Protein AF-A0AAE8M4C0-F1 (afdb_monomer_lite)

Structure (mmCIF, N/CA/C/O backbone):
data_AF-A0AAE8M4C0-F1
#
_entry.id   AF-A0AAE8M4C0-F1
#
loop_
_atom_site.group_PDB
_atom_site.id
_atom_site.type_symbol
_atom_site.label_atom_id
_atom_site.label_alt_id
_atom_site.label_comp_id
_atom_site.label_asym_id
_atom_site.label_entity_id
_atom_site.label_seq_id
_atom_site.pdbx_PDB_ins_code
_atom_site.Cartn_x
_atom_site.Cartn_y
_atom_site.Cartn_z
_atom_site.occupancy
_atom_site.B_iso_or_equiv
_atom_site.auth_seq_id
_atom_site.auth_comp_id
_atom_site.auth_asym_id
_atom_site.auth_atom_id
_atom_site.pdbx_PDB_model_num
ATOM 1 N N . MET A 1 1 ? 33.350 6.157 -11.789 1.00 61.69 1 MET A N 1
ATOM 2 C CA . MET A 1 1 ? 32.746 5.604 -13.019 1.00 61.69 1 MET A CA 1
ATOM 3 C C . MET A 1 1 ? 32.237 4.221 -12.690 1.00 61.69 1 MET A C 1
ATOM 5 O O . MET A 1 1 ? 33.028 3.397 -12.242 1.00 61.69 1 MET A O 1
ATOM 9 N N . SER A 1 2 ? 30.936 3.996 -12.827 1.00 78.44 2 SER A N 1
ATOM 10 C CA . SER A 1 2 ? 30.332 2.702 -12.522 1.00 78.44 2 SER A CA 1
ATOM 11 C C . SER A 1 2 ? 30.435 1.789 -13.740 1.00 78.44 2 SER A C 1
ATOM 13 O O . SER A 1 2 ? 30.169 2.211 -14.867 1.00 78.44 2 SER A O 1
ATOM 15 N N . ASN A 1 3 ? 30.847 0.546 -13.505 1.00 88.44 3 ASN A N 1
ATOM 16 C CA . ASN A 1 3 ? 30.814 -0.522 -14.496 1.00 88.44 3 ASN A CA 1
ATOM 17 C C . ASN A 1 3 ? 29.675 -1.463 -14.127 1.00 88.44 3 ASN A C 1
ATOM 19 O O . ASN A 1 3 ? 29.612 -1.938 -12.992 1.00 88.44 3 ASN A O 1
ATOM 23 N N . TYR A 1 4 ? 28.808 -1.741 -15.090 1.00 93.25 4 TYR A N 1
ATOM 24 C CA . TYR A 1 4 ? 27.652 -2.599 -14.913 1.00 93.25 4 TYR A CA 1
ATOM 25 C C . TYR A 1 4 ? 27.867 -3.938 -15.593 1.00 93.25 4 TYR A C 1
ATOM 27 O O . TYR A 1 4 ? 28.587 -4.051 -16.593 1.00 93.25 4 TYR A O 1
ATOM 35 N N . ARG A 1 5 ? 27.216 -4.960 -15.046 1.00 93.50 5 ARG A N 1
ATOM 36 C CA . ARG A 1 5 ? 27.282 -6.322 -15.550 1.00 93.50 5 ARG A CA 1
ATOM 37 C C . ARG A 1 5 ? 25.911 -6.981 -15.522 1.00 93.50 5 ARG A C 1
ATOM 39 O O . ARG A 1 5 ? 25.269 -7.072 -14.480 1.00 93.50 5 ARG A O 1
ATOM 46 N N . LEU A 1 6 ? 25.515 -7.521 -16.662 1.00 94.19 6 LEU A N 1
ATOM 47 C CA . LEU A 1 6 ? 24.333 -8.352 -16.814 1.00 94.19 6 LEU A CA 1
ATOM 48 C C . LEU A 1 6 ? 24.781 -9.774 -17.140 1.00 94.19 6 LEU A C 1
ATOM 50 O O . LEU A 1 6 ? 25.399 -9.999 -18.181 1.00 94.19 6 LEU A O 1
ATOM 54 N N . HIS A 1 7 ? 24.501 -10.716 -16.244 1.00 93.62 7 HIS A N 1
ATOM 55 C CA . HIS A 1 7 ? 24.762 -12.134 -16.469 1.00 93.62 7 HIS A CA 1
ATOM 56 C C . HIS A 1 7 ? 23.461 -12.837 -16.850 1.00 93.62 7 HIS A C 1
ATOM 58 O O . HIS A 1 7 ? 22.465 -12.718 -16.143 1.00 93.62 7 HIS A O 1
ATOM 64 N N . ILE A 1 8 ? 23.450 -13.551 -17.967 1.00 94.94 8 ILE A N 1
ATOM 65 C CA . ILE A 1 8 ? 22.257 -14.205 -18.506 1.00 94.94 8 ILE A CA 1
ATOM 66 C C . ILE A 1 8 ? 22.564 -15.684 -18.654 1.00 94.94 8 ILE A C 1
ATOM 68 O O . ILE A 1 8 ? 23.523 -16.056 -19.331 1.00 94.94 8 ILE A O 1
ATOM 72 N N . THR A 1 9 ? 21.731 -16.523 -18.047 1.00 93.12 9 THR A N 1
ATOM 73 C CA . THR A 1 9 ? 21.781 -17.968 -18.240 1.00 93.12 9 THR A CA 1
ATOM 74 C C . THR A 1 9 ? 20.605 -18.427 -19.080 1.00 93.12 9 THR A C 1
ATOM 76 O O . THR A 1 9 ? 19.457 -18.230 -18.691 1.00 93.12 9 THR A O 1
ATOM 79 N N . VAL A 1 10 ? 20.892 -19.090 -20.194 1.00 91.00 10 VAL A N 1
ATOM 80 C CA . VAL A 1 10 ? 19.883 -19.687 -21.077 1.00 91.00 10 VAL A CA 1
ATOM 81 C C . VAL A 1 10 ? 19.959 -21.206 -20.932 1.00 91.00 10 VAL A C 1
ATOM 83 O O . VAL A 1 10 ? 21.056 -21.772 -20.942 1.00 91.00 10 VAL A O 1
ATOM 86 N N . THR A 1 11 ? 18.826 -21.887 -20.753 1.00 89.31 11 THR A N 1
ATOM 87 C CA . THR A 1 11 ? 18.833 -23.355 -20.641 1.00 89.31 11 THR A CA 1
ATOM 88 C C . THR A 1 11 ? 19.253 -24.006 -21.962 1.00 89.31 11 THR A C 1
ATOM 90 O O . THR A 1 11 ? 19.008 -23.478 -23.046 1.00 89.31 11 THR A O 1
ATOM 93 N N . GLY A 1 12 ? 19.911 -25.169 -21.884 1.00 88.00 12 GLY A N 1
ATOM 94 C CA . GLY A 1 12 ? 20.532 -25.810 -23.052 1.00 88.00 12 GLY A CA 1
ATOM 95 C C . GLY A 1 12 ? 19.558 -26.126 -24.193 1.00 88.00 12 GLY A C 1
ATOM 96 O O . GLY A 1 12 ? 19.933 -26.032 -25.359 1.00 88.00 12 GLY A O 1
ATOM 97 N N . GLU A 1 13 ? 18.300 -26.436 -23.869 1.00 92.44 13 GLU A N 1
ATOM 98 C CA . GLU A 1 13 ? 17.233 -26.639 -24.857 1.00 92.44 13 GLU A CA 1
ATOM 99 C C . GLU A 1 13 ? 17.008 -25.384 -25.713 1.00 92.44 13 GLU A C 1
ATOM 101 O O . GLU A 1 13 ? 17.015 -25.452 -26.944 1.00 92.44 13 GLU A O 1
ATOM 106 N N . TRP A 1 14 ? 16.880 -24.222 -25.070 1.00 91.75 14 TRP A N 1
ATOM 107 C CA . TRP A 1 14 ? 16.648 -22.951 -25.750 1.00 91.75 14 TRP A CA 1
ATOM 108 C C . TRP A 1 14 ? 17.886 -22.436 -26.473 1.00 91.75 14 TRP A C 1
ATOM 110 O O . TRP A 1 14 ? 17.756 -21.887 -27.564 1.00 91.75 14 TRP A O 1
ATOM 120 N N . VAL A 1 15 ? 19.084 -22.679 -25.931 1.00 93.56 15 VAL A N 1
ATOM 121 C CA . VAL A 1 15 ? 20.344 -22.407 -26.642 1.00 93.56 15 VAL A CA 1
ATOM 122 C C . VAL A 1 15 ? 20.365 -23.134 -27.985 1.00 93.56 15 VAL A C 1
ATOM 124 O O . VAL A 1 15 ? 20.648 -22.519 -29.012 1.00 93.56 15 VAL A O 1
ATOM 127 N N . LYS A 1 16 ? 20.036 -24.431 -27.999 1.00 92.25 16 LYS A N 1
ATOM 128 C CA . LYS A 1 16 ? 19.993 -25.218 -29.235 1.00 92.25 16 LYS A CA 1
ATOM 129 C C . LYS A 1 16 ? 18.939 -24.671 -30.200 1.00 92.25 16 LYS A C 1
ATOM 131 O O . LYS A 1 16 ? 19.268 -24.339 -31.336 1.00 92.25 16 LYS A O 1
ATOM 136 N N . ARG A 1 17 ? 17.702 -24.512 -29.722 1.00 93.69 17 ARG A N 1
ATOM 137 C CA . ARG A 1 17 ? 16.565 -24.055 -30.532 1.00 93.69 17 ARG A CA 1
ATOM 138 C C . ARG A 1 17 ? 16.806 -22.691 -31.175 1.00 93.69 17 ARG A C 1
ATOM 140 O O . ARG A 1 17 ? 16.514 -22.509 -32.353 1.00 93.69 17 ARG A O 1
ATOM 147 N N . PHE A 1 18 ? 17.319 -21.729 -30.414 1.00 94.38 18 PHE A N 1
ATOM 148 C CA . PHE A 1 18 ? 17.540 -20.385 -30.928 1.00 94.38 18 PHE A CA 1
ATOM 149 C C . PHE A 1 18 ? 18.693 -20.316 -31.927 1.00 94.38 18 PHE A C 1
ATOM 151 O O . PHE A 1 18 ? 18.547 -19.660 -32.957 1.00 94.38 18 PHE A O 1
ATOM 158 N N . ASN A 1 19 ? 19.796 -21.027 -31.675 1.00 93.00 19 ASN A N 1
ATOM 159 C CA . ASN A 1 19 ? 20.910 -21.076 -32.623 1.00 93.00 19 ASN A CA 1
ATOM 160 C C . ASN A 1 19 ? 20.513 -21.765 -33.942 1.00 93.00 19 ASN A C 1
ATOM 162 O O . ASN A 1 19 ? 20.879 -21.272 -35.004 1.00 93.00 19 ASN A O 1
ATOM 166 N N . GLU A 1 20 ? 19.717 -22.844 -33.902 1.00 92.75 20 GLU A N 1
ATOM 167 C CA . GLU A 1 20 ? 19.180 -23.500 -35.113 1.00 92.75 20 GLU A CA 1
ATOM 168 C C . GLU A 1 20 ? 18.298 -22.564 -35.955 1.00 92.75 20 GLU A C 1
ATOM 170 O O . GLU A 1 20 ? 18.208 -22.716 -37.171 1.00 92.75 20 GLU A O 1
ATOM 175 N N . GLN A 1 21 ? 17.659 -21.583 -35.316 1.00 91.31 21 GLN A N 1
ATOM 176 C CA . GLN A 1 21 ? 16.763 -20.619 -35.955 1.00 91.31 21 GLN A CA 1
ATOM 177 C C . GLN A 1 21 ? 17.430 -19.264 -36.252 1.00 91.31 21 GLN A C 1
ATOM 179 O O . GLN A 1 21 ? 16.746 -18.345 -36.703 1.00 91.31 21 GLN A O 1
ATOM 184 N N . GLY A 1 22 ? 18.737 -19.124 -35.999 1.00 91.50 22 GLY A N 1
ATOM 185 C CA . GLY A 1 22 ? 19.500 -17.904 -36.285 1.00 91.50 22 GLY A CA 1
ATOM 186 C C . GLY A 1 22 ? 19.226 -16.726 -35.342 1.00 91.50 22 GLY A C 1
ATOM 187 O O . GLY A 1 22 ? 19.522 -15.585 -35.690 1.00 91.50 22 GLY A O 1
ATOM 188 N N . TYR A 1 23 ? 18.651 -16.967 -34.161 1.00 95.38 23 TYR A N 1
ATOM 189 C CA . TYR A 1 23 ? 18.430 -15.909 -33.175 1.00 95.38 23 TYR A CA 1
ATOM 190 C C . TYR A 1 23 ? 19.739 -15.474 -32.508 1.00 95.38 23 TYR A C 1
ATOM 192 O O . TYR A 1 23 ? 20.648 -16.270 -32.266 1.00 95.38 23 TYR A O 1
ATOM 200 N N . GLN A 1 24 ? 19.787 -14.203 -32.131 1.00 95.56 24 GLN A N 1
ATOM 201 C CA . GLN A 1 24 ? 20.832 -13.597 -31.318 1.00 95.56 24 GLN A CA 1
ATOM 202 C C . GLN A 1 24 ? 20.214 -12.946 -30.083 1.00 95.56 24 GLN A C 1
ATOM 204 O O . GLN A 1 24 ? 19.066 -12.499 -30.107 1.00 95.56 24 GLN A O 1
ATOM 209 N N . LEU A 1 25 ? 20.984 -12.877 -28.997 1.00 96.75 25 LEU A N 1
ATOM 210 C CA . LEU A 1 25 ? 20.609 -12.078 -27.837 1.00 96.75 25 LEU A CA 1
ATOM 211 C C . LEU A 1 25 ? 20.916 -10.608 -28.130 1.00 96.75 25 LEU A C 1
ATOM 213 O O . LEU A 1 25 ? 22.078 -10.249 -28.332 1.00 96.75 25 LEU A O 1
ATOM 217 N N . CYS A 1 26 ? 19.898 -9.763 -28.067 1.00 97.56 26 CYS A N 1
ATOM 218 C CA . CYS A 1 26 ? 20.002 -8.320 -28.219 1.00 97.56 26 CYS A CA 1
ATOM 219 C C . CYS A 1 26 ? 20.050 -7.625 -26.859 1.00 97.56 26 CYS A C 1
ATOM 221 O O . CYS A 1 26 ? 19.417 -8.056 -25.894 1.00 97.56 26 CYS A O 1
ATOM 223 N N . PHE A 1 27 ? 20.787 -6.521 -26.801 1.00 97.19 27 PHE A N 1
ATOM 224 C CA . PHE A 1 27 ? 20.895 -5.651 -25.637 1.00 97.19 27 PHE A CA 1
ATOM 225 C C . PHE A 1 27 ? 20.691 -4.195 -26.057 1.00 97.19 27 PHE A C 1
ATOM 227 O O . PHE A 1 27 ? 21.360 -3.720 -26.977 1.00 97.19 27 PHE A O 1
ATOM 234 N N . ALA A 1 28 ? 19.811 -3.480 -25.356 1.00 97.00 28 ALA A N 1
ATOM 235 C CA . ALA A 1 28 ? 19.610 -2.040 -25.501 1.00 97.00 28 ALA A CA 1
ATOM 236 C C . ALA A 1 28 ? 19.702 -1.336 -24.146 1.00 97.00 28 ALA A C 1
ATOM 238 O O . ALA A 1 28 ? 19.280 -1.864 -23.114 1.00 97.00 28 ALA A O 1
ATOM 239 N N . SER A 1 29 ? 20.217 -0.111 -24.164 1.00 95.38 29 SER A N 1
ATOM 240 C CA . SER A 1 29 ? 20.329 0.755 -22.992 1.00 95.38 29 SER A CA 1
ATOM 241 C C . SER A 1 29 ? 19.346 1.914 -23.110 1.00 95.38 29 SER A C 1
ATOM 243 O O . SER A 1 29 ? 19.219 2.499 -24.178 1.00 95.38 29 SER A O 1
ATOM 245 N N . GLY A 1 30 ? 18.673 2.259 -22.015 1.00 95.19 30 GLY A N 1
ATOM 246 C CA . GLY A 1 30 ? 17.628 3.275 -22.023 1.00 95.19 30 GLY A CA 1
ATOM 247 C C . GLY A 1 30 ? 18.164 4.706 -22.062 1.00 95.19 30 GLY A C 1
ATOM 248 O O . GLY A 1 30 ? 19.084 5.054 -21.314 1.00 95.19 30 GLY A O 1
ATOM 249 N N . VAL A 1 31 ? 17.523 5.555 -22.865 1.00 95.81 31 VAL A N 1
ATOM 250 C CA . VAL A 1 31 ? 17.686 7.018 -22.832 1.00 95.81 31 VAL A CA 1
ATOM 251 C C . VAL A 1 31 ? 16.313 7.661 -22.680 1.00 95.81 31 VAL A C 1
ATOM 253 O O . VAL A 1 31 ? 15.384 7.371 -23.436 1.00 95.81 31 VAL A O 1
ATOM 256 N N . LYS A 1 32 ? 16.160 8.503 -21.660 1.00 95.12 32 LYS A N 1
ATOM 257 C CA . LYS A 1 32 ? 14.935 9.250 -21.394 1.00 95.12 32 LYS A CA 1
ATOM 258 C C . LYS A 1 32 ? 14.934 10.557 -22.185 1.00 95.12 32 LYS A C 1
ATOM 260 O O . LYS A 1 32 ? 15.908 11.303 -22.123 1.00 95.12 32 LYS A O 1
ATOM 265 N N . THR A 1 33 ? 13.825 10.819 -22.872 1.00 91.19 33 THR A N 1
ATOM 266 C CA . THR A 1 33 ? 13.542 12.063 -23.603 1.00 91.19 33 THR A CA 1
ATOM 267 C C . THR A 1 33 ? 12.137 12.537 -23.234 1.00 91.19 33 THR A C 1
ATOM 269 O O . THR A 1 33 ? 11.157 11.811 -23.445 1.00 91.19 33 THR A O 1
ATOM 272 N N . GLY A 1 34 ? 12.019 13.724 -22.636 1.00 86.75 34 GLY A N 1
ATOM 273 C CA . GLY A 1 34 ? 10.768 14.142 -21.995 1.00 86.75 34 GLY A CA 1
ATOM 274 C C . GLY A 1 34 ? 10.358 13.149 -20.899 1.00 86.75 34 GLY A C 1
ATOM 275 O O . GLY A 1 34 ? 11.147 12.842 -20.006 1.00 86.75 34 GLY A O 1
ATOM 276 N N . GLU A 1 35 ? 9.145 12.599 -20.970 1.00 86.44 35 GLU A N 1
ATOM 277 C CA . GLU A 1 35 ? 8.645 11.624 -19.985 1.00 86.44 35 GLU A CA 1
ATOM 278 C C . GLU A 1 35 ? 8.908 10.154 -20.355 1.00 86.44 35 GLU A C 1
ATOM 280 O O . GLU A 1 35 ? 8.748 9.271 -19.511 1.00 86.44 35 GLU A O 1
ATOM 285 N N . LYS A 1 36 ? 9.347 9.866 -21.587 1.00 91.00 36 LYS A N 1
ATOM 286 C CA . LYS A 1 36 ? 9.485 8.492 -22.098 1.00 91.00 36 LYS A CA 1
ATOM 287 C C . LYS A 1 36 ? 10.923 7.991 -22.010 1.00 91.00 36 LYS A C 1
ATOM 289 O O . LYS A 1 36 ? 11.856 8.718 -22.333 1.00 91.00 36 LYS A O 1
ATOM 294 N N . THR A 1 37 ? 11.099 6.727 -21.621 1.00 94.81 37 THR A N 1
ATOM 295 C CA . THR A 1 37 ? 12.372 6.001 -21.756 1.00 94.81 37 THR A CA 1
ATOM 296 C C . THR A 1 37 ? 12.367 5.204 -23.053 1.00 94.81 37 THR A C 1
ATOM 298 O O . THR A 1 37 ? 11.527 4.325 -23.239 1.00 94.81 37 THR A O 1
ATOM 301 N N . ASN A 1 38 ? 13.319 5.497 -23.933 1.00 95.00 38 ASN A N 1
ATOM 302 C CA . ASN A 1 38 ? 13.443 4.862 -25.236 1.00 95.00 38 ASN A CA 1
ATOM 303 C C . ASN A 1 38 ? 14.532 3.790 -25.222 1.00 95.00 38 ASN A C 1
ATOM 305 O O . ASN A 1 38 ? 15.587 3.967 -24.614 1.00 95.00 38 ASN A O 1
ATOM 309 N N . PHE A 1 39 ? 14.265 2.706 -25.946 1.00 96.44 39 PHE A N 1
ATOM 310 C CA . PHE A 1 39 ? 15.186 1.601 -26.216 1.00 96.44 39 PHE A CA 1
ATOM 311 C C . PHE A 1 39 ? 15.168 1.334 -27.721 1.00 96.44 39 PHE A C 1
ATOM 313 O O . PHE A 1 39 ? 14.714 0.284 -28.161 1.00 96.44 39 PHE A O 1
ATOM 320 N N . ASN A 1 40 ? 15.526 2.343 -28.510 1.00 95.12 40 ASN A N 1
ATOM 321 C CA . ASN A 1 40 ? 15.248 2.365 -29.945 1.00 95.12 40 ASN A CA 1
ATOM 322 C C . ASN A 1 40 ? 16.466 2.045 -30.825 1.00 95.12 40 ASN A C 1
ATOM 324 O O . ASN A 1 40 ? 16.362 2.139 -32.044 1.00 95.12 40 ASN A O 1
ATOM 328 N N . VAL A 1 41 ? 17.591 1.635 -30.229 1.00 96.50 41 VAL A N 1
ATOM 329 C CA . VAL A 1 41 ? 18.780 1.143 -30.939 1.00 96.50 41 VAL A CA 1
ATOM 330 C C . VAL A 1 41 ? 19.350 -0.084 -30.222 1.00 96.50 41 VAL A C 1
ATOM 332 O O . VAL A 1 41 ? 19.462 -0.109 -28.993 1.00 96.50 41 VAL A O 1
ATOM 335 N N . ILE A 1 42 ? 19.727 -1.107 -30.991 1.00 97.06 42 ILE A N 1
ATOM 336 C CA . ILE A 1 42 ? 20.428 -2.293 -30.486 1.00 97.06 42 ILE A CA 1
ATOM 337 C C . ILE A 1 42 ? 21.884 -1.928 -30.217 1.00 97.06 42 ILE A C 1
ATOM 339 O O . ILE A 1 42 ? 22.648 -1.668 -31.140 1.00 97.06 42 ILE A O 1
ATOM 343 N N . ALA A 1 43 ? 22.294 -1.961 -28.957 1.00 95.69 43 ALA A N 1
ATOM 344 C CA . ALA A 1 43 ? 23.645 -1.588 -28.560 1.00 95.69 43 ALA A CA 1
ATOM 345 C C . ALA A 1 43 ? 24.642 -2.744 -28.698 1.00 95.69 43 ALA A C 1
ATOM 347 O O . ALA A 1 43 ? 25.808 -2.528 -29.009 1.00 95.69 43 ALA A O 1
ATOM 348 N N . ALA A 1 44 ? 24.206 -3.983 -28.474 1.00 95.00 44 ALA A N 1
ATOM 349 C CA . ALA A 1 44 ? 25.046 -5.157 -28.680 1.00 95.00 44 ALA A CA 1
ATOM 350 C C . ALA A 1 44 ? 24.213 -6.384 -29.042 1.00 95.00 44 ALA A C 1
ATOM 352 O O . ALA A 1 44 ? 23.073 -6.528 -28.595 1.00 95.00 44 ALA A O 1
ATOM 353 N N . THR A 1 45 ? 24.829 -7.296 -29.791 1.00 94.12 45 THR A N 1
ATOM 354 C CA . THR A 1 45 ? 24.305 -8.635 -30.047 1.00 94.12 45 THR A CA 1
ATOM 355 C C . THR A 1 45 ? 25.305 -9.685 -29.575 1.00 94.12 45 THR A C 1
ATOM 357 O O . THR A 1 45 ? 26.516 -9.456 -29.575 1.00 94.12 45 THR A O 1
ATOM 360 N N . HIS A 1 46 ? 24.801 -10.825 -29.114 1.00 93.44 46 HIS A N 1
ATOM 361 C CA . HIS A 1 46 ? 25.618 -11.952 -28.671 1.00 93.44 46 HIS A CA 1
ATOM 362 C C . HIS A 1 46 ? 25.077 -13.247 -29.272 1.00 93.44 46 HIS A C 1
ATOM 364 O O . HIS A 1 46 ? 23.861 -13.453 -29.335 1.00 93.44 46 HIS A O 1
ATOM 370 N N . ALA A 1 47 ? 25.989 -14.142 -29.657 1.00 92.94 47 ALA A N 1
ATOM 371 C CA . ALA A 1 47 ? 25.634 -15.531 -29.911 1.00 92.94 47 ALA A CA 1
ATOM 372 C C . ALA A 1 47 ? 25.015 -16.135 -28.644 1.00 92.94 47 ALA A C 1
ATOM 374 O O . ALA A 1 47 ? 25.443 -15.837 -27.522 1.00 92.94 47 ALA A O 1
ATOM 375 N N . ILE A 1 48 ? 23.997 -16.973 -28.817 1.00 94.12 48 ILE A N 1
ATOM 376 C CA . ILE A 1 48 ? 23.258 -17.513 -27.684 1.00 94.12 48 ILE A CA 1
ATOM 377 C C . ILE A 1 48 ? 24.047 -18.690 -27.117 1.00 94.12 48 ILE A C 1
ATOM 379 O O . ILE A 1 48 ? 24.263 -19.699 -27.785 1.00 94.12 48 ILE A O 1
ATOM 383 N N . ALA A 1 49 ? 24.481 -18.548 -25.870 1.00 94.12 49 ALA A N 1
ATOM 384 C CA . ALA A 1 49 ? 25.208 -19.555 -25.112 1.00 94.12 49 ALA A CA 1
ATOM 385 C C . ALA A 1 49 ? 24.559 -19.745 -23.737 1.00 94.12 49 ALA A C 1
ATOM 387 O O . ALA A 1 49 ? 23.782 -18.904 -23.282 1.00 94.12 49 ALA A O 1
ATOM 388 N N . ASN A 1 50 ? 24.913 -20.828 -23.042 1.00 91.38 50 ASN A N 1
ATOM 389 C CA . ASN A 1 50 ? 24.380 -21.105 -21.707 1.00 91.38 50 ASN A CA 1
ATOM 390 C C . ASN A 1 50 ? 24.669 -19.987 -20.705 1.00 91.38 50 ASN A C 1
ATOM 392 O O . ASN A 1 50 ? 23.873 -19.793 -19.799 1.00 91.38 50 ASN A O 1
ATOM 396 N N . ASN A 1 51 ? 25.791 -19.278 -20.850 1.00 93.12 51 ASN A N 1
ATOM 397 C CA . ASN A 1 51 ? 26.166 -18.157 -19.998 1.00 93.12 51 ASN A CA 1
ATOM 398 C C . ASN A 1 51 ? 26.653 -17.004 -20.870 1.00 93.12 51 ASN A C 1
ATOM 400 O O . ASN A 1 51 ? 27.662 -17.126 -21.564 1.00 93.12 51 ASN A O 1
ATOM 404 N N . ILE A 1 52 ? 25.947 -15.884 -20.809 1.00 95.31 52 ILE A N 1
ATOM 405 C CA . ILE A 1 52 ? 26.253 -14.673 -21.565 1.00 95.31 52 ILE A CA 1
ATOM 406 C C . ILE A 1 52 ? 26.482 -13.557 -20.555 1.00 95.31 52 ILE A C 1
ATOM 408 O O . ILE A 1 52 ? 25.756 -13.437 -19.571 1.00 95.31 52 ILE A O 1
ATOM 412 N N . THR A 1 53 ? 27.516 -12.749 -20.767 1.00 94.75 53 THR A N 1
ATOM 413 C CA . THR A 1 53 ? 27.805 -11.605 -19.902 1.00 94.75 53 THR A CA 1
ATOM 414 C C . THR A 1 53 ? 27.905 -10.350 -20.747 1.00 94.75 53 THR A C 1
ATOM 416 O O . THR A 1 53 ? 28.796 -10.246 -21.585 1.00 94.75 53 THR A O 1
ATOM 419 N N . VAL A 1 54 ? 27.019 -9.391 -20.491 1.00 95.12 54 VAL A N 1
ATOM 420 C CA . VAL A 1 54 ? 27.058 -8.061 -21.104 1.00 95.12 54 VAL A CA 1
ATOM 421 C C . VAL A 1 54 ? 27.613 -7.080 -20.080 1.00 95.12 54 VAL A C 1
ATOM 423 O O . VAL A 1 54 ? 27.174 -7.058 -18.930 1.00 95.12 54 VAL A O 1
ATOM 426 N N . GLN A 1 55 ? 28.601 -6.284 -20.478 1.00 94.94 55 GLN A N 1
ATOM 427 C CA . GLN A 1 55 ? 29.236 -5.283 -19.619 1.00 94.94 55 GLN A CA 1
ATOM 428 C C . GLN A 1 55 ? 29.179 -3.916 -20.280 1.00 94.94 55 GLN A C 1
ATOM 430 O O . GLN A 1 55 ? 29.412 -3.811 -21.484 1.00 94.94 55 GLN A O 1
ATOM 435 N N . TRP A 1 56 ? 28.913 -2.876 -19.498 1.00 94.38 56 TRP A N 1
ATOM 436 C CA . TRP A 1 56 ? 28.940 -1.499 -19.981 1.00 94.38 56 TRP A CA 1
ATOM 437 C C . TRP A 1 56 ? 29.363 -0.521 -18.886 1.00 94.38 56 TRP A C 1
ATOM 439 O O . TRP A 1 56 ? 29.337 -0.860 -17.703 1.00 94.38 56 TRP A O 1
ATOM 449 N N . SER A 1 57 ? 29.752 0.692 -19.273 1.00 91.44 57 SER A N 1
ATOM 450 C CA . SER A 1 57 ? 30.051 1.789 -18.343 1.00 91.44 57 SER A CA 1
ATOM 451 C C . SER A 1 57 ? 29.099 2.968 -18.538 1.00 91.44 57 SER A C 1
ATOM 453 O O . SER A 1 57 ? 28.436 3.063 -19.568 1.00 91.44 57 SER A O 1
ATOM 455 N N . ASP A 1 58 ? 29.035 3.879 -17.565 1.00 87.62 58 ASP A N 1
ATOM 456 C CA . ASP A 1 58 ? 28.199 5.094 -17.656 1.00 87.62 58 ASP A CA 1
ATOM 457 C C . ASP A 1 58 ? 28.747 6.170 -18.608 1.00 87.62 58 ASP A C 1
ATOM 459 O O . ASP A 1 58 ? 28.085 7.178 -18.853 1.00 87.62 58 ASP A O 1
ATOM 463 N N . ASN A 1 59 ? 29.947 5.979 -19.160 1.00 89.81 59 ASN A N 1
ATOM 464 C CA . ASN A 1 59 ? 30.550 6.940 -20.077 1.00 89.81 59 ASN A CA 1
ATOM 465 C C . ASN A 1 59 ? 29.715 7.037 -21.355 1.00 89.81 59 ASN A C 1
ATOM 467 O O . ASN A 1 59 ? 29.518 6.033 -22.049 1.00 89.81 59 ASN A O 1
ATOM 471 N N . CYS A 1 60 ? 29.271 8.255 -21.655 1.00 94.19 60 CYS A N 1
ATOM 472 C CA . CYS A 1 60 ? 28.492 8.560 -22.840 1.00 94.19 60 CYS A CA 1
ATOM 473 C C . CYS A 1 60 ? 29.311 9.394 -23.826 1.00 94.19 60 CYS A C 1
ATOM 475 O O . CYS A 1 60 ? 30.154 10.206 -23.443 1.00 94.19 60 CYS A O 1
ATOM 477 N N . SER A 1 61 ? 29.022 9.192 -25.102 1.00 95.75 61 SER A N 1
ATOM 478 C CA . SER A 1 61 ? 29.513 10.029 -26.194 1.00 95.75 61 SER A CA 1
ATOM 479 C C . SER A 1 61 ? 28.327 10.344 -27.108 1.00 95.75 61 SER A C 1
ATOM 481 O O . SER A 1 61 ? 27.296 9.669 -27.044 1.00 95.75 61 SER A O 1
ATOM 483 N N . ILE A 1 62 ? 28.439 11.371 -27.935 1.00 96.62 62 ILE A N 1
ATOM 484 C CA . ILE A 1 62 ? 27.360 11.852 -28.795 1.00 96.62 62 ILE A CA 1
ATOM 485 C C . ILE A 1 62 ? 27.893 12.180 -30.189 1.00 96.62 62 ILE A C 1
ATOM 487 O O . ILE A 1 62 ? 29.037 12.609 -30.344 1.00 96.62 62 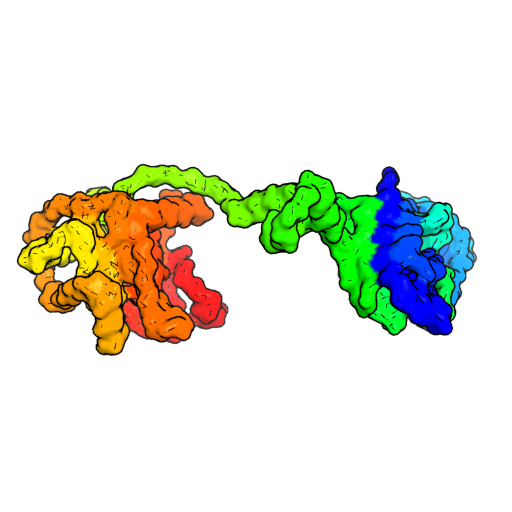ILE A O 1
ATOM 491 N N . ALA A 1 63 ? 27.059 11.957 -31.199 1.00 96.00 63 ALA A N 1
ATOM 492 C CA . ALA A 1 63 ? 27.277 12.389 -32.575 1.00 96.00 63 ALA A CA 1
ATOM 493 C C . ALA A 1 63 ? 25.947 12.856 -33.181 1.00 96.00 63 ALA A C 1
ATOM 495 O O . ALA A 1 63 ? 24.885 12.658 -32.584 1.00 96.00 63 ALA A O 1
ATOM 496 N N . ALA A 1 64 ? 25.995 13.446 -34.370 1.00 94.31 64 ALA A N 1
ATOM 497 C CA . ALA A 1 64 ? 24.815 13.753 -35.164 1.00 94.31 64 ALA A CA 1
ATOM 498 C C . ALA A 1 64 ? 24.739 12.867 -36.412 1.00 94.31 64 ALA A C 1
ATOM 500 O O . ALA A 1 64 ? 25.763 12.421 -36.933 1.00 94.31 64 ALA A O 1
ATOM 501 N N . SER A 1 65 ? 23.526 12.638 -36.908 1.00 92.69 65 SER A N 1
ATOM 502 C CA . SER A 1 65 ? 23.274 11.906 -38.149 1.00 92.69 65 SER A CA 1
ATOM 503 C C . SER A 1 65 ? 22.180 12.548 -38.990 1.00 92.69 65 SER A C 1
ATOM 505 O O . SER A 1 65 ? 21.247 13.147 -38.451 1.00 92.69 65 SER A O 1
ATOM 507 N N . GLN A 1 66 ? 22.330 12.428 -40.310 1.00 89.81 66 GLN A N 1
ATOM 508 C CA . GLN A 1 66 ? 21.327 12.777 -41.319 1.00 89.81 66 GLN A CA 1
ATOM 509 C C . GLN A 1 66 ? 20.302 11.658 -41.559 1.00 89.81 66 GLN A C 1
ATOM 511 O O . GLN A 1 66 ? 19.343 11.872 -42.301 1.00 89.81 66 GLN A O 1
ATOM 516 N N . ASP A 1 67 ? 20.500 10.479 -40.964 1.00 88.81 67 ASP A N 1
ATOM 517 C CA . ASP A 1 67 ? 19.613 9.336 -41.152 1.00 88.81 67 ASP A CA 1
ATOM 518 C C . ASP A 1 67 ? 18.190 9.657 -40.666 1.00 88.81 67 ASP A C 1
ATOM 520 O O . ASP A 1 67 ? 17.966 10.411 -39.716 1.00 88.81 67 ASP A O 1
ATOM 524 N N . SER A 1 68 ? 17.194 9.053 -41.308 1.00 87.50 68 SER A N 1
ATOM 525 C CA . SER A 1 68 ? 15.828 9.017 -40.790 1.00 87.50 68 SER A CA 1
ATOM 526 C C . SER A 1 68 ? 15.618 7.755 -39.969 1.00 87.50 68 SER A C 1
ATOM 528 O O . SER A 1 68 ? 16.115 6.688 -40.324 1.00 87.50 68 SER A O 1
ATOM 530 N N . PHE A 1 69 ? 14.840 7.853 -38.890 1.00 90.12 69 PHE A N 1
ATOM 531 C CA . PHE A 1 69 ? 14.530 6.681 -38.084 1.00 90.12 69 PHE A CA 1
ATOM 532 C C . PHE A 1 69 ? 13.709 5.668 -38.889 1.00 90.12 69 PHE A C 1
ATOM 534 O O . PHE A 1 69 ? 12.566 5.936 -39.258 1.00 90.12 69 PHE A O 1
ATOM 541 N N . GLU A 1 70 ? 14.279 4.487 -39.109 1.00 90.50 70 GLU A N 1
ATOM 542 C CA . GLU A 1 70 ? 13.635 3.385 -39.817 1.00 90.50 70 GLU A CA 1
ATOM 543 C C . GLU A 1 70 ? 13.948 2.060 -39.115 1.00 90.50 70 GLU A C 1
ATOM 545 O O . GLU A 1 70 ? 15.101 1.736 -38.833 1.00 90.50 70 GLU A O 1
ATOM 550 N N . HIS A 1 71 ? 12.908 1.286 -38.799 1.00 91.75 71 HIS A N 1
ATOM 551 C CA . HIS A 1 71 ? 13.069 -0.000 -38.126 1.00 91.75 71 HIS A CA 1
ATOM 552 C C . HIS A 1 71 ? 13.883 -0.976 -38.989 1.00 91.75 71 HIS A C 1
ATOM 554 O O . HIS A 1 71 ? 13.570 -1.176 -40.157 1.00 91.75 71 HIS A O 1
ATOM 560 N N . GLY A 1 72 ? 14.898 -1.608 -38.399 1.00 91.50 72 GLY A N 1
ATOM 561 C CA . GLY A 1 72 ? 15.771 -2.567 -39.079 1.00 91.50 72 GLY A CA 1
ATOM 562 C C . GLY A 1 72 ? 16.977 -1.937 -39.783 1.00 91.50 72 GLY A C 1
ATOM 563 O O . GLY A 1 72 ? 17.884 -2.665 -40.180 1.00 91.50 72 GLY A O 1
ATOM 564 N N . MET A 1 73 ? 17.044 -0.606 -39.895 1.00 91.69 73 MET A N 1
ATOM 565 C CA . MET A 1 73 ? 18.190 0.084 -40.494 1.00 91.69 73 MET A CA 1
ATOM 566 C C . MET A 1 73 ? 19.328 0.303 -39.500 1.00 91.69 73 MET A C 1
ATOM 568 O O . MET A 1 73 ? 19.106 0.595 -38.323 1.00 91.69 73 MET A O 1
ATOM 572 N N . ILE A 1 74 ? 20.563 0.142 -39.985 1.00 92.69 74 ILE A N 1
ATOM 573 C CA . ILE A 1 74 ? 21.783 0.388 -39.212 1.00 92.69 74 ILE A CA 1
ATOM 574 C C . ILE A 1 74 ? 22.077 1.883 -39.239 1.00 92.69 74 ILE A C 1
ATOM 576 O O . ILE A 1 74 ? 22.242 2.473 -40.304 1.00 92.69 74 ILE A O 1
ATOM 580 N N . LEU A 1 75 ? 22.163 2.465 -38.051 1.00 91.31 75 LEU A N 1
ATOM 581 C CA . LEU A 1 75 ? 22.437 3.875 -37.834 1.00 91.31 75 LEU A CA 1
ATOM 582 C C . LEU A 1 75 ? 23.891 4.244 -38.163 1.00 91.31 75 LEU A C 1
ATOM 584 O O . LEU A 1 75 ? 24.822 3.616 -37.647 1.00 91.31 75 LEU A O 1
ATOM 588 N N . ASN A 1 76 ? 24.085 5.319 -38.930 1.00 90.88 76 ASN A N 1
ATOM 589 C CA . ASN A 1 76 ? 25.398 5.861 -39.281 1.00 90.88 76 ASN A CA 1
ATOM 590 C C . ASN A 1 76 ? 25.571 7.276 -38.727 1.00 90.88 76 ASN A C 1
ATOM 592 O O . ASN A 1 76 ? 24.682 8.112 -38.842 1.00 90.88 76 ASN A O 1
ATOM 596 N N . ALA A 1 77 ? 26.732 7.576 -38.143 1.00 93.00 77 ALA A N 1
ATOM 597 C CA . ALA A 1 77 ? 27.054 8.940 -37.731 1.00 93.00 77 ALA A CA 1
ATOM 598 C C . ALA A 1 77 ? 27.515 9.776 -38.931 1.00 93.00 77 ALA A C 1
ATOM 600 O O . ALA A 1 77 ? 28.328 9.323 -39.734 1.00 93.00 77 ALA A O 1
ATOM 601 N N . SER A 1 78 ? 27.030 11.013 -39.014 1.00 93.19 78 SER A N 1
ATOM 602 C CA . SER A 1 78 ? 27.466 12.015 -39.996 1.00 93.19 78 SER A CA 1
ATOM 603 C C . SER A 1 78 ? 28.513 12.982 -39.424 1.00 93.19 78 SER A C 1
ATOM 605 O O . SER A 1 78 ? 29.046 13.807 -40.158 1.00 93.19 78 SER A O 1
ATOM 607 N N . THR A 1 79 ? 28.820 12.883 -38.127 1.00 94.75 79 THR A N 1
ATOM 608 C CA . THR A 1 79 ? 29.895 13.620 -37.445 1.00 94.75 79 THR A CA 1
ATOM 609 C C . THR A 1 79 ? 30.779 12.673 -36.645 1.00 94.75 79 THR A C 1
ATOM 611 O O . THR A 1 79 ? 30.369 11.554 -36.325 1.00 94.75 79 THR A O 1
ATOM 614 N N . ASP A 1 80 ? 31.941 13.156 -36.213 1.00 94.81 80 ASP A N 1
ATOM 615 C CA . ASP A 1 80 ? 32.772 12.427 -35.258 1.00 94.81 80 ASP A CA 1
ATOM 616 C C . ASP A 1 80 ? 32.046 12.225 -33.917 1.00 94.81 80 ASP A C 1
ATOM 618 O O . ASP A 1 80 ? 31.215 13.037 -33.491 1.00 94.81 80 ASP A O 1
ATOM 622 N N . VAL A 1 81 ? 32.372 11.112 -33.258 1.00 94.56 81 VAL A N 1
ATOM 623 C CA . VAL A 1 81 ? 31.864 10.770 -31.927 1.00 94.56 81 VAL A CA 1
ATOM 624 C C . VAL A 1 81 ? 32.660 11.542 -30.880 1.00 94.56 81 VAL A C 1
ATOM 626 O O . VAL A 1 81 ? 33.872 11.358 -30.759 1.00 94.56 81 VAL A O 1
ATOM 629 N N . THR A 1 82 ? 31.967 12.356 -30.087 1.00 95.06 82 THR A N 1
ATOM 630 C CA . THR A 1 82 ? 32.580 13.218 -29.068 1.00 95.06 82 THR A CA 1
ATOM 631 C C . THR A 1 82 ? 32.086 12.838 -27.677 1.00 95.06 82 THR A C 1
ATOM 633 O O . THR A 1 82 ? 30.894 12.613 -27.478 1.00 95.06 82 THR A O 1
ATOM 636 N N . ASP A 1 83 ? 32.982 12.770 -26.694 1.00 95.31 83 ASP A N 1
ATOM 637 C CA . ASP A 1 83 ? 32.606 12.489 -25.304 1.00 95.31 83 ASP A CA 1
ATOM 638 C C . ASP A 1 83 ? 31.704 13.588 -24.723 1.00 95.31 83 ASP A C 1
ATOM 640 O O . ASP A 1 83 ? 31.936 14.777 -24.945 1.00 95.31 83 ASP A O 1
ATOM 644 N N . ILE A 1 84 ? 30.688 13.184 -23.954 1.00 95.81 84 ILE A N 1
ATOM 645 C CA . ILE A 1 84 ? 29.750 14.105 -23.304 1.00 95.81 84 ILE A CA 1
ATOM 646 C C . ILE A 1 84 ? 29.385 13.631 -21.895 1.00 95.81 84 ILE A C 1
ATOM 648 O O . ILE A 1 84 ? 29.250 12.437 -21.617 1.00 95.81 84 ILE A O 1
ATOM 652 N N . GLN A 1 85 ? 29.235 14.584 -20.982 1.00 94.75 85 GLN A N 1
ATOM 653 C CA . GLN A 1 85 ? 28.927 14.370 -19.572 1.00 94.75 85 GLN A CA 1
ATOM 654 C C . GLN A 1 85 ? 27.627 15.076 -19.183 1.00 94.75 85 GLN A C 1
ATOM 656 O O . GLN A 1 85 ? 27.137 15.956 -19.887 1.00 94.75 85 GLN A O 1
ATOM 661 N N . ALA A 1 86 ? 27.064 14.691 -18.038 1.00 94.19 86 ALA A N 1
ATOM 662 C CA . ALA A 1 86 ? 25.890 15.365 -17.502 1.00 94.19 86 ALA A CA 1
ATOM 663 C C . ALA A 1 86 ? 26.175 16.857 -17.246 1.00 94.19 86 ALA A C 1
ATOM 665 O O . ALA A 1 86 ? 27.255 17.206 -16.769 1.00 94.19 86 ALA A O 1
ATOM 666 N N . GLY A 1 87 ? 25.206 17.724 -17.546 1.00 95.88 87 GLY A N 1
ATOM 667 C CA . GLY A 1 87 ? 25.377 19.180 -17.447 1.00 95.88 87 GLY A CA 1
ATOM 668 C C . GLY A 1 87 ? 26.045 19.830 -18.665 1.00 95.88 87 GLY A C 1
ATOM 669 O O . GLY A 1 87 ? 26.401 21.004 -18.604 1.00 95.88 87 GLY A O 1
ATOM 670 N N . GLN A 1 88 ? 26.241 19.088 -19.758 1.00 97.81 88 GLN A N 1
ATOM 671 C CA . GLN A 1 88 ? 26.827 19.600 -20.998 1.00 97.81 88 GLN A CA 1
ATOM 672 C C . GLN A 1 88 ? 25.818 19.634 -22.146 1.00 97.81 88 GLN A C 1
ATOM 674 O O . GLN A 1 88 ? 24.819 18.914 -22.143 1.00 97.81 88 GLN A O 1
ATOM 679 N N . SER A 1 89 ? 26.124 20.422 -23.173 1.00 97.00 89 SER A N 1
ATOM 680 C CA . SER A 1 89 ? 25.417 20.403 -24.447 1.00 97.00 89 SER A CA 1
ATOM 681 C C . SER A 1 89 ? 26.345 20.119 -25.618 1.00 97.00 89 SER A C 1
ATOM 683 O O . SER A 1 89 ? 27.502 20.532 -25.621 1.00 97.00 89 SER A O 1
ATOM 685 N N . TYR A 1 90 ? 25.828 19.424 -26.627 1.00 97.25 90 TYR A N 1
ATOM 686 C CA . TYR A 1 90 ? 26.467 19.241 -27.927 1.00 97.25 90 TYR A CA 1
ATOM 687 C C . TYR A 1 90 ? 25.760 20.120 -28.949 1.00 97.25 90 TYR A C 1
ATOM 689 O O . TYR A 1 90 ? 24.572 19.929 -29.209 1.00 97.25 90 TYR A O 1
ATOM 697 N N . THR A 1 91 ? 26.477 21.074 -29.537 1.00 96.44 91 THR A N 1
ATOM 698 C CA . THR A 1 91 ? 25.927 21.965 -30.565 1.00 96.44 91 THR A CA 1
ATOM 699 C C . THR A 1 91 ? 26.422 21.571 -31.946 1.00 96.44 91 THR A C 1
ATOM 701 O O . THR A 1 91 ? 27.603 21.753 -32.245 1.00 96.44 91 THR A O 1
ATOM 704 N N . LEU A 1 92 ? 25.511 21.092 -32.794 1.00 95.50 92 LEU A N 1
ATOM 705 C CA . LEU A 1 92 ? 25.749 20.864 -34.215 1.00 95.50 92 LEU A CA 1
ATOM 706 C C . LEU A 1 92 ? 25.542 22.178 -34.994 1.00 95.50 92 LEU A C 1
ATOM 708 O O . LEU A 1 92 ? 24.429 22.713 -34.984 1.00 95.50 92 LEU A O 1
ATOM 712 N N . PRO A 1 93 ? 26.575 22.723 -35.658 1.00 93.88 93 PRO A N 1
ATOM 713 C CA . PRO A 1 93 ? 26.458 23.941 -36.459 1.00 93.88 93 PRO A CA 1
ATOM 714 C C . PRO A 1 93 ? 25.749 23.708 -37.805 1.00 93.88 93 PRO A C 1
ATOM 716 O O . PRO A 1 93 ? 25.720 22.597 -38.325 1.00 93.88 93 PRO A O 1
ATOM 719 N N . GLU A 1 94 ? 25.219 24.784 -38.400 1.00 91.94 94 GLU A N 1
ATOM 720 C CA . GLU A 1 94 ? 24.479 24.775 -39.681 1.00 91.94 94 GLU A CA 1
ATOM 721 C C . GLU A 1 94 ? 25.248 24.138 -40.847 1.00 91.94 94 GLU A C 1
ATOM 723 O O . GLU A 1 94 ? 24.654 23.539 -41.740 1.00 91.94 94 GLU A O 1
ATOM 728 N N . ASN A 1 95 ? 26.575 24.260 -40.838 1.00 91.00 95 ASN A N 1
ATOM 729 C CA . ASN A 1 95 ? 27.469 23.796 -41.896 1.00 91.00 95 ASN A CA 1
ATOM 730 C C . ASN A 1 95 ? 27.888 22.319 -41.762 1.00 91.00 95 ASN A C 1
ATOM 732 O O . ASN A 1 95 ? 28.779 21.895 -42.496 1.00 91.00 95 ASN A O 1
ATOM 736 N N . TRP A 1 96 ? 27.301 21.553 -40.832 1.00 91.50 96 TRP A N 1
ATOM 737 C CA . TRP A 1 96 ? 27.623 20.136 -40.598 1.00 91.50 96 TRP A CA 1
ATOM 738 C C . TRP A 1 96 ? 29.088 19.840 -40.224 1.00 91.50 96 TRP A C 1
ATOM 740 O O . TRP A 1 96 ? 29.522 18.691 -40.287 1.00 91.50 96 TRP A O 1
ATOM 750 N N . THR A 1 97 ? 29.866 20.833 -39.776 1.00 88.50 97 THR A N 1
ATOM 751 C CA . THR A 1 97 ? 31.151 20.524 -39.123 1.00 88.50 97 THR A CA 1
ATOM 752 C C . THR A 1 97 ? 30.906 19.803 -37.797 1.00 88.50 97 THR A C 1
ATOM 754 O O . THR A 1 97 ? 29.841 19.965 -37.200 1.00 88.50 97 THR A O 1
ATOM 757 N N . ASN A 1 98 ? 31.898 19.052 -37.306 1.00 88.31 98 ASN A N 1
ATOM 758 C CA . ASN A 1 98 ? 31.816 18.368 -36.011 1.00 88.31 98 ASN A CA 1
ATOM 759 C C . ASN A 1 98 ? 31.273 19.291 -34.913 1.00 88.31 98 ASN A C 1
ATOM 761 O O . ASN A 1 98 ? 31.719 20.433 -34.770 1.00 88.31 98 ASN A O 1
ATOM 765 N N . GLY A 1 99 ? 30.298 18.796 -34.149 1.00 89.06 99 GLY A N 1
ATOM 766 C CA . GLY A 1 99 ? 29.677 19.580 -33.093 1.00 89.06 99 GLY A CA 1
ATOM 767 C C . GLY A 1 99 ? 30.613 19.853 -31.919 1.00 89.06 99 GLY A C 1
ATOM 768 O O . GLY A 1 99 ? 31.571 19.121 -31.657 1.00 89.06 99 GLY A O 1
ATOM 769 N N . VAL A 1 100 ? 30.314 20.936 -31.206 1.00 94.81 100 VAL A N 1
ATOM 770 C CA . VAL A 1 100 ? 31.115 21.426 -30.078 1.00 94.81 100 VAL A CA 1
ATOM 771 C C . VAL A 1 100 ? 30.396 21.120 -28.771 1.00 94.81 100 VAL A C 1
ATOM 773 O O . VAL A 1 100 ? 29.213 21.438 -28.625 1.00 94.81 100 VAL A O 1
ATOM 776 N N . VAL A 1 101 ? 31.122 20.532 -27.819 1.00 97.06 101 VAL A N 1
ATOM 777 C CA . VAL A 1 101 ? 30.623 20.269 -26.466 1.00 97.06 101 VAL A CA 1
ATOM 778 C C . VAL A 1 101 ? 30.915 21.462 -25.562 1.00 97.06 101 VAL A C 1
ATOM 780 O O . VAL A 1 101 ? 32.058 21.905 -25.465 1.00 97.06 101 VAL A O 1
ATOM 783 N N . ASN A 1 102 ? 29.887 21.971 -24.887 1.00 96.06 102 ASN A N 1
ATOM 784 C CA . ASN A 1 102 ? 29.980 23.093 -23.955 1.00 96.06 102 ASN A CA 1
ATOM 785 C C . ASN A 1 102 ? 29.335 22.735 -22.612 1.00 96.06 102 ASN A C 1
ATOM 787 O O . ASN A 1 102 ? 28.492 21.846 -22.536 1.00 96.06 102 ASN A O 1
ATOM 791 N N . GLN A 1 103 ? 29.713 23.440 -21.547 1.00 96.56 103 GLN A N 1
ATOM 792 C CA . GLN A 1 103 ? 28.961 23.394 -20.289 1.00 96.56 103 GLN A CA 1
ATOM 793 C C . GLN A 1 103 ? 27.618 24.105 -20.477 1.00 96.56 103 GLN A C 1
ATOM 795 O O . GLN A 1 103 ? 27.576 25.191 -21.056 1.00 96.56 103 GLN A O 1
ATOM 800 N N . ASP A 1 104 ? 26.536 23.507 -19.986 1.00 93.75 104 ASP A N 1
ATOM 801 C CA . ASP A 1 104 ? 25.180 24.024 -20.161 1.00 93.75 104 ASP A CA 1
ATOM 802 C C . ASP A 1 104 ? 24.338 23.753 -18.909 1.00 93.75 104 ASP A C 1
ATOM 804 O O . ASP A 1 104 ? 23.854 22.641 -18.674 1.00 93.75 104 ASP A O 1
ATOM 808 N N . SER A 1 105 ? 24.140 24.803 -18.109 1.00 89.06 105 SER A N 1
ATOM 809 C CA . SER A 1 105 ? 23.346 24.762 -16.878 1.00 89.06 105 SER A CA 1
ATOM 810 C C . SER A 1 105 ? 21.852 24.510 -17.112 1.00 89.06 105 SER A C 1
ATOM 812 O O . SER A 1 105 ? 21.151 24.190 -16.154 1.00 89.06 105 SER A O 1
ATOM 814 N N . ALA A 1 106 ? 21.365 24.618 -18.353 1.00 90.81 106 ALA A N 1
ATOM 815 C CA . ALA A 1 106 ? 19.995 24.287 -18.741 1.00 90.81 106 ALA A CA 1
ATOM 816 C C . ALA A 1 106 ? 19.835 22.823 -19.205 1.00 90.81 106 ALA A C 1
ATOM 818 O O . ALA A 1 106 ? 18.777 22.448 -19.724 1.00 90.81 106 ALA A O 1
ATOM 819 N N . SER A 1 107 ? 20.873 21.992 -19.057 1.00 90.75 107 SER A N 1
ATOM 820 C CA . SER A 1 107 ? 20.802 20.550 -19.317 1.00 90.75 107 SER A CA 1
ATOM 821 C C . SER A 1 107 ? 19.907 19.830 -18.301 1.00 90.75 107 SER A C 1
ATOM 823 O O . SER A 1 107 ? 19.855 20.227 -17.132 1.00 90.75 107 SER A O 1
ATOM 825 N N . PRO A 1 108 ? 19.231 18.737 -18.698 1.00 92.31 108 PRO A N 1
ATOM 826 C CA . PRO A 1 108 ? 18.396 17.967 -17.782 1.00 92.31 108 PRO A CA 1
ATOM 827 C C . PRO A 1 108 ? 19.235 17.330 -16.654 1.00 92.31 108 PRO A C 1
ATOM 829 O O . PRO A 1 108 ? 20.382 16.932 -16.887 1.00 92.31 108 PRO A O 1
ATOM 832 N N . PRO A 1 109 ? 18.679 17.156 -15.436 1.00 91.19 109 PRO A N 1
ATOM 833 C CA . PRO A 1 109 ? 19.379 16.491 -14.339 1.00 91.19 109 PRO A CA 1
ATOM 834 C C . PRO A 1 109 ? 19.881 15.095 -14.735 1.00 91.19 109 PRO A C 1
ATOM 836 O O . PRO A 1 109 ? 19.109 14.252 -15.191 1.00 91.19 109 PRO A O 1
ATOM 839 N N . GLY A 1 110 ? 21.184 14.851 -14.566 1.00 90.56 110 GLY A N 1
ATOM 840 C CA . GLY A 1 110 ? 21.821 13.578 -14.928 1.00 90.56 110 GLY A CA 1
ATOM 841 C C . GLY A 1 110 ? 21.949 13.320 -16.436 1.00 90.56 110 GLY A C 1
ATOM 842 O O . GLY A 1 110 ? 22.348 12.224 -16.822 1.00 90.56 110 GLY A O 1
ATOM 843 N N . GLY A 1 111 ? 21.627 14.298 -17.286 1.00 94.50 111 GLY A N 1
ATOM 844 C CA . GLY A 1 111 ? 21.708 14.194 -18.741 1.00 94.50 111 GLY A CA 1
ATOM 845 C C . GLY A 1 111 ? 22.395 15.391 -19.392 1.00 94.50 111 GLY A C 1
ATOM 846 O O . GLY A 1 111 ? 23.024 16.217 -18.728 1.00 94.50 111 GLY A O 1
ATOM 847 N N . PHE A 1 112 ? 22.279 15.462 -20.710 1.00 96.50 112 PHE A N 1
ATOM 848 C CA . PHE A 1 112 ? 22.891 16.478 -21.560 1.00 96.50 112 PHE A CA 1
ATOM 849 C C . PHE A 1 112 ? 21.915 16.928 -22.648 1.00 96.50 112 PHE A C 1
ATOM 851 O O . PHE A 1 112 ? 20.890 16.285 -22.890 1.00 96.50 112 PHE A O 1
ATOM 858 N N . LYS A 1 113 ? 22.223 18.053 -23.292 1.00 95.44 113 LYS A N 1
ATOM 859 C CA . LYS A 1 113 ? 21.371 18.656 -24.323 1.00 95.44 113 LYS A CA 1
ATOM 860 C C . LYS A 1 113 ? 21.992 18.506 -25.710 1.00 95.44 113 LYS A C 1
ATOM 862 O O . LYS A 1 113 ? 23.155 18.842 -25.916 1.00 95.44 113 LYS A O 1
ATOM 867 N N . PHE A 1 114 ? 21.221 18.046 -26.683 1.00 95.25 114 PHE A N 1
ATOM 868 C CA . PHE A 1 114 ? 21.584 18.145 -28.094 1.00 95.25 114 PHE A CA 1
ATOM 869 C C . PHE A 1 114 ? 20.997 19.433 -28.673 1.00 95.25 114 PHE A C 1
ATOM 871 O O . PHE A 1 114 ? 19.823 19.722 -28.458 1.00 95.25 114 PHE A O 1
ATOM 878 N N . ILE A 1 115 ? 21.804 20.218 -29.382 1.00 94.62 115 ILE A N 1
ATOM 879 C CA . ILE A 1 115 ? 21.404 21.475 -30.019 1.00 94.62 115 ILE A CA 1
ATOM 880 C C . ILE A 1 115 ? 21.679 21.342 -31.515 1.00 94.62 115 ILE A C 1
ATOM 882 O O . ILE A 1 115 ? 22.828 21.399 -31.955 1.00 94.62 115 ILE A O 1
ATOM 886 N N . ASN A 1 116 ? 20.620 21.176 -32.299 1.00 93.06 116 ASN A N 1
ATOM 887 C CA . ASN A 1 116 ? 20.682 21.114 -33.751 1.00 93.06 116 ASN A CA 1
ATOM 888 C C . ASN A 1 116 ? 20.490 22.515 -34.341 1.00 93.06 116 ASN A C 1
ATOM 890 O O . ASN A 1 116 ? 19.431 23.112 -34.157 1.00 93.06 116 ASN A O 1
ATOM 894 N N . LYS A 1 117 ? 21.472 23.035 -35.084 1.00 93.25 117 LYS A N 1
ATOM 895 C CA . LYS A 1 117 ? 21.291 24.255 -35.892 1.00 93.25 117 LYS A CA 1
ATOM 896 C C . LYS A 1 117 ? 21.007 23.968 -37.369 1.00 93.25 117 LYS A C 1
ATOM 898 O O . LYS A 1 117 ? 20.801 24.896 -38.132 1.00 93.25 117 LYS A O 1
ATOM 903 N N . THR A 1 118 ? 20.995 22.707 -37.788 1.00 90.00 118 THR A N 1
ATOM 904 C CA . THR A 1 118 ? 20.735 22.295 -39.176 1.00 90.00 118 THR A CA 1
ATOM 905 C C . THR A 1 118 ? 19.243 22.046 -39.424 1.00 90.00 118 THR A C 1
ATOM 907 O O . THR A 1 118 ? 18.456 21.923 -38.488 1.00 90.00 118 THR A O 1
ATOM 910 N N . ASN A 1 119 ? 18.855 21.884 -40.690 1.00 85.38 119 ASN A N 1
ATOM 911 C CA . ASN A 1 119 ? 17.469 21.605 -41.089 1.00 85.38 119 ASN A CA 1
ATOM 912 C C . ASN A 1 119 ? 17.053 20.122 -40.994 1.00 85.38 119 ASN A C 1
ATOM 914 O O . ASN A 1 119 ? 15.964 19.777 -41.450 1.00 85.38 119 ASN A O 1
ATOM 918 N N . GLY A 1 120 ? 17.907 19.239 -40.466 1.00 84.06 120 GLY A N 1
ATOM 919 C CA . GLY A 1 120 ? 17.589 17.814 -40.381 1.00 84.06 120 GLY A CA 1
ATOM 920 C C . GLY A 1 120 ? 18.725 16.983 -39.806 1.00 84.06 120 GLY A C 1
ATOM 921 O O . GLY A 1 120 ? 19.442 16.339 -40.565 1.00 84.06 120 GLY A O 1
ATOM 922 N N . ALA A 1 121 ? 18.880 16.993 -38.480 1.00 89.69 121 ALA A N 1
ATOM 923 C CA . ALA A 1 121 ? 19.833 16.133 -37.783 1.00 89.69 121 ALA A CA 1
ATOM 924 C C . ALA A 1 121 ? 19.200 15.463 -36.563 1.00 89.69 121 ALA A C 1
ATOM 926 O O . ALA A 1 121 ? 18.530 16.127 -35.770 1.00 89.69 121 ALA A O 1
ATOM 927 N N . GLY A 1 122 ? 19.468 14.171 -36.390 1.00 92.25 122 GLY A N 1
ATOM 928 C CA . GLY A 1 122 ? 19.187 13.433 -35.162 1.00 92.25 122 GLY A CA 1
ATOM 929 C C . GLY A 1 122 ? 20.442 13.243 -34.312 1.00 92.25 122 GLY A C 1
ATOM 930 O O . GLY A 1 122 ? 21.546 13.101 -34.842 1.00 92.25 122 GLY A O 1
ATOM 931 N N . ALA A 1 123 ? 20.277 13.219 -32.992 1.00 94.62 123 ALA A N 1
ATOM 932 C CA . ALA A 1 123 ? 21.338 12.861 -32.063 1.00 94.62 123 ALA A CA 1
ATOM 933 C C . ALA A 1 123 ? 21.512 11.344 -32.014 1.00 94.62 123 ALA A C 1
ATOM 935 O O . ALA A 1 123 ? 20.537 10.600 -31.888 1.00 94.62 123 ALA A O 1
ATOM 936 N N . ILE A 1 124 ? 22.762 10.891 -32.020 1.00 95.94 124 ILE A N 1
ATOM 937 C CA . ILE A 1 124 ? 23.131 9.528 -31.653 1.00 95.94 124 ILE A CA 1
ATOM 938 C C . ILE A 1 124 ? 23.802 9.574 -30.290 1.00 95.94 124 ILE A C 1
ATOM 940 O O . ILE A 1 124 ? 24.833 10.229 -30.135 1.00 95.94 124 ILE A O 1
ATOM 944 N N . VAL A 1 125 ? 23.264 8.841 -29.316 1.00 96.94 125 VAL A N 1
ATOM 945 C CA . VAL A 1 125 ? 23.945 8.643 -28.030 1.00 96.94 125 VAL A CA 1
ATOM 946 C C . VAL A 1 125 ? 24.665 7.310 -28.052 1.00 96.94 125 VAL A C 1
ATOM 948 O O . VAL A 1 125 ? 24.082 6.287 -28.406 1.00 96.94 125 VAL A O 1
ATOM 951 N N . TYR A 1 126 ? 25.918 7.314 -27.618 1.00 96.56 126 TYR A N 1
ATOM 952 C CA . TYR A 1 126 ? 26.760 6.137 -27.475 1.00 96.56 126 TYR A CA 1
ATOM 953 C C . TYR A 1 126 ? 27.023 5.834 -26.010 1.00 96.56 126 TYR A C 1
ATOM 955 O O . TYR A 1 126 ? 27.121 6.732 -25.175 1.00 96.56 126 TYR A O 1
ATOM 963 N N . ARG A 1 127 ? 27.229 4.551 -25.722 1.00 94.25 127 ARG A N 1
ATOM 964 C CA . ARG A 1 127 ? 27.765 4.059 -24.453 1.00 94.25 127 ARG A CA 1
ATOM 965 C C . ARG A 1 127 ? 28.806 2.986 -24.733 1.00 94.25 127 ARG A C 1
ATOM 967 O O . ARG A 1 127 ? 28.730 2.292 -25.747 1.00 94.25 127 ARG A O 1
ATOM 974 N N . ARG A 1 128 ? 29.795 2.820 -23.854 1.00 91.62 128 ARG A N 1
ATOM 975 C CA . ARG A 1 128 ? 30.773 1.735 -24.023 1.00 91.62 128 ARG A CA 1
ATOM 976 C C . ARG A 1 128 ? 30.165 0.411 -23.578 1.00 91.62 128 ARG A C 1
ATOM 978 O O . ARG A 1 128 ? 29.992 0.200 -22.382 1.00 91.62 128 ARG A O 1
ATOM 985 N N . VAL A 1 129 ? 29.894 -0.484 -24.524 1.00 92.56 129 VAL A N 1
ATOM 986 C CA . VAL A 1 129 ? 29.424 -1.856 -24.280 1.00 92.56 129 VAL A CA 1
ATOM 987 C C . VAL A 1 129 ? 30.528 -2.818 -24.717 1.00 92.56 129 VAL A C 1
ATOM 989 O O . VAL A 1 129 ? 31.096 -2.677 -25.798 1.00 92.56 129 VAL A O 1
ATOM 992 N N . GLY A 1 130 ? 30.936 -3.740 -23.842 1.00 86.50 130 GLY A N 1
ATOM 993 C CA . GLY A 1 130 ? 32.071 -4.639 -24.100 1.00 86.50 130 GLY A CA 1
ATOM 994 C C . GLY A 1 130 ? 33.388 -3.900 -24.386 1.00 86.50 130 GLY A C 1
ATOM 995 O O . GLY A 1 130 ? 34.222 -4.380 -25.148 1.00 86.50 130 GLY A O 1
ATOM 996 N N . GLY A 1 131 ? 33.552 -2.691 -23.836 1.00 83.44 131 GLY A N 1
ATOM 997 C CA . GLY A 1 131 ? 34.718 -1.834 -24.069 1.00 83.44 131 GLY A CA 1
ATOM 998 C C . GLY A 1 131 ? 34.697 -1.034 -25.378 1.00 83.44 131 GLY A C 1
ATOM 999 O O . GLY A 1 131 ? 35.582 -0.193 -25.557 1.00 83.44 131 GLY A O 1
ATOM 1000 N N . LYS A 1 132 ? 33.698 -1.212 -26.254 1.00 85.94 132 LYS A N 1
ATOM 1001 C CA . LYS A 1 132 ? 33.563 -0.495 -27.535 1.00 85.94 132 LYS A CA 1
ATOM 1002 C C . LYS A 1 132 ? 32.433 0.544 -27.485 1.00 85.94 132 LYS A C 1
ATOM 1004 O O . LYS A 1 132 ? 31.378 0.238 -26.926 1.00 85.94 132 LYS A O 1
ATOM 1009 N N . PRO A 1 133 ? 32.605 1.751 -28.056 1.00 90.31 133 PRO A N 1
ATOM 1010 C CA . PRO A 1 133 ? 31.497 2.683 -28.251 1.00 90.31 133 PRO A CA 1
ATOM 1011 C C . PRO A 1 133 ? 30.396 2.014 -29.075 1.00 90.31 133 PRO A C 1
ATOM 1013 O O . PRO A 1 133 ? 30.661 1.499 -30.157 1.00 90.31 133 PRO A O 1
ATOM 1016 N N . SER A 1 134 ? 29.186 1.979 -28.532 1.00 94.94 134 SER A N 1
ATOM 1017 C CA . SER A 1 134 ? 28.023 1.360 -29.161 1.00 94.94 134 SER A CA 1
ATOM 1018 C C . SER A 1 134 ? 26.855 2.340 -29.106 1.00 94.94 134 SER A C 1
ATOM 1020 O O . SER A 1 134 ? 26.622 2.910 -28.035 1.00 94.94 134 SER A O 1
ATOM 1022 N N . PRO A 1 135 ? 26.144 2.580 -30.218 1.00 96.44 135 PRO A N 1
ATOM 1023 C CA . PRO A 1 135 ? 24.986 3.463 -30.213 1.00 96.44 135 PRO A CA 1
ATOM 1024 C C . PRO A 1 135 ? 23.870 2.840 -29.364 1.00 96.44 135 PRO A C 1
ATOM 1026 O O . PRO A 1 135 ? 23.597 1.644 -29.448 1.00 96.44 135 PRO A O 1
ATOM 1029 N N . ILE A 1 136 ? 23.252 3.647 -28.508 1.00 96.25 136 ILE A N 1
ATOM 1030 C CA . ILE A 1 136 ? 22.191 3.235 -27.579 1.00 96.25 136 ILE A CA 1
ATOM 1031 C C . ILE A 1 136 ? 20.872 3.971 -27.820 1.00 96.25 136 ILE A C 1
ATOM 1033 O O . ILE A 1 136 ? 19.838 3.545 -27.312 1.00 96.25 136 ILE A O 1
ATOM 1037 N N . TYR A 1 137 ? 20.900 5.069 -28.575 1.00 96.38 137 TYR A N 1
ATOM 1038 C CA . TYR A 1 137 ? 19.728 5.883 -28.870 1.00 96.38 137 TYR A CA 1
ATOM 1039 C C . TYR A 1 137 ? 19.909 6.652 -30.173 1.00 96.38 137 TYR A C 1
ATOM 1041 O O . TYR A 1 137 ? 21.020 7.099 -30.469 1.00 96.38 137 TYR A O 1
ATOM 1049 N N . PHE A 1 138 ? 18.801 6.848 -30.886 1.00 95.25 138 PHE A N 1
ATOM 1050 C CA . PHE A 1 138 ? 18.701 7.783 -32.000 1.00 95.25 138 PHE A CA 1
ATOM 1051 C C . PHE A 1 138 ? 17.457 8.664 -31.876 1.00 95.25 138 PHE A C 1
ATOM 1053 O O . PHE A 1 138 ? 16.383 8.168 -31.525 1.00 95.25 138 PHE A O 1
ATOM 1060 N N . SER A 1 139 ? 17.572 9.952 -32.192 1.00 91.81 139 SER A N 1
ATOM 1061 C CA . SER A 1 139 ? 16.413 10.848 -32.267 1.00 91.81 139 SER A CA 1
ATOM 1062 C C . SER A 1 139 ? 15.441 10.379 -33.355 1.00 91.81 139 SER A C 1
ATOM 1064 O O . SER A 1 139 ? 15.783 10.291 -34.529 1.00 91.81 139 SER A O 1
ATOM 1066 N N . SER A 1 140 ? 14.204 10.068 -32.973 1.00 74.75 140 SER A N 1
ATOM 1067 C CA . SER A 1 140 ? 13.264 9.306 -33.814 1.00 74.75 140 SER A CA 1
ATOM 1068 C C . SER A 1 140 ? 12.399 10.145 -34.770 1.00 74.75 140 SER A C 1
ATOM 1070 O O . SER A 1 140 ? 11.673 9.580 -35.582 1.00 74.75 140 SER A O 1
ATOM 1072 N N . TYR A 1 141 ? 12.468 11.478 -34.714 1.00 66.50 141 TYR A N 1
ATOM 1073 C CA . TYR A 1 141 ? 11.536 12.373 -35.417 1.00 66.50 141 TYR A CA 1
ATOM 1074 C C . TYR A 1 141 ? 12.173 13.116 -36.604 1.00 66.50 141 TYR A C 1
ATOM 1076 O O . TYR A 1 141 ? 12.212 14.337 -36.616 1.00 66.50 141 TYR A O 1
ATOM 1084 N N . ALA A 1 142 ? 12.671 12.423 -37.627 1.00 55.50 142 ALA A N 1
ATOM 1085 C CA . ALA A 1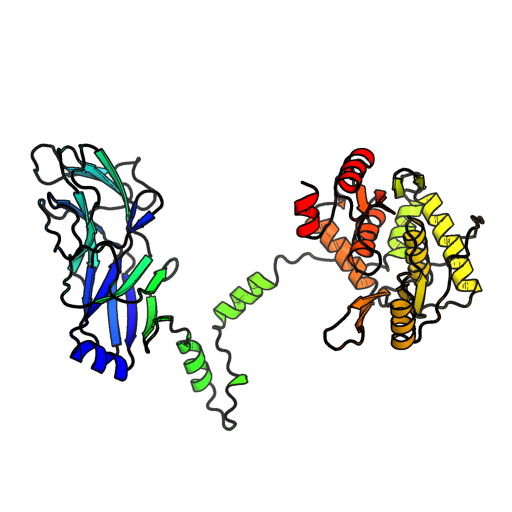 142 ? 13.137 13.100 -38.846 1.00 55.50 142 ALA A CA 1
ATOM 1086 C C . ALA A 1 142 ? 11.962 13.575 -39.743 1.00 55.50 142 ALA A C 1
ATOM 1088 O O . ALA A 1 142 ? 10.951 12.872 -39.819 1.00 55.50 142 ALA A O 1
ATOM 1089 N N . PRO A 1 143 ? 12.087 14.710 -40.471 1.00 52.53 143 PRO A N 1
ATOM 1090 C CA . PRO A 1 143 ? 13.190 15.676 -40.431 1.00 52.53 143 PRO A CA 1
ATOM 1091 C C . PRO A 1 143 ? 13.018 16.683 -39.274 1.00 52.53 143 PRO A C 1
ATOM 1093 O O . PRO A 1 143 ? 12.046 17.437 -39.235 1.00 52.53 143 PRO A O 1
ATOM 1096 N N . LEU A 1 144 ? 13.964 16.700 -38.326 1.00 64.44 144 LEU A N 1
ATOM 1097 C CA . LEU A 1 144 ? 13.959 17.642 -37.199 1.00 64.44 144 LEU A CA 1
ATOM 1098 C C . LEU A 1 144 ? 14.394 19.046 -37.668 1.00 64.44 144 LEU A C 1
ATOM 1100 O O . LEU A 1 144 ? 15.496 19.167 -38.209 1.00 64.44 144 LEU A O 1
ATOM 1104 N N . PRO A 1 145 ? 13.609 20.116 -37.430 1.00 77.50 145 PRO A N 1
ATOM 1105 C CA . PRO A 1 145 ? 14.070 21.488 -37.651 1.00 77.50 145 PRO A CA 1
ATOM 1106 C C . PRO A 1 145 ? 15.210 21.857 -36.676 1.00 77.50 145 PRO A C 1
ATOM 1108 O O . PRO A 1 145 ? 15.491 21.100 -35.737 1.00 77.50 145 PRO A O 1
ATOM 1111 N N . PRO A 1 146 ? 15.857 23.029 -36.841 1.00 87.00 146 PRO A N 1
ATOM 1112 C CA . PRO A 1 146 ? 16.732 23.570 -35.809 1.00 87.00 146 PRO A CA 1
ATOM 1113 C C . PRO A 1 146 ? 16.013 23.608 -34.453 1.00 87.00 146 PRO A C 1
ATOM 1115 O O . PRO A 1 146 ? 14.862 24.041 -34.363 1.00 87.00 146 PRO A O 1
ATOM 1118 N N . GLY A 1 147 ? 16.671 23.142 -33.396 1.00 90.25 147 GLY A N 1
ATOM 1119 C CA . GLY A 1 147 ? 16.030 22.939 -32.101 1.00 90.25 147 GLY A CA 1
ATOM 1120 C C . GLY A 1 147 ? 16.928 22.251 -31.083 1.00 90.25 147 GLY A C 1
ATOM 1121 O O . GLY A 1 147 ? 18.127 22.070 -31.304 1.00 90.25 147 GLY A O 1
ATOM 1122 N N . THR A 1 148 ? 16.342 21.884 -29.946 1.00 92.06 148 THR A N 1
ATOM 1123 C CA . THR A 1 148 ? 17.051 21.221 -28.850 1.00 92.06 148 THR A CA 1
ATOM 1124 C C . THR A 1 148 ? 16.329 19.963 -28.383 1.00 92.06 148 THR A C 1
ATOM 1126 O O . THR A 1 148 ? 15.104 19.878 -28.446 1.00 92.06 148 THR A O 1
ATOM 1129 N N . GLU A 1 149 ? 17.095 18.984 -27.910 1.00 93.06 149 GLU A N 1
ATOM 1130 C CA . GLU A 1 149 ? 16.585 17.735 -27.348 1.00 93.06 149 GLU A CA 1
ATOM 1131 C C . GLU A 1 149 ? 17.310 17.425 -26.035 1.00 93.06 149 GLU A C 1
ATOM 1133 O O . GLU A 1 149 ? 18.542 17.438 -25.968 1.00 93.06 149 GLU A O 1
ATOM 1138 N N . ASP A 1 150 ? 16.537 17.148 -24.988 1.00 95.00 150 ASP A N 1
ATOM 1139 C CA . ASP A 1 150 ? 17.049 16.760 -23.677 1.00 95.00 150 ASP A CA 1
ATOM 1140 C C . ASP A 1 150 ? 17.206 15.239 -23.612 1.00 95.00 150 ASP A C 1
ATOM 1142 O O . ASP A 1 150 ? 16.238 14.490 -23.781 1.00 95.00 150 ASP A O 1
ATOM 1146 N N . LEU A 1 151 ? 18.435 14.790 -23.351 1.00 95.62 151 LEU A N 1
ATOM 1147 C CA . LEU A 1 151 ? 18.836 13.389 -23.399 1.00 95.62 151 LEU A CA 1
ATOM 1148 C C . LEU A 1 151 ? 19.376 12.962 -22.032 1.00 95.62 151 LEU A C 1
ATOM 1150 O O . LEU A 1 151 ? 20.438 13.411 -21.595 1.00 95.62 151 LEU A O 1
ATOM 1154 N N . THR A 1 152 ? 18.670 12.056 -21.357 1.00 96.12 152 THR A N 1
ATOM 1155 C CA . THR A 1 152 ? 19.086 11.535 -20.046 1.00 96.12 152 THR A CA 1
ATOM 1156 C C . THR A 1 152 ? 19.284 10.022 -20.116 1.00 96.12 152 THR A C 1
ATOM 1158 O O . THR A 1 152 ? 18.305 9.273 -20.057 1.00 96.12 152 THR A O 1
ATOM 1161 N N . PRO A 1 153 ? 20.527 9.524 -20.238 1.00 94.62 153 PRO A N 1
ATOM 1162 C CA . PRO A 1 153 ? 20.807 8.098 -20.110 1.00 94.62 153 PRO A CA 1
ATOM 1163 C C . PRO A 1 153 ? 20.345 7.580 -18.741 1.00 94.62 153 PRO A C 1
ATOM 1165 O O . PRO A 1 153 ? 20.635 8.192 -17.716 1.00 94.62 153 PRO A O 1
ATOM 1168 N N . VAL A 1 154 ? 19.634 6.452 -18.707 1.00 94.19 154 VAL A N 1
ATOM 1169 C CA . VAL A 1 154 ? 19.100 5.873 -17.460 1.00 94.19 154 VAL A CA 1
ATOM 1170 C C . VAL A 1 154 ? 19.747 4.526 -17.141 1.00 94.19 154 VAL A C 1
ATOM 1172 O O . VAL A 1 154 ? 20.308 3.857 -18.014 1.00 94.19 154 VAL A O 1
ATOM 1175 N N . SER A 1 155 ? 19.625 4.088 -15.887 1.00 92.31 155 SER A N 1
ATOM 1176 C CA . SER A 1 155 ? 20.081 2.770 -15.415 1.00 92.31 155 SER A CA 1
ATOM 1177 C C . SER A 1 155 ? 19.107 1.639 -15.763 1.00 92.31 155 SER A C 1
ATOM 1179 O O . SER A 1 155 ? 19.019 0.650 -15.042 1.00 92.31 155 SER A O 1
ATOM 1181 N N . LYS A 1 156 ? 18.366 1.772 -16.867 1.00 95.31 156 LYS A N 1
ATOM 1182 C CA . LYS A 1 156 ? 17.453 0.745 -17.372 1.00 95.31 156 LYS A CA 1
ATOM 1183 C C . LYS A 1 156 ? 17.992 0.147 -18.660 1.00 95.31 156 LYS A C 1
ATOM 1185 O O . LYS A 1 156 ? 18.484 0.875 -19.523 1.00 95.31 156 LYS A O 1
ATOM 1190 N N . VAL A 1 157 ? 17.870 -1.166 -18.804 1.00 96.19 157 VAL A N 1
ATOM 1191 C CA . VAL A 1 157 ? 18.278 -1.908 -20.005 1.00 96.19 157 VAL A CA 1
ATOM 1192 C C . VAL A 1 157 ? 17.169 -2.854 -20.445 1.00 96.19 157 VAL A C 1
ATOM 1194 O O . VAL A 1 157 ? 16.330 -3.251 -19.634 1.00 96.19 157 VAL A O 1
ATOM 1197 N N . LYS A 1 158 ? 17.181 -3.234 -21.721 1.00 97.44 158 LYS A N 1
ATOM 1198 C CA . LYS A 1 158 ? 16.327 -4.292 -22.263 1.00 97.44 158 LYS A CA 1
ATOM 1199 C C . LYS A 1 158 ? 17.155 -5.376 -22.923 1.00 97.44 158 LYS A C 1
ATOM 1201 O O . LYS A 1 158 ? 18.138 -5.078 -23.603 1.00 97.44 158 LYS A O 1
ATOM 1206 N N . VAL A 1 159 ? 16.720 -6.619 -22.744 1.00 97.19 159 VAL A N 1
ATOM 1207 C CA . VAL A 1 159 ? 17.242 -7.779 -23.470 1.00 97.19 159 VAL A CA 1
ATOM 1208 C C . VAL A 1 159 ? 16.113 -8.602 -24.067 1.00 97.19 159 VAL A C 1
ATOM 1210 O O . VAL A 1 159 ? 15.049 -8.735 -23.467 1.00 97.19 159 VAL A O 1
ATOM 1213 N N . TRP A 1 160 ? 16.338 -9.119 -25.267 1.00 97.25 160 TRP A N 1
ATOM 1214 C CA . TRP A 1 160 ? 15.389 -9.950 -26.009 1.00 97.25 160 TRP A CA 1
ATOM 1215 C C . TRP A 1 160 ? 16.148 -10.772 -27.053 1.00 97.25 160 TRP A C 1
ATOM 1217 O O . TRP A 1 160 ? 17.361 -10.619 -27.209 1.00 97.25 160 TRP A O 1
ATOM 1227 N N . PHE A 1 161 ? 15.440 -11.635 -27.773 1.00 96.62 161 PHE A N 1
ATOM 1228 C CA . PHE A 1 161 ? 15.990 -12.402 -28.889 1.00 96.62 161 PHE A CA 1
ATOM 1229 C C . PHE A 1 161 ? 15.433 -11.899 -30.224 1.00 96.62 161 PHE A C 1
ATOM 1231 O O . PHE A 1 161 ? 14.225 -11.696 -30.355 1.00 96.62 161 PHE A O 1
ATOM 1238 N N . SER A 1 162 ? 16.294 -11.711 -31.218 1.00 95.31 162 SER A N 1
ATOM 1239 C CA . SER A 1 162 ? 15.912 -11.281 -32.572 1.00 95.31 162 SER A CA 1
ATOM 1240 C C . SER A 1 162 ? 16.824 -11.941 -33.609 1.00 95.31 162 SER A C 1
ATOM 1242 O O . SER A 1 162 ? 17.859 -12.508 -33.249 1.00 95.31 162 SER A O 1
ATOM 1244 N N . ARG A 1 163 ? 16.413 -11.943 -34.877 1.00 93.19 163 ARG A N 1
ATOM 1245 C CA . ARG A 1 163 ? 17.148 -12.550 -35.999 1.00 93.19 163 ARG A CA 1
ATOM 1246 C C . ARG A 1 163 ? 17.641 -11.464 -36.938 1.00 93.19 163 ARG A C 1
ATOM 1248 O O . ARG A 1 163 ? 17.016 -10.418 -37.031 1.00 93.19 163 ARG A O 1
ATOM 1255 N N . ASP A 1 164 ? 18.736 -11.741 -37.639 1.00 84.81 164 ASP A N 1
ATOM 1256 C CA . ASP A 1 164 ? 19.236 -10.898 -38.736 1.00 84.81 164 ASP A CA 1
ATOM 1257 C C . ASP A 1 164 ? 19.504 -9.425 -38.354 1.00 84.81 164 ASP A C 1
ATOM 1259 O O . ASP A 1 164 ? 19.490 -8.536 -39.200 1.00 84.81 164 ASP A O 1
ATOM 1263 N N . VAL A 1 165 ? 19.796 -9.163 -37.075 1.00 89.69 165 VAL A N 1
ATOM 1264 C CA . VAL A 1 165 ? 20.080 -7.825 -36.537 1.00 89.69 165 VAL A CA 1
ATOM 1265 C C . VAL A 1 165 ? 21.543 -7.659 -36.138 1.00 89.69 165 VAL A C 1
ATOM 1267 O O . VAL A 1 165 ? 22.232 -8.618 -35.792 1.00 89.69 165 VAL A O 1
ATOM 1270 N N . GLN A 1 166 ? 22.029 -6.418 -36.148 1.00 92.62 166 GLN A N 1
ATOM 1271 C CA . GLN A 1 166 ? 23.402 -6.068 -35.765 1.00 92.62 166 GLN A CA 1
ATOM 1272 C C . GLN A 1 166 ? 23.430 -4.886 -34.778 1.00 92.62 166 GLN A C 1
ATOM 1274 O O . GLN A 1 166 ? 22.455 -4.131 -34.697 1.00 92.62 166 GLN A O 1
ATOM 1279 N N . PRO A 1 167 ? 24.522 -4.679 -34.016 1.00 94.19 167 PRO A N 1
ATOM 1280 C CA . PRO A 1 167 ? 24.687 -3.462 -33.220 1.00 94.19 167 PRO A CA 1
ATOM 1281 C C . PRO A 1 167 ? 24.535 -2.207 -34.094 1.00 94.19 167 PRO A C 1
ATOM 1283 O O . PRO A 1 167 ? 25.080 -2.151 -35.192 1.00 94.19 167 PRO A O 1
ATOM 1286 N N . GLY A 1 168 ? 23.788 -1.211 -33.621 1.00 94.50 168 GLY A N 1
ATOM 1287 C CA . GLY A 1 168 ? 23.408 -0.023 -34.391 1.00 94.50 168 GLY A CA 1
ATOM 1288 C C . GLY A 1 168 ? 22.068 -0.116 -35.113 1.00 94.50 168 GLY A C 1
ATOM 1289 O O . GLY A 1 168 ? 21.601 0.899 -35.618 1.00 94.50 168 GLY A O 1
ATOM 1290 N N . THR A 1 169 ? 21.414 -1.280 -35.126 1.00 96.06 169 THR A N 1
ATOM 1291 C CA . THR A 1 169 ? 20.083 -1.422 -35.737 1.00 96.06 169 THR A CA 1
ATOM 1292 C C . THR A 1 169 ? 19.029 -0.640 -34.949 1.00 96.06 169 THR A C 1
ATOM 1294 O O . THR A 1 169 ? 18.897 -0.825 -33.735 1.00 96.06 169 THR A O 1
ATOM 1297 N N . MET A 1 170 ? 18.261 0.207 -35.632 1.00 95.00 170 MET A N 1
ATOM 1298 C CA . MET A 1 170 ? 17.135 0.957 -35.072 1.00 95.00 170 MET A CA 1
ATOM 1299 C C . MET A 1 170 ? 15.897 0.070 -34.904 1.00 95.00 170 MET A C 1
ATOM 1301 O O . MET A 1 170 ? 15.574 -0.740 -35.774 1.00 95.00 170 MET A O 1
ATOM 1305 N N . ILE A 1 171 ? 15.172 0.223 -33.793 1.00 94.38 171 ILE A N 1
ATOM 1306 C CA . ILE A 1 171 ? 14.021 -0.627 -33.458 1.00 94.38 171 ILE A CA 1
ATOM 1307 C C . ILE A 1 171 ? 12.813 0.162 -32.942 1.00 94.38 171 ILE A C 1
ATOM 1309 O O . ILE A 1 171 ? 12.941 1.029 -32.083 1.00 94.38 171 ILE A O 1
ATOM 1313 N N . SER A 1 172 ? 11.619 -0.171 -33.442 1.00 91.75 172 SER A N 1
ATOM 1314 C CA . SER A 1 172 ? 10.332 0.365 -32.973 1.00 91.75 172 SER A CA 1
ATOM 1315 C C . SER A 1 172 ? 9.519 -0.656 -32.168 1.00 91.75 172 SER A C 1
ATOM 1317 O O . SER A 1 172 ? 8.601 -0.280 -31.442 1.00 91.75 172 SER A O 1
ATOM 1319 N N . HIS A 1 173 ? 9.858 -1.941 -32.283 1.00 91.25 173 HIS A N 1
ATOM 1320 C CA . HIS A 1 173 ? 9.233 -3.069 -31.597 1.00 91.25 173 HIS A CA 1
ATOM 1321 C C . HIS A 1 173 ? 10.257 -4.200 -31.397 1.00 91.25 173 HIS A C 1
ATOM 1323 O O . HIS A 1 173 ? 11.384 -4.114 -31.888 1.00 91.25 173 HIS A O 1
ATOM 1329 N N . PHE A 1 174 ? 9.869 -5.236 -30.649 1.00 92.88 174 PHE A N 1
ATOM 1330 C CA . PHE A 1 174 ? 10.712 -6.389 -30.326 1.00 92.88 174 PHE A CA 1
ATOM 1331 C C . PHE A 1 174 ? 10.140 -7.661 -30.962 1.00 92.88 174 PHE A C 1
ATOM 1333 O O . PHE A 1 174 ? 8.942 -7.913 -30.850 1.00 92.88 174 PHE A O 1
ATOM 1340 N N . ASP A 1 175 ? 11.001 -8.483 -31.565 1.00 88.25 175 ASP A N 1
ATOM 1341 C CA . ASP A 1 175 ? 10.603 -9.747 -32.217 1.00 88.25 175 ASP A CA 1
ATOM 1342 C C . ASP A 1 175 ? 10.213 -10.858 -31.234 1.00 88.25 175 ASP A C 1
ATOM 1344 O O . ASP A 1 175 ? 9.602 -11.860 -31.607 1.00 88.25 175 ASP A O 1
ATOM 1348 N N . SER A 1 176 ? 10.615 -10.713 -29.974 1.00 92.12 176 SER A N 1
ATOM 1349 C CA . SER A 1 176 ? 10.297 -11.632 -28.887 1.00 92.12 176 SER A CA 1
ATOM 1350 C C . SER A 1 176 ? 10.021 -10.864 -27.601 1.00 92.12 176 SER A C 1
ATOM 1352 O O . SER A 1 176 ? 10.190 -9.644 -27.532 1.00 92.12 176 SER A O 1
ATOM 1354 N N . GLU A 1 177 ? 9.584 -11.589 -26.571 1.00 92.88 177 GLU A N 1
ATOM 1355 C CA . GLU A 1 177 ? 9.398 -11.036 -25.234 1.00 92.88 177 GLU A CA 1
ATOM 1356 C C . GLU A 1 177 ? 10.684 -10.342 -24.759 1.00 92.88 177 GLU A C 1
ATOM 1358 O O . GLU A 1 177 ? 11.745 -10.964 -24.642 1.00 92.88 177 GLU A O 1
ATOM 1363 N N . ALA A 1 178 ? 10.576 -9.042 -24.488 1.00 94.88 178 ALA A N 1
ATOM 1364 C CA . ALA A 1 178 ? 11.676 -8.230 -24.002 1.00 94.88 178 ALA A CA 1
ATOM 1365 C C . ALA A 1 178 ? 11.625 -8.109 -22.479 1.00 94.88 178 ALA A C 1
ATOM 1367 O O . ALA A 1 178 ? 10.616 -7.697 -21.908 1.00 94.88 178 ALA A O 1
ATOM 1368 N N . MET A 1 179 ? 12.748 -8.403 -21.832 1.00 95.56 179 MET A N 1
ATOM 1369 C CA . MET A 1 179 ? 12.932 -8.208 -20.402 1.00 95.56 179 MET A CA 1
ATOM 1370 C C . MET A 1 179 ? 13.518 -6.826 -20.142 1.00 95.56 179 MET A C 1
ATOM 1372 O O . MET A 1 179 ? 14.664 -6.557 -20.508 1.00 95.56 179 MET A O 1
ATOM 1376 N N . GLU A 1 180 ? 12.744 -5.962 -19.488 1.00 95.94 180 GLU A N 1
ATOM 1377 C CA . GLU A 1 180 ? 13.256 -4.712 -18.927 1.00 95.94 180 GLU A CA 1
ATOM 1378 C C . GLU 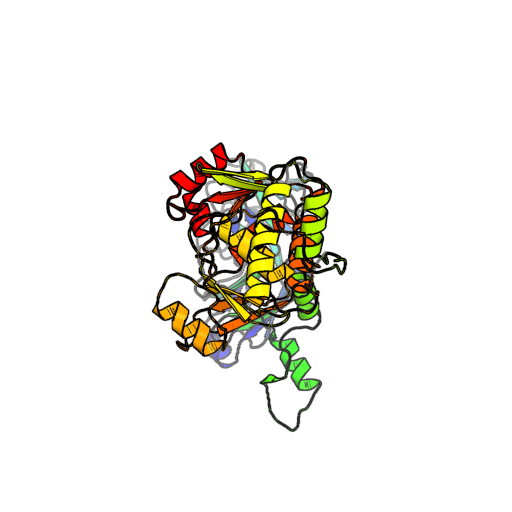A 1 180 ? 13.877 -4.961 -17.555 1.00 95.94 180 GLU A C 1
ATOM 1380 O O . GLU A 1 180 ? 13.321 -5.664 -16.707 1.00 95.94 180 GLU A O 1
ATOM 1385 N N . VAL A 1 181 ? 15.038 -4.359 -17.328 1.00 92.69 181 VAL A N 1
ATOM 1386 C CA . VAL A 1 181 ? 15.762 -4.456 -16.069 1.00 92.69 181 VAL A CA 1
ATOM 1387 C C . VAL A 1 181 ? 16.163 -3.071 -15.595 1.00 92.69 181 VAL A C 1
ATOM 1389 O O . VAL A 1 181 ? 16.830 -2.334 -16.317 1.00 92.69 181 VAL A O 1
ATOM 1392 N N . ASP A 1 182 ? 15.802 -2.752 -14.354 1.00 91.50 182 ASP A N 1
ATOM 1393 C CA . ASP A 1 182 ? 16.229 -1.541 -13.657 1.00 91.50 182 ASP A CA 1
ATOM 1394 C C . ASP A 1 182 ? 17.424 -1.843 -12.737 1.00 91.50 182 ASP A C 1
ATOM 1396 O O . ASP A 1 182 ? 17.349 -2.704 -11.854 1.00 91.50 182 ASP A O 1
ATOM 1400 N N . LEU A 1 183 ? 18.545 -1.160 -12.961 1.00 88.88 183 LEU A N 1
ATOM 1401 C CA . LEU A 1 183 ? 19.776 -1.266 -12.178 1.00 88.88 183 LEU A CA 1
ATOM 1402 C C . LEU A 1 183 ? 19.941 -0.116 -11.168 1.00 88.88 183 LEU A C 1
ATOM 1404 O O . LEU A 1 183 ? 21.032 0.083 -10.638 1.00 88.88 183 LEU A O 1
ATOM 1408 N N . SER A 1 184 ? 18.886 0.638 -10.857 1.00 83.75 184 SER A N 1
ATOM 1409 C CA . SER A 1 184 ? 18.929 1.663 -9.807 1.00 83.75 184 SER A CA 1
ATOM 1410 C C . SER A 1 184 ? 19.414 1.062 -8.480 1.00 83.75 184 SER A C 1
ATOM 1412 O O . SER A 1 184 ? 18.822 0.122 -7.956 1.00 83.75 184 SER A O 1
ATOM 1414 N N . GLY A 1 185 ? 20.536 1.573 -7.961 1.00 81.81 185 GLY A N 1
ATOM 1415 C CA . GLY A 1 185 ? 21.155 1.103 -6.714 1.00 81.81 185 GLY A CA 1
ATOM 1416 C C . GLY A 1 185 ? 22.035 -0.153 -6.822 1.00 81.81 185 GLY A C 1
ATOM 1417 O O . GLY A 1 185 ? 22.558 -0.595 -5.802 1.00 81.81 185 GLY A O 1
ATOM 1418 N N . ARG A 1 186 ? 22.246 -0.729 -8.017 1.00 85.94 186 ARG A N 1
ATOM 1419 C CA . ARG A 1 186 ? 23.057 -1.950 -8.208 1.00 85.94 186 ARG A CA 1
ATOM 1420 C C . ARG A 1 186 ? 23.912 -1.911 -9.476 1.00 85.94 186 ARG A C 1
ATOM 1422 O O . ARG A 1 186 ? 23.546 -1.307 -10.473 1.00 85.94 186 ARG A O 1
ATOM 1429 N N . THR A 1 187 ? 25.047 -2.608 -9.468 1.00 88.62 187 THR A N 1
ATOM 1430 C CA . THR A 1 187 ? 25.963 -2.695 -10.625 1.00 88.62 187 THR A CA 1
ATOM 1431 C C . THR A 1 187 ? 25.966 -4.065 -11.300 1.00 88.62 187 THR A C 1
ATOM 1433 O O . THR A 1 187 ? 26.526 -4.217 -12.383 1.00 88.62 187 THR A O 1
ATOM 1436 N N . GLN A 1 188 ? 25.323 -5.072 -10.706 1.00 89.44 188 GLN A N 1
ATOM 1437 C CA . GLN A 1 188 ? 25.229 -6.412 -11.277 1.00 89.44 188 GLN A CA 1
ATOM 1438 C C . GLN A 1 188 ? 23.818 -6.982 -11.134 1.00 89.44 188 GLN A C 1
ATOM 1440 O O . GLN A 1 188 ? 23.159 -6.774 -10.115 1.00 89.44 188 GLN A O 1
ATOM 1445 N N . ILE A 1 189 ? 23.372 -7.728 -12.145 1.00 89.06 189 ILE A N 1
ATOM 1446 C CA . ILE A 1 189 ? 22.132 -8.505 -12.090 1.00 89.06 189 ILE A CA 1
ATOM 1447 C C . ILE A 1 189 ? 22.257 -9.814 -12.879 1.00 89.06 189 ILE A C 1
ATOM 1449 O O . ILE A 1 189 ? 23.000 -9.893 -13.862 1.00 89.06 189 ILE A O 1
ATOM 1453 N N . GLU A 1 190 ? 21.533 -10.839 -12.431 1.00 90.38 190 GLU A N 1
ATOM 1454 C CA . GLU A 1 190 ? 21.474 -12.154 -13.063 1.00 90.38 190 GLU A CA 1
ATOM 1455 C C . GLU A 1 190 ? 20.069 -12.453 -13.603 1.00 90.38 190 GLU A C 1
ATOM 1457 O O . GLU A 1 190 ? 19.075 -12.342 -12.881 1.00 90.38 190 GLU A O 1
ATOM 1462 N N . LEU A 1 191 ? 19.992 -12.880 -14.862 1.00 92.44 191 LEU A N 1
ATOM 1463 C CA . LEU A 1 191 ? 18.768 -13.316 -15.529 1.00 92.44 191 LEU A CA 1
ATOM 1464 C C . LEU A 1 191 ? 18.847 -14.796 -15.908 1.00 92.44 191 LEU A C 1
ATOM 1466 O O . LEU A 1 191 ? 19.916 -15.330 -16.211 1.00 92.44 191 LEU A O 1
ATOM 1470 N N . GLY A 1 192 ? 17.694 -15.453 -15.912 1.00 90.19 192 GLY A N 1
ATOM 1471 C CA . GLY A 1 192 ? 17.476 -16.784 -16.457 1.00 90.19 192 GLY A CA 1
ATOM 1472 C C . GLY A 1 192 ? 16.486 -16.740 -17.619 1.00 90.19 192 GLY A C 1
ATOM 1473 O O . GLY A 1 192 ? 15.536 -15.956 -17.589 1.00 90.19 192 GLY A O 1
ATOM 1474 N N . TYR A 1 193 ? 16.698 -17.598 -18.615 1.00 90.69 193 TYR A N 1
ATOM 1475 C CA . TYR A 1 193 ? 15.738 -17.869 -19.679 1.00 90.69 193 TYR A CA 1
ATOM 1476 C C . TYR A 1 193 ? 15.568 -19.377 -19.887 1.00 90.69 193 TYR A C 1
ATOM 1478 O O . TYR A 1 193 ? 16.513 -20.073 -20.274 1.00 90.69 193 TYR A O 1
ATOM 1486 N N . ASP A 1 194 ? 14.357 -19.868 -19.645 1.00 86.25 194 ASP A N 1
ATOM 1487 C CA . ASP A 1 194 ? 13.930 -21.262 -19.828 1.00 86.25 194 ASP A CA 1
ATOM 1488 C C . ASP A 1 194 ? 12.665 -21.375 -20.703 1.00 86.25 194 ASP A C 1
ATOM 1490 O O . ASP A 1 194 ? 11.954 -22.379 -20.680 1.00 86.25 194 ASP A O 1
ATOM 1494 N N . GLY A 1 195 ? 12.412 -20.343 -21.512 1.00 87.56 195 GLY A N 1
ATOM 1495 C CA . GLY A 1 195 ? 11.189 -20.142 -22.294 1.00 87.56 195 GLY A CA 1
ATOM 1496 C C . GLY A 1 195 ? 10.396 -18.926 -21.830 1.00 87.56 195 GLY A C 1
ATOM 1497 O O . GLY A 1 195 ? 9.552 -18.426 -22.573 1.00 87.56 195 GLY A O 1
ATOM 1498 N N . ARG A 1 196 ? 10.712 -18.415 -20.636 1.00 88.19 196 ARG A N 1
ATOM 1499 C CA . ARG A 1 196 ? 10.317 -17.096 -20.135 1.00 88.19 196 ARG A CA 1
ATOM 1500 C C . ARG A 1 196 ? 11.502 -16.431 -19.448 1.00 88.19 196 ARG A C 1
ATOM 1502 O O . ARG A 1 196 ? 12.429 -17.103 -18.993 1.00 88.19 196 ARG A O 1
ATOM 1509 N N . TRP A 1 197 ? 11.471 -15.108 -19.357 1.00 91.25 197 TRP A N 1
ATOM 1510 C CA . TRP A 1 197 ? 12.466 -14.367 -18.591 1.00 91.25 197 TRP A CA 1
ATOM 1511 C C . TRP A 1 197 ? 12.203 -14.473 -17.088 1.00 91.25 197 TRP A C 1
ATOM 1513 O O . TRP A 1 197 ? 11.076 -14.328 -16.620 1.00 91.25 197 TRP A O 1
ATOM 1523 N N . SER A 1 198 ? 13.265 -14.675 -16.312 1.00 83.38 198 SER A N 1
ATOM 1524 C CA . SER A 1 198 ? 13.233 -14.599 -14.851 1.00 83.38 198 SER A CA 1
ATOM 1525 C C . SER A 1 198 ? 14.461 -13.857 -14.334 1.00 83.38 198 SER A C 1
ATOM 1527 O O . SER A 1 198 ? 15.561 -14.001 -14.864 1.00 83.38 198 SER A O 1
ATOM 1529 N N . GLN A 1 199 ? 14.306 -13.054 -13.281 1.00 81.31 199 GLN A N 1
ATOM 1530 C CA . GLN A 1 199 ? 15.464 -12.596 -12.511 1.00 81.31 199 GLN A CA 1
ATOM 1531 C C . GLN A 1 199 ? 15.884 -13.746 -11.594 1.00 81.31 199 GLN A C 1
ATOM 1533 O O . GLN A 1 199 ? 15.050 -14.300 -10.871 1.00 81.31 199 GLN A O 1
ATOM 1538 N N . LYS A 1 200 ? 17.160 -14.143 -11.621 1.00 63.66 200 LYS A N 1
ATOM 1539 C CA . LYS A 1 200 ? 17.645 -15.217 -10.748 1.00 63.66 200 LYS A CA 1
ATOM 1540 C C . LYS A 1 200 ? 17.729 -14.714 -9.305 1.00 63.66 200 LYS A C 1
ATOM 1542 O O . LYS A 1 200 ? 18.768 -14.257 -8.850 1.00 63.66 200 LYS A O 1
ATOM 1547 N N . VAL A 1 201 ? 16.651 -14.915 -8.553 1.00 55.31 201 VAL A N 1
ATOM 1548 C CA . VAL A 1 201 ? 16.643 -14.883 -7.073 1.00 55.31 201 VAL A CA 1
ATOM 1549 C C . VAL A 1 201 ? 17.323 -16.152 -6.489 1.00 55.31 201 VAL A C 1
ATOM 1551 O O . VAL A 1 201 ? 17.589 -16.267 -5.296 1.00 55.31 201 VAL A O 1
ATOM 1554 N N . ASN A 1 202 ? 17.686 -17.113 -7.350 1.00 53.88 202 ASN A N 1
ATOM 1555 C CA . ASN A 1 202 ? 18.088 -18.484 -7.007 1.00 53.88 202 ASN A CA 1
ATOM 1556 C C . ASN A 1 202 ? 19.453 -18.673 -6.317 1.00 53.88 202 ASN A C 1
ATOM 1558 O O . ASN A 1 202 ? 19.738 -19.781 -5.857 1.00 53.88 202 ASN A O 1
ATOM 1562 N N . VAL A 1 203 ? 20.300 -17.645 -6.197 1.00 55.78 203 VAL A N 1
ATOM 1563 C CA . VAL A 1 203 ? 21.586 -17.791 -5.483 1.00 55.78 203 VAL A CA 1
ATOM 1564 C C . VAL A 1 203 ? 21.356 -18.074 -3.994 1.00 55.78 203 VAL A C 1
ATOM 1566 O O . VAL A 1 203 ? 22.105 -18.845 -3.395 1.00 55.78 203 VAL A O 1
ATOM 1569 N N . ASN A 1 204 ? 20.290 -17.530 -3.399 1.00 54.66 204 ASN A N 1
ATOM 1570 C CA . ASN A 1 204 ? 19.987 -17.745 -1.982 1.00 54.66 204 ASN A CA 1
ATOM 1571 C C . ASN A 1 204 ? 19.419 -19.137 -1.705 1.00 54.66 204 ASN A C 1
ATOM 1573 O O . ASN A 1 204 ? 19.835 -19.764 -0.735 1.00 54.66 204 ASN A O 1
ATOM 1577 N N . LEU A 1 205 ? 18.573 -19.669 -2.595 1.00 55.25 205 LEU A N 1
ATOM 1578 C CA . LEU A 1 205 ? 18.086 -21.048 -2.495 1.00 55.25 205 LEU A CA 1
ATOM 1579 C C . LEU A 1 205 ? 19.250 -22.049 -2.597 1.00 55.25 205 LEU A C 1
ATOM 1581 O O . LEU A 1 205 ? 19.387 -22.922 -1.744 1.00 55.25 205 LEU A O 1
ATOM 1585 N N . LEU A 1 206 ? 20.144 -21.881 -3.579 1.00 58.00 206 LEU A N 1
ATOM 1586 C CA . LEU A 1 206 ? 21.340 -22.723 -3.718 1.00 58.00 206 LEU A CA 1
ATOM 1587 C C . LEU A 1 206 ? 22.302 -22.571 -2.524 1.00 58.00 206 LEU A C 1
ATOM 1589 O O . LEU A 1 206 ? 22.824 -23.570 -2.031 1.00 58.00 206 LEU A O 1
ATOM 1593 N N . ARG A 1 207 ? 22.510 -21.357 -1.994 1.00 58.84 207 ARG A N 1
ATOM 1594 C CA . ARG A 1 207 ? 23.284 -21.136 -0.753 1.00 58.84 207 ARG A CA 1
ATOM 1595 C C . ARG A 1 207 ? 22.636 -21.795 0.469 1.00 58.84 207 ARG A C 1
ATOM 1597 O O . ARG A 1 207 ? 23.345 -22.385 1.276 1.00 58.84 207 ARG A O 1
ATOM 1604 N N . GLY A 1 208 ? 21.315 -21.727 0.609 1.00 58.22 208 GLY A N 1
ATOM 1605 C CA . GLY A 1 208 ? 20.581 -22.381 1.696 1.00 58.22 208 GLY A CA 1
ATOM 1606 C C . GLY A 1 208 ? 20.669 -23.910 1.630 1.00 58.22 208 GLY A C 1
ATOM 1607 O O . GLY A 1 208 ? 20.907 -24.564 2.647 1.00 58.22 208 GLY A O 1
ATOM 1608 N N . LEU A 1 209 ? 20.559 -24.477 0.425 1.00 60.84 209 LEU A N 1
ATOM 1609 C CA . LEU A 1 209 ? 20.689 -25.919 0.187 1.00 60.84 209 LEU A CA 1
ATOM 1610 C C . LEU A 1 209 ? 22.129 -26.426 0.384 1.00 60.84 209 LEU A C 1
ATOM 1612 O O . LEU A 1 209 ? 22.327 -27.537 0.863 1.00 60.84 209 LEU A O 1
ATOM 1616 N N . THR A 1 210 ? 23.142 -25.616 0.064 1.00 65.31 210 THR A N 1
ATOM 1617 C CA . THR A 1 210 ? 24.563 -25.984 0.240 1.00 65.31 210 THR A CA 1
ATOM 1618 C C . THR A 1 210 ? 25.081 -25.783 1.667 1.00 65.31 210 THR A C 1
ATOM 1620 O O . THR A 1 210 ? 25.942 -26.545 2.103 1.00 65.31 210 THR A O 1
ATOM 1623 N N . LYS A 1 211 ? 24.559 -24.806 2.425 1.00 60.91 211 LYS A N 1
ATOM 1624 C CA . LYS A 1 211 ? 24.918 -24.591 3.845 1.00 60.91 211 LYS A CA 1
ATOM 1625 C C . LYS A 1 211 ? 24.354 -25.662 4.785 1.00 60.91 211 LYS A C 1
ATOM 1627 O O . LYS A 1 211 ? 24.901 -25.867 5.863 1.00 60.91 211 LYS A O 1
ATOM 1632 N N . THR A 1 212 ? 23.286 -26.348 4.382 1.00 55.31 212 THR A N 1
ATOM 1633 C CA . THR A 1 212 ? 22.679 -27.450 5.140 1.00 55.31 212 THR A CA 1
ATOM 1634 C C . THR A 1 212 ? 22.463 -28.647 4.214 1.00 55.31 212 THR A C 1
ATOM 1636 O O . THR A 1 212 ? 21.381 -28.766 3.641 1.00 55.31 212 THR A O 1
ATOM 1639 N N . PRO A 1 213 ? 23.450 -29.548 4.045 1.00 55.12 213 PRO A N 1
ATOM 1640 C CA . PRO A 1 213 ? 23.202 -30.838 3.410 1.00 55.12 213 PRO A CA 1
ATOM 1641 C C . PRO A 1 213 ? 22.242 -31.627 4.311 1.00 55.12 213 PRO A C 1
ATOM 1643 O O . PRO A 1 213 ? 22.641 -32.183 5.333 1.00 55.12 213 PRO A O 1
ATOM 1646 N N . ARG A 1 214 ? 20.941 -31.584 4.005 1.00 55.25 214 ARG A N 1
ATOM 1647 C CA . ARG A 1 214 ? 19.906 -32.205 4.839 1.00 55.25 214 ARG A CA 1
ATOM 1648 C C . ARG A 1 214 ? 19.694 -33.668 4.476 1.00 55.25 214 ARG A C 1
ATOM 1650 O O . ARG A 1 214 ? 19.657 -34.027 3.304 1.00 55.25 214 ARG A O 1
ATOM 1657 N N . ILE A 1 215 ? 19.500 -34.482 5.511 1.00 52.84 215 ILE A N 1
ATOM 1658 C CA . ILE A 1 215 ? 19.248 -35.928 5.436 1.00 52.84 215 ILE A CA 1
ATOM 1659 C C . ILE A 1 215 ? 17.744 -36.231 5.205 1.00 52.84 215 ILE A C 1
ATOM 1661 O O . ILE A 1 215 ? 17.400 -37.357 4.868 1.00 52.84 215 ILE A O 1
ATOM 1665 N N . ASP A 1 216 ? 16.839 -35.242 5.308 1.00 53.41 216 ASP A N 1
ATOM 1666 C CA . ASP A 1 216 ? 15.374 -35.449 5.339 1.00 53.41 216 ASP A CA 1
ATOM 1667 C C . ASP A 1 216 ? 14.558 -34.836 4.172 1.00 53.41 216 ASP A C 1
ATOM 1669 O O . ASP A 1 216 ? 13.334 -34.942 4.155 1.00 53.41 216 ASP A O 1
ATOM 1673 N N . GLY A 1 217 ? 15.197 -34.239 3.159 1.00 54.69 217 GLY A N 1
ATOM 1674 C CA . GLY A 1 217 ? 14.580 -33.975 1.844 1.00 54.69 217 GLY A CA 1
ATOM 1675 C C . GLY A 1 217 ? 13.445 -32.933 1.751 1.00 54.69 217 GLY A C 1
ATOM 1676 O O . GLY A 1 217 ? 12.916 -32.736 0.657 1.00 54.69 217 GLY A O 1
ATOM 1677 N N . SER A 1 218 ? 13.056 -32.235 2.827 1.00 59.56 218 SER A N 1
ATOM 1678 C CA . SER A 1 218 ? 11.942 -31.267 2.773 1.00 59.56 218 SER A CA 1
ATOM 1679 C C . SER A 1 218 ? 12.373 -29.852 2.350 1.00 59.56 218 SER A C 1
ATOM 1681 O O . SER A 1 218 ? 12.949 -29.088 3.130 1.00 59.56 218 SER A O 1
ATOM 1683 N N . LEU A 1 219 ? 12.010 -29.470 1.118 1.00 58.94 219 LEU A N 1
ATOM 1684 C CA . LEU A 1 219 ? 12.245 -28.144 0.515 1.00 58.94 219 LEU A CA 1
ATOM 1685 C C . LEU A 1 219 ? 11.486 -26.990 1.200 1.00 58.94 219 LEU A C 1
ATOM 1687 O O . LEU A 1 219 ? 11.851 -25.831 1.024 1.00 58.94 219 LEU A O 1
ATOM 1691 N N . ALA A 1 220 ? 10.452 -27.280 1.996 1.00 60.09 220 ALA A N 1
ATOM 1692 C CA . ALA A 1 220 ? 9.564 -26.267 2.581 1.00 60.09 220 ALA A CA 1
ATOM 1693 C C . ALA A 1 220 ? 10.217 -25.392 3.670 1.00 60.09 220 ALA A C 1
ATOM 1695 O O . ALA A 1 220 ? 9.632 -24.409 4.111 1.00 60.09 220 ALA A O 1
ATOM 1696 N N . SER A 1 221 ? 11.416 -25.751 4.129 1.00 58.53 221 SER A N 1
ATOM 1697 C CA . SER A 1 221 ? 12.089 -25.111 5.269 1.00 58.53 221 SER A CA 1
ATOM 1698 C C . SER A 1 221 ? 13.339 -24.310 4.887 1.00 58.53 221 SER A C 1
ATOM 1700 O O . SER A 1 221 ? 14.017 -23.770 5.763 1.00 58.53 221 SER A O 1
ATOM 1702 N N . SER A 1 222 ? 13.658 -24.227 3.594 1.00 60.06 222 SER A N 1
ATOM 1703 C CA . SER A 1 222 ? 14.750 -23.401 3.080 1.00 60.06 222 SER A CA 1
ATOM 1704 C C . SER A 1 222 ? 14.228 -22.002 2.755 1.00 60.06 222 SER A C 1
ATOM 1706 O O . SER A 1 222 ? 13.358 -21.848 1.902 1.00 60.06 222 SER A O 1
ATOM 1708 N N . SER A 1 223 ? 14.767 -20.974 3.421 1.00 60.25 223 SER A N 1
ATOM 1709 C CA . SER A 1 223 ? 14.436 -19.584 3.091 1.00 60.25 223 SER A CA 1
ATOM 1710 C C . SER A 1 223 ? 14.921 -19.247 1.681 1.00 60.25 223 SER A C 1
ATOM 1712 O O . SER A 1 223 ? 16.107 -19.369 1.378 1.00 60.25 223 SER A O 1
ATOM 1714 N N . ILE A 1 224 ? 13.994 -18.813 0.829 1.00 65.12 224 ILE A N 1
ATOM 1715 C CA . ILE A 1 224 ? 14.275 -18.319 -0.526 1.00 65.12 224 ILE A CA 1
ATOM 1716 C C . ILE A 1 224 ? 14.727 -16.853 -0.531 1.00 65.12 224 ILE A C 1
ATOM 1718 O O . ILE A 1 224 ? 15.389 -16.415 -1.471 1.00 65.12 224 ILE A O 1
ATOM 1722 N N . SER A 1 225 ? 14.385 -16.101 0.517 1.00 65.38 225 SER A N 1
ATOM 1723 C CA . SER A 1 225 ? 14.689 -14.676 0.652 1.00 65.38 225 SER A CA 1
ATOM 1724 C C . SER A 1 225 ? 16.089 -14.468 1.229 1.00 65.38 225 SER A C 1
ATOM 1726 O O . SER A 1 225 ? 16.510 -15.222 2.114 1.00 65.38 225 SER A O 1
ATOM 1728 N N . ALA A 1 226 ? 16.806 -13.446 0.746 1.00 67.56 226 ALA A N 1
ATOM 1729 C CA . ALA A 1 226 ? 18.070 -13.035 1.355 1.00 67.56 226 ALA A CA 1
ATOM 1730 C C . ALA A 1 226 ? 17.831 -12.557 2.795 1.00 67.56 226 ALA A C 1
ATOM 1732 O O . ALA A 1 226 ? 16.776 -12.004 3.093 1.00 67.56 226 ALA A O 1
ATOM 1733 N N . GLU A 1 227 ? 18.822 -12.698 3.678 1.00 72.38 227 GLU A N 1
ATOM 1734 C CA . GLU A 1 227 ? 18.744 -12.127 5.034 1.00 72.38 227 GLU A CA 1
ATOM 1735 C C . GLU A 1 227 ? 18.535 -10.605 4.997 1.00 72.38 227 GLU A C 1
ATOM 1737 O O . GLU A 1 227 ? 17.762 -10.073 5.787 1.00 72.38 227 GLU A O 1
ATOM 1742 N N . GLU A 1 228 ? 19.155 -9.919 4.033 1.00 71.75 228 GLU A N 1
ATOM 1743 C CA . GLU A 1 228 ? 18.969 -8.483 3.799 1.00 71.75 228 GLU A CA 1
ATOM 1744 C C . GLU A 1 228 ? 17.545 -8.153 3.330 1.00 71.75 228 GLU A C 1
ATOM 1746 O O . GLU A 1 228 ? 16.935 -7.220 3.841 1.00 71.75 228 GLU A O 1
ATOM 1751 N N . ASP A 1 229 ? 16.965 -8.960 2.436 1.00 71.81 229 ASP A N 1
ATOM 1752 C CA . ASP A 1 229 ? 15.571 -8.792 2.013 1.00 71.81 229 ASP A CA 1
ATOM 1753 C C . ASP A 1 229 ? 14.616 -9.022 3.184 1.00 71.81 229 ASP A C 1
ATOM 1755 O O . ASP A 1 229 ? 13.648 -8.287 3.337 1.00 71.81 229 ASP A O 1
ATOM 1759 N N . ILE A 1 230 ? 14.885 -10.018 4.037 1.00 79.31 230 ILE A N 1
ATOM 1760 C CA . ILE A 1 230 ? 14.105 -10.263 5.257 1.00 79.31 230 ILE A CA 1
ATOM 1761 C C . ILE A 1 230 ? 14.222 -9.069 6.202 1.00 79.31 230 ILE A C 1
ATOM 1763 O O . ILE A 1 230 ? 13.203 -8.612 6.711 1.00 79.31 230 ILE A O 1
ATOM 1767 N N . ALA A 1 231 ? 15.426 -8.534 6.411 1.00 80.06 231 ALA A N 1
ATOM 1768 C CA . ALA A 1 231 ? 15.636 -7.353 7.241 1.00 80.06 231 ALA A CA 1
ATOM 1769 C C . ALA A 1 231 ? 14.883 -6.132 6.688 1.00 80.06 231 ALA A C 1
ATOM 1771 O O . ALA A 1 231 ? 14.168 -5.469 7.438 1.00 80.06 231 ALA A O 1
ATOM 1772 N N . ASN A 1 232 ? 14.953 -5.895 5.376 1.00 79.25 232 ASN A N 1
ATOM 1773 C CA . ASN A 1 232 ? 14.231 -4.817 4.701 1.00 79.25 232 ASN A CA 1
ATOM 1774 C C . ASN A 1 232 ? 12.709 -5.017 4.784 1.00 79.25 232 ASN A C 1
ATOM 1776 O O . ASN A 1 232 ? 11.978 -4.088 5.123 1.00 79.25 232 ASN A O 1
ATOM 1780 N N . MET A 1 233 ? 12.214 -6.235 4.538 1.00 82.31 233 MET A N 1
ATOM 1781 C CA . MET A 1 233 ? 10.793 -6.573 4.668 1.00 82.31 233 MET A CA 1
ATOM 1782 C C . MET A 1 233 ? 10.304 -6.389 6.104 1.00 82.31 233 MET A C 1
ATOM 1784 O O . MET A 1 233 ? 9.213 -5.860 6.300 1.00 82.31 233 MET A O 1
ATOM 1788 N N . LEU A 1 234 ? 11.093 -6.786 7.106 1.00 86.50 234 LEU A N 1
ATOM 1789 C CA . LEU A 1 234 ? 10.769 -6.577 8.517 1.00 86.50 234 LEU A CA 1
ATOM 1790 C C . LEU A 1 234 ? 10.739 -5.087 8.858 1.00 86.50 234 LEU A C 1
ATOM 1792 O O . LEU A 1 234 ? 9.783 -4.642 9.488 1.00 86.50 234 LEU A O 1
ATOM 1796 N N . GLN A 1 235 ? 11.724 -4.317 8.395 1.00 84.56 235 GLN A N 1
ATOM 1797 C CA . GLN A 1 235 ? 11.774 -2.872 8.608 1.00 84.56 235 GLN A CA 1
ATOM 1798 C C . GLN A 1 235 ? 10.546 -2.171 8.009 1.00 84.56 235 GLN A C 1
ATOM 1800 O O . GLN A 1 235 ? 9.936 -1.331 8.669 1.00 84.56 235 GLN A O 1
ATOM 1805 N N . VAL A 1 236 ? 10.142 -2.543 6.790 1.00 85.69 236 VAL A N 1
ATOM 1806 C CA . VAL A 1 236 ? 8.946 -1.991 6.133 1.00 85.69 236 VAL A CA 1
ATOM 1807 C C . VAL A 1 236 ? 7.657 -2.460 6.818 1.00 85.69 236 VAL A C 1
ATOM 1809 O O . VAL A 1 236 ? 6.747 -1.660 7.015 1.00 85.69 236 VAL A O 1
ATOM 1812 N N . SER A 1 237 ? 7.569 -3.735 7.210 1.00 86.12 237 SER A N 1
ATOM 1813 C CA . SER A 1 237 ? 6.339 -4.328 7.764 1.00 86.12 237 SER A CA 1
ATOM 1814 C C . SER A 1 237 ? 6.052 -3.913 9.206 1.00 86.12 237 SER A C 1
ATOM 1816 O O . SER A 1 237 ? 4.895 -3.916 9.619 1.00 86.12 237 SER A O 1
ATOM 1818 N N . GLN A 1 238 ? 7.083 -3.590 9.992 1.00 85.25 238 GLN A N 1
ATOM 1819 C CA . GLN A 1 238 ? 6.915 -3.152 11.381 1.00 85.25 238 GLN A CA 1
ATOM 1820 C C . GLN A 1 238 ? 6.455 -1.693 11.480 1.00 85.25 238 GLN A C 1
ATOM 1822 O O . GLN A 1 238 ? 5.784 -1.337 12.449 1.00 85.25 238 GLN A O 1
ATOM 1827 N N . GLY A 1 239 ? 6.774 -0.868 10.477 1.00 81.44 239 GLY A N 1
ATOM 1828 C CA . GLY A 1 239 ? 6.464 0.558 10.494 1.00 81.44 239 GLY A CA 1
ATOM 1829 C C . GLY A 1 239 ? 7.151 1.312 11.647 1.00 81.44 239 GLY A C 1
ATOM 1830 O O . GLY A 1 239 ? 8.013 0.768 12.343 1.00 81.44 239 GLY A O 1
ATOM 1831 N N . PRO A 1 240 ? 6.814 2.596 11.851 1.00 82.12 240 PRO A N 1
ATOM 1832 C CA . PRO A 1 240 ? 7.345 3.368 12.967 1.00 82.12 240 PRO A CA 1
ATOM 1833 C C . PRO A 1 240 ? 6.808 2.839 14.303 1.00 82.12 240 PRO A C 1
ATOM 1835 O O . PRO A 1 240 ? 5.602 2.679 14.489 1.00 82.12 240 PRO A O 1
ATOM 1838 N N . ALA A 1 241 ? 7.705 2.612 15.264 1.00 84.19 241 ALA A N 1
ATOM 1839 C CA . ALA A 1 241 ? 7.314 2.231 16.615 1.00 84.19 241 ALA A CA 1
ATOM 1840 C C . ALA A 1 241 ? 6.647 3.415 17.332 1.00 84.19 241 ALA A C 1
ATOM 1842 O O . ALA A 1 241 ? 7.263 4.464 17.524 1.00 84.19 241 ALA A O 1
ATOM 1843 N N . VAL A 1 242 ? 5.403 3.228 17.774 1.00 86.62 242 VAL A N 1
ATOM 1844 C CA . VAL A 1 242 ? 4.701 4.180 18.643 1.00 86.62 242 VAL A CA 1
ATOM 1845 C C . VAL A 1 242 ? 4.786 3.649 20.075 1.00 86.62 242 VAL A C 1
ATOM 1847 O O . VAL A 1 242 ? 4.159 2.630 20.368 1.00 86.62 242 VAL A O 1
ATOM 1850 N N . PRO A 1 243 ? 5.565 4.272 20.981 1.00 89.06 243 PRO A N 1
ATOM 1851 C CA . PRO A 1 243 ? 5.636 3.819 22.365 1.00 89.06 243 PRO A CA 1
ATOM 1852 C C . PRO A 1 243 ? 4.275 4.016 23.036 1.00 89.06 243 PRO A C 1
ATOM 1854 O O . PRO A 1 243 ? 3.727 5.120 23.016 1.00 89.06 243 PRO A O 1
ATOM 1857 N N . LEU A 1 244 ? 3.733 2.956 23.631 1.00 89.38 244 LEU A N 1
ATOM 1858 C CA . LEU A 1 244 ? 2.442 2.957 24.322 1.00 89.38 244 LEU A CA 1
ATOM 1859 C C . LEU A 1 244 ? 2.644 2.814 25.830 1.00 89.38 244 LEU A C 1
ATOM 1861 O O . LEU A 1 244 ? 3.589 2.165 26.284 1.00 89.38 244 LEU A O 1
ATOM 1865 N N . THR A 1 245 ? 1.740 3.406 26.596 1.00 87.81 245 THR A N 1
ATOM 1866 C CA . THR A 1 245 ? 1.735 3.404 28.055 1.00 87.81 245 THR A CA 1
ATOM 1867 C C . THR A 1 245 ? 0.654 2.439 28.528 1.00 87.81 245 THR A C 1
ATOM 1869 O O . THR A 1 245 ? -0.526 2.658 28.250 1.00 87.81 245 THR A O 1
ATOM 1872 N N . PRO A 1 246 ? 0.998 1.364 29.257 1.00 86.50 246 PRO A N 1
ATOM 1873 C CA . PRO A 1 246 ? -0.014 0.509 29.859 1.00 86.50 246 PRO A CA 1
ATOM 1874 C C . PRO A 1 246 ? -0.949 1.334 30.751 1.00 86.50 246 PRO A C 1
ATOM 1876 O O . PRO A 1 246 ? -0.492 2.125 31.573 1.00 86.50 246 PRO A O 1
ATOM 1879 N N . GLY A 1 247 ? -2.255 1.138 30.589 1.00 86.56 247 GLY A N 1
ATOM 1880 C CA . GLY A 1 247 ? -3.283 1.882 31.313 1.00 86.56 247 GLY A CA 1
ATOM 1881 C C . GLY A 1 247 ? -4.398 0.982 31.848 1.00 86.56 247 GLY A C 1
ATOM 1882 O O . GLY A 1 247 ? -4.454 -0.210 31.514 1.00 86.56 247 GLY A O 1
ATOM 1883 N N . PRO A 1 248 ? -5.291 1.537 32.687 1.00 92.12 248 PRO A N 1
ATOM 1884 C CA . PRO A 1 248 ? -6.480 0.832 33.148 1.00 92.12 248 PRO A CA 1
ATOM 1885 C C . PRO A 1 248 ? -7.442 0.564 31.978 1.00 92.12 248 PRO A C 1
ATOM 1887 O O . PRO A 1 248 ? -7.252 1.057 30.868 1.00 92.12 248 PRO A O 1
ATOM 1890 N N . ALA A 1 249 ? -8.495 -0.222 32.210 1.00 93.38 249 ALA A N 1
ATOM 1891 C CA . ALA A 1 249 ? -9.509 -0.467 31.185 1.00 93.38 249 ALA A CA 1
ATOM 1892 C C . ALA A 1 249 ? -10.195 0.843 30.717 1.00 93.38 249 ALA A C 1
ATOM 1894 O O . ALA A 1 249 ? -10.297 1.785 31.505 1.00 93.38 249 ALA A O 1
ATOM 1895 N N . PRO A 1 250 ? -10.723 0.913 29.473 1.00 93.31 250 PRO A N 1
ATOM 1896 C CA . PRO A 1 250 ? -11.292 2.141 28.910 1.00 93.31 250 PRO A CA 1
ATOM 1897 C C . PRO A 1 250 ? -12.370 2.822 29.761 1.00 93.31 250 PRO A C 1
ATOM 1899 O O . PRO A 1 250 ? -12.444 4.046 29.763 1.00 93.31 250 PRO A O 1
ATOM 1902 N N . SER A 1 251 ? -13.177 2.060 30.504 1.00 93.62 251 SER A N 1
ATOM 1903 C CA . SER A 1 251 ? -14.199 2.612 31.401 1.00 93.62 251 SER A CA 1
ATOM 1904 C C . SER A 1 251 ? -13.598 3.489 32.504 1.00 93.62 251 SER A C 1
ATOM 1906 O O . SER A 1 251 ? -14.171 4.524 32.809 1.00 93.62 251 SER A O 1
ATOM 1908 N N . HIS A 1 252 ? -12.429 3.141 33.059 1.00 94.12 252 HIS A N 1
ATOM 1909 C CA . HIS A 1 252 ? -11.761 3.959 34.087 1.00 94.12 252 HIS A CA 1
ATOM 1910 C C . HIS A 1 252 ? -11.318 5.312 33.535 1.00 94.12 252 HIS A C 1
ATOM 1912 O O . HIS A 1 252 ? -11.468 6.337 34.196 1.00 94.12 252 HIS A O 1
ATOM 1918 N N . GLN A 1 253 ? -10.796 5.326 32.306 1.00 91.94 253 GLN A N 1
ATOM 1919 C CA . GLN A 1 253 ? -10.438 6.575 31.639 1.00 91.94 253 GLN A CA 1
ATOM 1920 C C . GLN A 1 253 ? -11.684 7.422 31.372 1.00 91.94 253 GLN A C 1
ATOM 1922 O O . GLN A 1 253 ? -11.668 8.629 31.589 1.00 91.94 253 GLN A O 1
ATOM 1927 N N . ILE A 1 254 ? -12.782 6.799 30.949 1.00 92.69 254 ILE A N 1
ATOM 1928 C CA . ILE A 1 254 ? -14.045 7.503 30.717 1.00 92.69 254 ILE A CA 1
ATOM 1929 C C . ILE A 1 254 ? -14.616 8.051 32.030 1.00 92.69 254 ILE A C 1
ATOM 1931 O O . ILE A 1 254 ? -15.042 9.200 32.046 1.00 92.69 254 ILE A O 1
ATOM 1935 N N . ASP A 1 255 ? -14.542 7.315 33.142 1.00 93.00 255 ASP A N 1
ATOM 1936 C CA . ASP A 1 255 ? -14.929 7.825 34.466 1.00 93.00 255 ASP A CA 1
ATOM 1937 C C . ASP A 1 255 ? -14.096 9.058 34.861 1.00 93.00 255 ASP A C 1
ATOM 1939 O O . ASP A 1 255 ? -14.628 10.018 35.424 1.00 93.00 255 ASP A O 1
ATOM 1943 N N . LEU A 1 256 ? -12.795 9.075 34.539 1.00 92.25 256 LEU A N 1
ATOM 1944 C CA . LEU A 1 256 ? -11.941 10.249 34.742 1.00 92.25 256 LEU A CA 1
ATOM 1945 C C . LEU A 1 256 ? -12.388 11.434 33.871 1.00 92.25 256 LEU A C 1
ATOM 1947 O O . LEU A 1 256 ? -12.467 12.562 34.367 1.00 92.25 256 LEU A O 1
ATOM 1951 N N . ILE A 1 257 ? -12.713 11.199 32.597 1.00 92.12 257 ILE A N 1
ATOM 1952 C CA . ILE A 1 257 ? -13.243 12.247 31.714 1.00 92.12 257 ILE A CA 1
ATOM 1953 C C . ILE A 1 257 ? -14.593 12.756 32.231 1.00 92.12 257 ILE A C 1
ATOM 1955 O O . ILE A 1 257 ? -14.789 13.965 32.294 1.00 92.12 257 ILE A O 1
ATOM 1959 N N . ILE A 1 258 ? -15.485 11.881 32.701 1.00 91.81 258 ILE A N 1
ATOM 1960 C CA . ILE A 1 258 ? -16.773 12.274 33.288 1.00 91.81 258 ILE A CA 1
ATOM 1961 C C . ILE A 1 258 ? -16.572 13.213 34.480 1.00 91.81 258 ILE A C 1
ATOM 1963 O O . ILE A 1 258 ? -17.212 14.261 34.552 1.00 91.81 258 ILE A O 1
ATOM 1967 N N . ARG A 1 259 ? -15.634 12.892 35.378 1.00 91.25 259 ARG A N 1
ATOM 1968 C CA . ARG A 1 259 ? -15.329 13.731 36.551 1.00 91.25 259 ARG A CA 1
ATOM 1969 C C . ARG A 1 259 ? -14.697 15.074 36.184 1.00 91.25 259 ARG A C 1
ATOM 1971 O O . ARG A 1 259 ? -14.966 16.072 36.842 1.00 91.25 259 ARG A O 1
ATOM 1978 N N . THR A 1 260 ? -13.841 15.104 35.166 1.00 92.94 260 THR A N 1
ATOM 1979 C CA . THR A 1 260 ? -13.078 16.310 34.785 1.00 92.94 260 THR A CA 1
ATOM 1980 C C . THR A 1 260 ? -13.826 17.214 33.805 1.00 92.94 260 THR A C 1
ATOM 1982 O O . THR A 1 260 ? -13.589 18.420 33.778 1.00 92.94 260 THR A O 1
ATOM 1985 N N . HIS A 1 261 ? -14.755 16.656 33.028 1.00 92.06 261 HIS A N 1
ATOM 1986 C CA . HIS A 1 261 ? -15.428 17.317 31.910 1.00 92.06 261 HIS A CA 1
ATOM 1987 C C . HIS A 1 261 ? -16.953 17.169 31.932 1.00 92.06 261 HIS A C 1
ATOM 1989 O O . HIS A 1 261 ? -17.588 17.313 30.889 1.00 92.06 261 HIS A O 1
ATOM 1995 N N . GLY A 1 262 ? -17.554 16.931 33.101 1.00 90.38 262 GLY A N 1
ATOM 1996 C CA . GLY A 1 262 ? -18.974 16.587 33.257 1.00 90.38 262 GLY A CA 1
ATOM 1997 C C . GLY A 1 262 ? -19.956 17.444 32.449 1.00 90.38 262 GLY A C 1
ATOM 1998 O O . GLY A 1 262 ? -20.838 16.892 31.798 1.00 90.38 262 GLY A O 1
ATOM 1999 N N . LEU A 1 263 ? -19.765 18.768 32.402 1.00 91.50 263 LEU A N 1
ATOM 2000 C CA . LEU A 1 263 ? -20.651 19.699 31.681 1.00 91.50 263 LEU A CA 1
ATOM 2001 C C . LEU A 1 263 ? -20.388 19.789 30.167 1.00 91.50 263 LEU A C 1
ATOM 2003 O O . LEU A 1 263 ? -21.207 20.353 29.437 1.00 91.50 263 LEU A O 1
ATOM 2007 N N . LYS A 1 264 ? -19.257 19.271 29.668 1.00 90.44 264 LYS A N 1
ATOM 2008 C CA . LYS A 1 264 ? -18.975 19.268 28.228 1.00 90.44 264 LYS A CA 1
ATOM 2009 C C . LYS A 1 264 ? -19.899 18.268 27.513 1.00 90.44 264 LYS A C 1
ATOM 2011 O O . LYS A 1 264 ? -20.251 17.229 28.077 1.00 90.44 264 LYS A O 1
ATOM 2016 N N . PRO A 1 265 ? -20.265 18.536 26.251 1.00 88.19 265 PRO A N 1
ATOM 2017 C CA . PRO A 1 265 ? -20.923 17.559 25.393 1.00 88.19 265 PRO A CA 1
ATOM 2018 C C . PRO A 1 265 ? -20.078 16.293 25.191 1.00 88.19 265 PRO A C 1
ATOM 2020 O O . PRO A 1 265 ? -19.012 16.369 24.583 1.00 88.19 265 PRO A O 1
ATOM 2023 N N . GLY A 1 266 ? -20.566 15.138 25.645 1.00 85.06 266 GLY A N 1
ATOM 2024 C CA . GLY A 1 266 ? -19.903 13.849 25.411 1.00 85.06 266 GLY A CA 1
ATOM 2025 C C . GLY A 1 266 ? -20.499 13.099 24.226 1.00 85.06 266 GLY A C 1
ATOM 2026 O O . GLY A 1 266 ? -19.782 12.616 23.352 1.00 85.06 266 GLY A O 1
ATOM 2027 N N . LEU A 1 267 ? -21.827 13.050 24.147 1.00 88.56 267 LEU A N 1
ATOM 2028 C CA . LEU A 1 267 ? -22.538 12.245 23.160 1.00 88.56 267 LEU A CA 1
ATOM 2029 C C . LEU A 1 267 ? -23.705 13.037 22.570 1.00 88.56 267 LEU A C 1
ATOM 2031 O O . LEU A 1 267 ? -24.547 13.550 23.300 1.00 88.56 267 LEU A O 1
ATOM 2035 N N . LYS A 1 268 ? -23.762 13.163 21.245 1.00 87.69 268 LYS A N 1
ATOM 2036 C CA . LYS A 1 268 ? -24.835 13.870 20.532 1.00 87.69 268 LYS A CA 1
ATOM 2037 C C . LYS A 1 268 ? -25.485 12.935 19.531 1.00 87.69 268 LYS A C 1
ATOM 2039 O O . LYS A 1 268 ? -24.789 12.294 18.755 1.00 87.69 268 LYS A O 1
ATOM 2044 N N . THR A 1 269 ? -26.805 12.926 19.492 1.00 81.19 269 THR A N 1
ATOM 2045 C CA . THR A 1 269 ? -27.594 12.282 18.443 1.00 81.19 269 THR A CA 1
ATOM 2046 C C . THR A 1 269 ? -28.220 13.384 17.610 1.00 81.19 269 THR A C 1
ATOM 2048 O O . THR A 1 269 ? -28.956 14.212 18.146 1.00 81.19 269 THR A O 1
ATOM 2051 N N . VAL A 1 270 ? -27.950 13.422 16.308 1.00 65.69 270 VAL A N 1
ATOM 2052 C CA . VAL A 1 270 ? -28.566 14.412 15.410 1.00 65.69 270 VAL A CA 1
ATOM 2053 C C . VAL A 1 270 ? -29.819 13.786 14.790 1.00 65.69 270 VAL A C 1
ATOM 2055 O O . VAL A 1 270 ? -29.706 12.690 14.245 1.00 65.69 270 VAL A O 1
ATOM 2058 N N . PRO A 1 271 ? -31.009 14.423 14.850 1.00 59.16 271 PRO A N 1
ATOM 2059 C CA . PRO A 1 271 ? -31.343 15.726 15.453 1.00 59.16 271 PRO A CA 1
ATOM 2060 C C . PRO A 1 271 ? -31.814 15.673 16.927 1.00 59.16 271 PRO A C 1
ATOM 2062 O O . PRO A 1 271 ? -32.280 16.679 17.451 1.00 59.16 271 PRO A O 1
ATOM 2065 N N . MET A 1 272 ? -31.775 14.507 17.575 1.00 59.59 272 MET A N 1
ATOM 2066 C CA . MET A 1 272 ? -32.684 14.177 18.680 1.00 59.59 272 MET A CA 1
ATOM 2067 C C . MET A 1 272 ? -32.225 14.533 20.105 1.00 59.59 272 MET A C 1
ATOM 2069 O O . MET A 1 272 ? -33.092 14.783 20.940 1.00 59.59 272 MET A O 1
ATOM 2073 N N . SER A 1 273 ? -30.926 14.528 20.442 1.00 71.06 273 SER A N 1
ATOM 2074 C CA . SER A 1 273 ? -30.514 14.706 21.851 1.00 71.06 273 SER A CA 1
ATOM 2075 C C . SER A 1 273 ? -29.025 15.002 22.068 1.00 71.06 273 SER A C 1
ATOM 2077 O O . SER A 1 273 ? -28.159 14.562 21.315 1.00 71.06 273 SER A O 1
ATOM 2079 N N . LEU A 1 274 ? -28.719 15.719 23.154 1.00 77.44 274 LEU A N 1
ATOM 2080 C CA . LEU A 1 274 ? -27.369 15.960 23.667 1.00 77.44 274 LEU A CA 1
ATOM 2081 C C . LEU A 1 274 ? -27.241 15.343 25.066 1.00 77.44 274 LEU A C 1
ATOM 2083 O O . LEU A 1 274 ? -28.009 15.683 25.960 1.00 77.44 274 LEU A O 1
ATOM 2087 N N . PHE A 1 275 ? -26.230 14.504 25.259 1.00 81.75 275 PHE A N 1
ATOM 2088 C CA . PHE A 1 275 ? -25.754 14.046 26.557 1.00 81.75 275 PHE A CA 1
ATOM 2089 C C . PHE A 1 275 ? -24.438 14.750 26.886 1.00 81.75 275 PHE A C 1
ATOM 2091 O O . PHE A 1 275 ? -23.446 14.657 26.150 1.00 81.75 275 PHE A O 1
ATOM 2098 N N . THR A 1 276 ? -24.421 15.453 28.014 1.00 91.50 276 THR A N 1
ATOM 2099 C CA . THR A 1 276 ? -23.166 15.854 28.648 1.00 91.50 276 THR A CA 1
ATOM 2100 C C . THR A 1 276 ? -22.441 14.613 29.172 1.00 91.50 276 THR A C 1
ATOM 2102 O O . THR A 1 276 ? -23.044 13.543 29.291 1.00 91.50 276 THR A O 1
ATOM 2105 N N . TYR A 1 277 ? -21.152 14.725 29.482 1.00 92.19 277 TYR A N 1
ATOM 2106 C CA . TYR A 1 277 ? -20.427 13.620 30.114 1.00 92.19 277 TYR A CA 1
ATOM 2107 C C . TYR A 1 277 ? -21.055 13.194 31.448 1.00 92.19 277 TYR A C 1
ATOM 2109 O O . TYR A 1 277 ? -21.129 12.005 31.734 1.00 92.19 277 TYR A O 1
ATOM 2117 N N . GLU A 1 278 ? -21.572 14.138 32.232 1.00 91.38 278 GLU A N 1
ATOM 2118 C CA . GLU A 1 278 ? -22.313 13.850 33.463 1.00 91.38 278 GLU A CA 1
ATOM 2119 C C . GLU A 1 278 ? -23.600 13.059 33.178 1.00 91.38 278 GLU A C 1
ATOM 2121 O O . GLU A 1 278 ? -23.834 12.013 33.779 1.00 91.38 278 GLU A O 1
ATOM 2126 N N . GLY A 1 279 ? -24.395 13.487 32.189 1.00 90.19 279 GLY A N 1
ATOM 2127 C CA . GLY A 1 279 ? -25.601 12.762 31.780 1.00 90.19 279 GLY A CA 1
ATOM 2128 C C . GLY A 1 279 ? -25.305 11.368 31.213 1.00 90.19 279 GLY A C 1
ATOM 2129 O O . GLY A 1 279 ? -26.050 10.422 31.474 1.00 90.19 279 GLY A O 1
ATOM 2130 N N . LEU A 1 280 ? -24.199 11.224 30.475 1.00 90.44 280 LEU A N 1
ATOM 2131 C CA . LEU A 1 280 ? -23.681 9.932 30.023 1.00 90.44 280 LEU A CA 1
ATOM 2132 C C . LEU A 1 280 ? -23.319 9.047 31.223 1.00 90.44 280 LEU A C 1
ATOM 2134 O O . LEU A 1 280 ? -23.730 7.890 31.258 1.00 90.44 280 LEU A O 1
ATOM 2138 N N . GLY A 1 281 ? -22.596 9.594 32.203 1.00 91.31 281 GLY A N 1
ATOM 2139 C CA . GLY A 1 281 ? -22.194 8.894 33.422 1.00 91.31 281 GLY A CA 1
ATOM 2140 C C . GLY A 1 281 ? -23.385 8.369 34.213 1.00 91.31 281 GLY A C 1
ATOM 2141 O O . GLY A 1 281 ? -23.443 7.175 34.485 1.00 91.31 281 GLY A O 1
ATOM 2142 N N . HIS A 1 282 ? -24.389 9.211 34.467 1.00 89.69 282 HIS A N 1
ATOM 2143 C CA . HIS A 1 282 ? -25.619 8.779 35.135 1.00 89.69 282 HIS A CA 1
ATOM 2144 C C . HIS A 1 282 ? -26.318 7.645 34.388 1.00 89.69 282 HIS A C 1
ATOM 2146 O O . HIS A 1 282 ? -26.732 6.664 34.998 1.00 89.69 282 HIS A O 1
ATOM 2152 N N . ARG A 1 283 ? -26.416 7.740 33.056 1.00 87.81 283 ARG A N 1
ATOM 2153 C CA . ARG A 1 283 ? -27.041 6.682 32.257 1.00 87.81 283 ARG A CA 1
ATOM 2154 C C . ARG A 1 283 ? -26.245 5.375 32.314 1.00 87.81 283 ARG A C 1
ATOM 2156 O O . ARG A 1 283 ? -26.850 4.308 32.371 1.00 87.81 283 ARG A O 1
ATOM 2163 N N . VAL A 1 284 ? -24.914 5.451 32.297 1.00 90.81 284 VAL A N 1
ATOM 2164 C CA . VAL A 1 284 ? -24.024 4.292 32.466 1.00 90.81 284 VAL A CA 1
ATOM 2165 C C . VAL A 1 284 ? -24.197 3.671 33.852 1.00 90.81 284 VAL A C 1
ATOM 2167 O O . VAL A 1 284 ? -24.310 2.451 33.937 1.00 90.81 284 VAL A O 1
ATOM 2170 N N . ASP A 1 285 ? -24.282 4.484 34.906 1.00 90.75 285 ASP A N 1
ATOM 2171 C CA . ASP A 1 285 ? -24.475 4.020 36.285 1.00 90.75 285 ASP A CA 1
ATOM 2172 C C . ASP A 1 285 ? -25.798 3.267 36.445 1.00 90.75 285 ASP A C 1
ATOM 2174 O O . ASP A 1 285 ? -25.800 2.150 36.960 1.00 90.75 285 ASP A O 1
ATOM 2178 N N . THR A 1 286 ? -26.903 3.815 35.925 1.00 87.88 286 THR A N 1
ATOM 2179 C CA . THR A 1 286 ? -28.218 3.161 36.010 1.00 87.88 286 THR A CA 1
ATOM 2180 C C . THR A 1 286 ? -28.228 1.807 35.295 1.00 87.88 286 THR A C 1
ATOM 2182 O O . THR A 1 286 ? -28.792 0.829 35.791 1.00 87.88 286 THR A O 1
ATOM 2185 N N . ILE A 1 287 ? -27.598 1.726 34.116 1.00 86.62 287 ILE A N 1
ATOM 2186 C CA . ILE A 1 287 ? -27.518 0.465 33.367 1.00 86.62 287 ILE A CA 1
ATOM 2187 C C . ILE A 1 287 ? -26.601 -0.525 34.096 1.00 86.62 287 ILE A C 1
ATOM 2189 O O . ILE A 1 287 ? -26.935 -1.705 34.169 1.00 86.62 287 ILE A O 1
ATOM 2193 N N . ALA A 1 288 ? -25.472 -0.070 34.645 1.00 88.56 288 ALA A N 1
ATOM 2194 C CA . ALA A 1 288 ? -24.541 -0.923 35.380 1.00 88.56 288 ALA A CA 1
ATOM 2195 C C . ALA A 1 288 ? -25.186 -1.522 36.637 1.00 88.56 288 ALA A C 1
ATOM 2197 O O . ALA A 1 288 ? -25.046 -2.719 36.868 1.00 88.56 288 ALA A O 1
ATOM 2198 N N . GLU A 1 289 ? -25.941 -0.728 37.400 1.00 87.12 289 GLU A N 1
ATOM 2199 C CA . GLU A 1 289 ? -26.707 -1.207 38.557 1.00 87.12 289 GLU A CA 1
ATOM 2200 C C . GLU A 1 289 ? -27.738 -2.260 38.143 1.00 87.12 289 GLU A C 1
ATOM 2202 O O . GLU A 1 289 ? -27.775 -3.344 38.714 1.00 87.12 289 GLU A O 1
ATOM 2207 N N . THR A 1 290 ? -28.477 -2.015 37.059 1.00 83.69 290 THR A N 1
ATOM 2208 C CA . THR A 1 290 ? -29.452 -2.996 36.558 1.00 83.69 290 THR A CA 1
ATOM 2209 C C . THR A 1 290 ? -28.791 -4.306 36.113 1.00 83.69 290 THR A C 1
ATOM 2211 O O . THR A 1 290 ? -29.358 -5.381 36.300 1.00 83.69 290 THR A O 1
ATOM 2214 N N . LEU A 1 291 ? -27.598 -4.243 35.509 1.00 83.12 291 LEU A N 1
ATOM 2215 C CA . LEU A 1 291 ? -26.834 -5.441 35.151 1.00 83.12 291 LEU A CA 1
ATOM 2216 C C . LEU A 1 291 ? -26.426 -6.225 36.406 1.00 83.12 291 LEU A C 1
ATOM 2218 O O . LEU A 1 291 ? -26.575 -7.445 36.434 1.00 83.12 291 LEU A O 1
ATOM 2222 N N . ILE A 1 292 ? -25.958 -5.534 37.445 1.00 85.25 292 ILE A N 1
ATOM 2223 C CA . ILE A 1 292 ? -25.576 -6.151 38.721 1.00 85.25 292 ILE A CA 1
ATOM 2224 C C . ILE A 1 292 ? -26.798 -6.784 39.404 1.00 85.25 292 ILE A C 1
ATOM 2226 O O . ILE A 1 292 ? -26.723 -7.939 39.823 1.00 85.25 292 ILE A O 1
ATOM 2230 N N . ASP A 1 293 ? -27.937 -6.087 39.444 1.00 83.75 293 ASP A N 1
ATOM 2231 C CA . ASP A 1 293 ? -29.200 -6.591 40.007 1.00 83.75 293 ASP A CA 1
ATOM 2232 C C . ASP A 1 293 ? -29.742 -7.805 39.238 1.00 83.75 293 ASP A C 1
ATOM 2234 O O . ASP A 1 293 ? -30.344 -8.709 39.821 1.00 83.75 293 ASP A O 1
ATOM 2238 N N . ALA A 1 294 ? -29.489 -7.863 37.927 1.00 78.81 294 ALA A N 1
ATOM 2239 C CA . ALA A 1 294 ? -29.781 -9.026 37.091 1.00 78.81 294 ALA A CA 1
ATOM 2240 C C . ALA A 1 294 ? -28.794 -10.195 37.302 1.00 78.81 294 ALA A C 1
ATOM 2242 O O . ALA A 1 294 ? -28.953 -11.247 36.678 1.00 78.81 294 ALA A O 1
ATOM 2243 N N . GLY A 1 295 ? -27.793 -10.034 38.173 1.00 80.81 295 GLY A N 1
ATOM 2244 C CA . GLY A 1 295 ? -26.815 -11.059 38.530 1.00 80.81 295 GLY A CA 1
ATOM 2245 C C . GLY A 1 295 ? -25.587 -11.121 37.622 1.00 80.81 295 GLY A C 1
ATOM 2246 O O . GLY A 1 295 ? -24.868 -12.116 37.673 1.00 80.81 295 GLY A O 1
ATOM 2247 N N . VAL A 1 296 ? -25.335 -10.099 36.796 1.00 83.69 296 VAL A N 1
ATOM 2248 C CA . VAL A 1 296 ? -24.142 -10.049 35.936 1.00 83.69 296 VAL A CA 1
ATOM 2249 C C . VAL A 1 296 ? -22.902 -9.796 36.773 1.00 83.69 296 VAL A C 1
ATOM 2251 O O . VAL A 1 296 ? -22.780 -8.757 37.426 1.00 83.69 296 VAL A O 1
ATOM 2254 N N . ALA A 1 297 ? -21.948 -10.714 36.690 1.00 84.19 297 ALA A N 1
ATOM 2255 C CA . ALA A 1 297 ? -20.656 -10.599 37.335 1.00 84.19 297 ALA A CA 1
ATOM 2256 C C . ALA A 1 297 ? -19.538 -10.261 36.335 1.00 84.19 297 ALA A C 1
ATOM 2258 O O . ALA A 1 297 ? -19.654 -10.404 35.115 1.00 84.19 297 ALA A O 1
ATOM 2259 N N . SER A 1 298 ? -18.401 -9.823 36.876 1.00 88.38 298 SER A N 1
ATOM 2260 C CA . SER A 1 298 ? -17.177 -9.641 36.097 1.00 88.38 298 SER A CA 1
ATOM 2261 C C . SER A 1 298 ? -16.761 -10.962 35.438 1.00 88.38 298 SER A C 1
ATOM 2263 O O . SER A 1 298 ? -16.676 -11.997 36.098 1.00 88.38 298 SER A O 1
ATOM 2265 N N . GLY A 1 299 ? -16.496 -10.925 34.131 1.00 84.88 299 GLY A N 1
ATOM 2266 C CA . GLY A 1 299 ? -16.179 -12.102 33.318 1.00 84.88 299 GLY A CA 1
A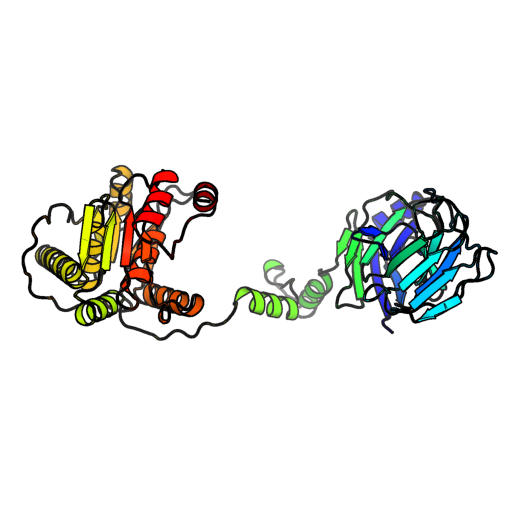TOM 2267 C C . GLY A 1 299 ? -17.370 -12.744 32.598 1.00 84.88 299 GLY A C 1
ATOM 2268 O O . GLY A 1 299 ? -17.139 -13.469 31.626 1.00 84.88 299 GLY A O 1
ATOM 2269 N N . ASP A 1 300 ? -18.612 -12.437 32.984 1.00 86.06 300 ASP A N 1
ATOM 2270 C CA . ASP A 1 300 ? -19.797 -12.935 32.278 1.00 86.06 300 ASP A CA 1
ATOM 2271 C C . ASP A 1 300 ? -19.897 -12.349 30.867 1.00 86.06 300 ASP A C 1
ATOM 2273 O O . ASP A 1 300 ? -19.407 -11.252 30.589 1.00 86.06 300 ASP A O 1
ATOM 2277 N N . ILE A 1 301 ? -20.548 -13.069 29.950 1.00 81.62 301 ILE A N 1
ATOM 2278 C CA . ILE A 1 301 ? -20.808 -12.577 28.592 1.00 81.62 301 ILE A CA 1
ATOM 2279 C C . ILE A 1 301 ? -22.201 -11.956 28.544 1.00 81.62 301 ILE A C 1
ATOM 2281 O O . ILE A 1 301 ? -23.205 -12.664 28.496 1.00 81.62 301 ILE A O 1
ATOM 2285 N N . GLY A 1 302 ? -22.244 -10.624 28.521 1.00 75.06 302 GLY A N 1
ATOM 2286 C CA . GLY A 1 302 ? -23.467 -9.842 28.394 1.00 75.06 302 GLY A CA 1
ATOM 2287 C C . GLY A 1 302 ? -23.827 -9.617 26.928 1.00 75.06 302 GLY A C 1
ATOM 2288 O O . GLY A 1 302 ? -23.235 -8.769 26.252 1.00 75.06 302 GLY A O 1
ATOM 2289 N N . GLY A 1 303 ? -24.814 -10.365 26.432 1.00 74.50 303 GLY A N 1
ATOM 2290 C CA . GLY A 1 303 ? -25.411 -10.117 25.121 1.00 74.50 303 GLY A CA 1
ATOM 2291 C C . GLY A 1 303 ? -26.247 -8.840 25.130 1.00 74.50 303 GLY A C 1
ATOM 2292 O O . GLY A 1 303 ? -27.308 -8.823 25.742 1.00 74.50 303 GLY A O 1
ATOM 2293 N N . VAL A 1 304 ? -25.802 -7.792 24.431 1.00 73.69 304 VAL A N 1
ATOM 2294 C CA . VAL A 1 304 ? -26.501 -6.500 24.368 1.00 73.69 304 VAL A CA 1
ATOM 2295 C C . VAL A 1 304 ? -27.195 -6.330 23.028 1.00 73.69 304 VAL A C 1
ATOM 2297 O O . VAL A 1 304 ? -26.537 -6.149 21.997 1.00 73.69 304 VAL A O 1
ATOM 2300 N N . LEU A 1 305 ? -28.529 -6.304 23.052 1.00 73.88 305 LEU A N 1
ATOM 2301 C CA . LEU A 1 305 ? -29.332 -5.995 21.875 1.00 73.88 305 LEU A CA 1
ATOM 2302 C C . LEU A 1 305 ? -29.113 -4.542 21.434 1.00 73.88 305 LEU A C 1
ATOM 2304 O O . LEU A 1 305 ? -29.349 -3.591 22.187 1.00 73.88 305 LEU A O 1
ATOM 2308 N N . GLN A 1 306 ? -28.652 -4.387 20.198 1.00 73.50 306 GLN A N 1
ATOM 2309 C CA . GLN A 1 306 ? -28.318 -3.101 19.598 1.00 73.50 306 GLN A CA 1
ATOM 2310 C C . GLN A 1 306 ? -29.552 -2.495 18.931 1.00 73.50 306 GLN A C 1
ATOM 2312 O O . GLN A 1 306 ? -30.140 -3.111 18.041 1.00 73.50 306 GLN A O 1
ATOM 2317 N N . GLN A 1 307 ? -29.919 -1.278 19.329 1.00 72.94 307 GLN A N 1
ATOM 2318 C CA . GLN A 1 307 ? -30.978 -0.487 18.699 1.00 72.94 307 GLN A CA 1
ATOM 2319 C C . GLN A 1 307 ? -30.387 0.786 18.076 1.00 72.94 307 GLN A C 1
ATOM 2321 O O . GLN A 1 307 ? -29.401 1.310 18.605 1.00 72.94 307 GLN A O 1
ATOM 2326 N N . PRO A 1 308 ? -30.974 1.300 16.976 1.00 71.44 308 PRO A N 1
ATOM 2327 C CA . PRO A 1 308 ? -30.643 2.624 16.458 1.00 71.44 308 PRO A CA 1
ATOM 2328 C C . PRO A 1 308 ? -30.734 3.678 17.568 1.00 71.44 308 PRO A C 1
ATOM 2330 O O . PRO A 1 308 ? -31.724 3.737 18.291 1.00 71.44 308 PRO A O 1
ATOM 2333 N N . GLY A 1 309 ? -29.689 4.488 17.736 1.00 79.62 309 GLY A N 1
ATOM 2334 C CA . GLY A 1 309 ? -29.633 5.494 18.798 1.00 79.62 309 GLY A CA 1
ATOM 2335 C C . GLY A 1 309 ? -28.244 5.641 19.397 1.00 79.62 309 GLY A C 1
ATOM 2336 O O . GLY A 1 309 ? -27.283 5.047 18.918 1.00 79.62 309 GLY A O 1
ATOM 2337 N N . SER A 1 310 ? -28.147 6.424 20.467 1.00 80.31 310 SER A N 1
ATOM 2338 C CA . SER A 1 310 ? -26.920 6.609 21.248 1.00 80.31 310 SER A CA 1
ATOM 2339 C C . SER A 1 310 ? -26.874 5.748 22.517 1.00 80.31 310 SER A C 1
ATOM 2341 O O . SER A 1 310 ? -25.815 5.593 23.113 1.00 80.31 310 SER A O 1
ATOM 2343 N N . ASP A 1 311 ? -28.001 5.155 22.928 1.00 82.88 311 ASP A N 1
ATOM 2344 C CA . ASP A 1 311 ? -28.117 4.389 24.181 1.00 82.88 311 ASP A CA 1
ATOM 2345 C C . ASP A 1 311 ? -27.242 3.125 24.195 1.00 82.88 311 ASP A C 1
ATOM 2347 O O . ASP A 1 311 ? -26.760 2.713 25.247 1.00 82.88 311 ASP A O 1
ATOM 2351 N N . TRP A 1 312 ? -26.957 2.536 23.027 1.00 84.25 312 TRP A N 1
ATOM 2352 C CA . TRP A 1 312 ? -26.055 1.385 22.930 1.00 84.25 312 TRP A CA 1
ATOM 2353 C C . TRP A 1 312 ? -24.638 1.697 23.434 1.00 84.25 312 TRP A C 1
ATOM 2355 O O . TRP A 1 312 ? -23.977 0.807 23.967 1.00 84.25 312 TRP A O 1
ATOM 2365 N N . ILE A 1 313 ? -24.189 2.955 23.328 1.00 89.88 313 ILE A N 1
ATOM 2366 C CA . ILE A 1 313 ? -22.895 3.399 23.859 1.00 89.88 313 ILE A CA 1
ATOM 2367 C C . ILE A 1 313 ? -22.923 3.329 25.381 1.00 89.88 313 ILE A C 1
ATOM 2369 O O . ILE A 1 313 ? -22.016 2.760 25.980 1.00 89.88 313 ILE A O 1
ATOM 2373 N N . CYS A 1 314 ? -23.988 3.830 26.008 1.00 89.69 314 CYS A N 1
ATOM 2374 C CA . CYS A 1 314 ? -24.163 3.748 27.456 1.00 89.69 314 CYS A CA 1
ATOM 2375 C C . CYS A 1 314 ? -24.175 2.287 27.925 1.00 89.69 314 CYS A C 1
ATOM 2377 O O . CYS A 1 314 ? -23.511 1.940 28.898 1.00 89.69 314 CYS A O 1
ATOM 2379 N N . ARG A 1 315 ? -24.863 1.409 27.186 1.00 87.50 315 ARG A N 1
ATOM 2380 C CA . ARG A 1 315 ? -24.914 -0.035 27.464 1.00 87.50 315 ARG A CA 1
ATOM 2381 C C . ARG A 1 315 ? -23.548 -0.710 27.345 1.00 87.50 315 ARG A C 1
ATOM 2383 O O . ARG A 1 315 ? -23.175 -1.498 28.210 1.00 87.50 315 ARG A O 1
ATOM 2390 N N . MET A 1 316 ? -22.797 -0.390 26.293 1.00 91.12 316 MET A N 1
ATOM 2391 C CA . MET A 1 316 ? -21.431 -0.878 26.097 1.00 91.12 316 MET A CA 1
ATOM 2392 C C . MET A 1 316 ? -20.528 -0.455 27.262 1.00 91.12 316 MET A C 1
ATOM 2394 O O . MET A 1 316 ? -19.818 -1.284 27.827 1.00 91.12 316 MET A O 1
ATOM 2398 N N . LEU A 1 317 ? -20.577 0.822 27.647 1.00 92.44 317 LEU A N 1
ATOM 2399 C CA . LEU A 1 317 ? -19.764 1.363 28.737 1.00 92.44 317 LEU A CA 1
ATOM 2400 C C . LEU A 1 317 ? -20.162 0.797 30.106 1.00 92.44 317 LEU A C 1
ATOM 2402 O O . LEU A 1 317 ? -19.281 0.522 30.918 1.00 92.44 317 LEU A O 1
ATOM 2406 N N . ALA A 1 318 ? -21.451 0.554 30.342 1.00 91.19 318 ALA A N 1
ATOM 2407 C CA . ALA A 1 318 ? -21.936 -0.106 31.550 1.00 91.19 318 ALA A CA 1
ATOM 2408 C C . ALA A 1 318 ? -21.425 -1.550 31.652 1.00 91.19 318 ALA A C 1
ATOM 2410 O O . ALA A 1 318 ? -20.884 -1.931 32.688 1.00 91.19 318 ALA A O 1
ATOM 2411 N N . ALA A 1 319 ? -21.490 -2.323 30.561 1.00 90.56 319 ALA A N 1
ATOM 2412 C CA . ALA A 1 319 ? -20.917 -3.669 30.518 1.00 90.56 319 ALA A CA 1
ATOM 2413 C C . ALA A 1 319 ? -19.408 -3.646 30.810 1.00 90.56 319 ALA A C 1
ATOM 2415 O O . ALA A 1 319 ? -18.922 -4.435 31.620 1.00 90.56 319 ALA A O 1
ATOM 2416 N N . PHE A 1 320 ? -18.676 -2.690 30.220 1.00 93.31 320 PHE A N 1
ATOM 2417 C CA . PHE A 1 320 ? -17.250 -2.513 30.500 1.00 93.31 320 PHE A CA 1
ATOM 2418 C C . PHE A 1 320 ? -17.016 -2.240 31.983 1.00 93.31 320 PHE A C 1
ATOM 2420 O O . PHE A 1 320 ? -16.152 -2.874 32.574 1.00 93.31 320 PHE A O 1
ATOM 2427 N N . ARG A 1 321 ? -17.789 -1.330 32.585 1.00 93.00 321 ARG A N 1
ATOM 2428 C CA . ARG A 1 321 ? -17.655 -0.924 33.988 1.00 93.00 321 ARG A CA 1
ATOM 2429 C C . ARG A 1 321 ? -17.950 -2.051 34.982 1.00 93.00 321 ARG A C 1
ATOM 2431 O O . ARG A 1 321 ? -17.238 -2.164 35.974 1.00 93.00 321 ARG A O 1
ATOM 2438 N N . VAL A 1 322 ? -18.928 -2.911 34.697 1.00 92.00 322 VAL A N 1
ATOM 2439 C CA . VAL A 1 322 ? -19.209 -4.130 35.486 1.00 92.00 322 VAL A CA 1
ATOM 2440 C C . VAL A 1 322 ? -18.087 -5.176 35.333 1.00 92.00 322 VAL A C 1
ATOM 2442 O O . VAL A 1 322 ? -17.940 -6.072 36.160 1.00 92.00 322 VAL A O 1
ATOM 2445 N N . GLY A 1 323 ? -17.241 -5.052 34.304 1.00 91.00 323 GLY A N 1
ATOM 2446 C CA . GLY A 1 323 ? -16.228 -6.050 33.953 1.00 91.00 323 GLY A CA 1
ATOM 2447 C C . GLY A 1 323 ? -16.795 -7.216 33.137 1.00 91.00 323 GLY A C 1
ATOM 2448 O O . GLY A 1 323 ? -16.140 -8.249 32.996 1.00 91.00 323 GLY A O 1
ATOM 2449 N N . ALA A 1 324 ? -18.006 -7.060 32.601 1.00 90.12 324 ALA A N 1
ATOM 2450 C CA . ALA A 1 324 ? -18.640 -8.035 31.731 1.00 90.12 324 ALA A CA 1
ATOM 2451 C C . ALA A 1 324 ? -18.112 -7.924 30.291 1.00 90.12 324 ALA A C 1
ATOM 2453 O O . ALA A 1 324 ? -17.755 -6.852 29.786 1.00 90.12 324 ALA A O 1
ATOM 2454 N N . THR A 1 325 ? -18.113 -9.053 29.592 1.00 89.75 325 THR A N 1
ATOM 2455 C CA . THR A 1 325 ? -17.785 -9.126 28.172 1.00 89.75 325 THR A CA 1
ATOM 2456 C C . THR A 1 325 ? -18.964 -8.614 27.354 1.00 89.75 325 THR A C 1
ATOM 2458 O O . THR A 1 325 ? -20.023 -9.238 27.315 1.00 89.75 325 THR A O 1
ATOM 2461 N N . TYR A 1 326 ? -18.774 -7.495 26.659 1.00 88.19 326 TYR A N 1
ATOM 2462 C CA . TYR A 1 326 ? -19.782 -6.926 25.770 1.00 88.19 326 TYR A CA 1
ATOM 2463 C C . TYR A 1 326 ? -19.875 -7.737 24.474 1.00 88.19 326 TYR A C 1
ATOM 2465 O O . TYR A 1 326 ? -18.892 -7.872 23.735 1.00 88.19 326 TYR A O 1
ATOM 2473 N N . LEU A 1 327 ? -21.073 -8.242 24.185 1.00 87.00 327 LEU A N 1
ATOM 2474 C CA . LEU A 1 327 ? -21.402 -8.923 22.938 1.00 87.00 327 LEU A CA 1
ATOM 2475 C C . LEU A 1 327 ? -22.503 -8.135 22.200 1.00 87.00 327 LEU A C 1
ATOM 2477 O O . LEU A 1 327 ? -23.662 -8.187 22.620 1.00 87.00 327 LEU A O 1
ATOM 2481 N N . PRO A 1 328 ? -22.192 -7.409 21.108 1.00 83.38 328 PRO A N 1
ATOM 2482 C CA . PRO A 1 328 ? -23.201 -6.678 20.348 1.00 83.38 328 PRO A CA 1
ATOM 2483 C C . PRO A 1 328 ? -24.103 -7.641 19.559 1.00 83.38 328 PRO A C 1
ATOM 2485 O O . PRO A 1 328 ? -23.670 -8.291 18.606 1.00 83.38 328 PRO A O 1
ATOM 2488 N N . LEU A 1 329 ? -25.384 -7.705 19.924 1.00 77.44 329 LEU A N 1
ATOM 2489 C CA . LEU A 1 329 ? -26.398 -8.511 19.246 1.00 77.44 329 LEU A CA 1
ATOM 2490 C C . LEU A 1 329 ? -27.216 -7.638 18.286 1.00 77.44 329 LEU A C 1
ATOM 2492 O O . LEU A 1 329 ? -27.941 -6.736 18.703 1.00 77.44 329 LEU A O 1
ATOM 2496 N N . LEU A 1 330 ? -27.128 -7.914 16.983 1.00 71.19 330 LEU A N 1
ATOM 2497 C CA . LEU A 1 330 ? -28.011 -7.289 15.993 1.00 71.19 330 LEU A CA 1
ATOM 2498 C C . LEU A 1 330 ? -29.420 -7.870 16.088 1.00 71.19 330 LEU A C 1
ATOM 2500 O O . LEU A 1 330 ? -29.565 -9.084 16.209 1.00 71.19 330 LEU A O 1
ATOM 2504 N N . ILE A 1 331 ? -30.444 -7.035 15.889 1.00 66.00 331 ILE A N 1
ATOM 2505 C CA . ILE A 1 331 ? -31.853 -7.449 15.765 1.00 66.00 331 ILE A CA 1
ATOM 2506 C C . ILE A 1 331 ? -32.067 -8.194 14.433 1.00 66.00 331 ILE A C 1
ATOM 2508 O O . ILE A 1 331 ? -32.673 -7.701 13.485 1.00 66.00 331 ILE A O 1
ATOM 2512 N N . ARG A 1 332 ? -31.498 -9.395 14.324 1.00 66.19 332 ARG A N 1
ATOM 2513 C CA . ARG A 1 332 ? -31.726 -10.364 13.251 1.00 66.19 332 ARG A CA 1
ATOM 2514 C C . ARG A 1 332 ? -31.847 -11.737 13.916 1.00 66.19 332 ARG A C 1
ATOM 2516 O O . ARG A 1 332 ? -30.818 -12.253 14.351 1.00 66.19 332 ARG A O 1
ATOM 2523 N N . PRO A 1 333 ? -33.050 -12.337 13.989 1.00 61.09 333 PRO A N 1
ATOM 2524 C CA . PRO A 1 333 ? -33.328 -13.496 14.845 1.00 61.09 333 PRO A CA 1
ATOM 2525 C C . PRO A 1 333 ? -32.322 -14.644 14.701 1.00 61.09 333 PRO A C 1
ATOM 2527 O O . PRO A 1 333 ? -31.788 -15.129 15.693 1.00 61.09 333 PRO A O 1
ATOM 2530 N N . LEU A 1 334 ? -31.972 -15.002 13.461 1.00 59.88 334 LEU A N 1
ATOM 2531 C CA . LEU A 1 334 ? -30.983 -16.048 13.186 1.00 59.88 334 LEU A CA 1
ATOM 2532 C C . LEU A 1 334 ? -29.591 -15.696 13.729 1.00 59.88 334 LEU A C 1
ATOM 2534 O O . LEU A 1 334 ? -28.920 -16.545 14.296 1.00 59.88 334 LEU A O 1
ATOM 2538 N N . ARG A 1 335 ? -29.147 -14.438 13.611 1.00 62.06 335 ARG A N 1
ATOM 2539 C CA . ARG A 1 335 ? -27.824 -14.040 14.117 1.00 62.06 335 ARG A CA 1
ATOM 2540 C C . ARG A 1 335 ? -27.763 -14.039 15.641 1.00 62.06 335 ARG A C 1
ATOM 2542 O O . ARG A 1 335 ? -26.709 -14.359 16.182 1.00 62.06 335 ARG A O 1
ATOM 2549 N N . ILE A 1 336 ? -28.864 -13.702 16.312 1.00 64.00 336 ILE A N 1
ATOM 2550 C CA . ILE A 1 336 ? -28.947 -13.738 17.777 1.00 64.00 336 ILE A CA 1
ATOM 2551 C C . ILE A 1 336 ? -28.772 -15.178 18.257 1.00 64.00 336 ILE A C 1
ATOM 2553 O O . ILE A 1 336 ? -27.857 -15.443 19.029 1.00 64.00 336 ILE A O 1
ATOM 2557 N N . LEU A 1 337 ? -29.578 -16.105 17.727 1.00 59.34 337 LEU A N 1
ATOM 2558 C CA . LEU A 1 337 ? -29.527 -17.524 18.095 1.00 59.34 337 LEU A CA 1
ATOM 2559 C C . LEU A 1 337 ? -28.128 -18.115 17.893 1.00 59.34 337 LEU A C 1
ATOM 2561 O O . LEU A 1 337 ? -27.553 -18.636 18.843 1.00 59.34 337 LEU A O 1
ATOM 2565 N N . LEU A 1 338 ? -27.523 -17.923 16.713 1.00 57.66 338 LEU A N 1
ATOM 2566 C CA . LEU A 1 338 ? -26.168 -18.423 16.449 1.00 57.66 338 LEU A CA 1
ATOM 2567 C C . LEU A 1 338 ? -25.112 -17.825 17.394 1.00 57.66 338 LEU A C 1
ATOM 2569 O O . LEU A 1 338 ? -24.189 -18.526 17.805 1.00 57.66 338 LEU A O 1
ATOM 2573 N N . SER A 1 339 ? -25.219 -16.539 17.740 1.00 62.94 339 SER A N 1
ATOM 2574 C CA . SER A 1 339 ? -24.242 -15.884 18.624 1.00 62.94 339 SER A CA 1
ATOM 2575 C C . SER A 1 339 ? -24.354 -16.396 20.060 1.00 62.94 339 SER A C 1
ATOM 2577 O O . SER A 1 339 ? -23.333 -16.643 20.704 1.00 62.94 339 SER A O 1
ATOM 2579 N N . LEU A 1 340 ? -25.580 -16.589 20.553 1.00 70.00 340 LEU A N 1
ATOM 2580 C CA . LEU A 1 340 ? -25.842 -17.121 21.891 1.00 70.00 340 LEU A CA 1
ATOM 2581 C C . LEU A 1 340 ? -25.433 -18.594 22.001 1.00 70.00 340 LEU A C 1
ATOM 2583 O O . LEU A 1 340 ? -24.707 -18.945 22.925 1.00 70.00 340 LEU A O 1
ATOM 2587 N N . GLU A 1 341 ? -25.795 -19.430 21.022 1.00 66.81 341 GLU A N 1
ATOM 2588 C CA . GLU A 1 341 ? -25.385 -20.843 20.976 1.00 66.81 341 GLU A CA 1
ATOM 2589 C C . GLU A 1 341 ? -23.859 -20.997 20.944 1.00 66.81 341 GLU A C 1
ATOM 2591 O O . GLU A 1 341 ? -23.304 -21.852 21.630 1.00 66.81 341 GLU A O 1
ATOM 2596 N N . THR A 1 342 ? -23.161 -20.140 20.192 1.00 64.00 342 THR A N 1
ATOM 2597 C CA . THR A 1 342 ? -21.697 -20.227 20.055 1.00 64.00 342 THR A CA 1
ATOM 2598 C C . THR A 1 342 ? -20.953 -19.753 21.309 1.00 64.00 342 THR A C 1
ATOM 2600 O O . THR A 1 342 ? -19.840 -20.208 21.572 1.00 64.00 342 THR A O 1
ATOM 2603 N N . THR A 1 343 ? -21.521 -18.816 22.073 1.00 62.84 343 THR A N 1
ATOM 2604 C CA . THR A 1 343 ? -20.859 -18.229 23.254 1.00 62.84 343 THR A CA 1
ATOM 2605 C C . THR A 1 343 ? -21.307 -18.825 24.581 1.00 62.84 343 THR A C 1
ATOM 2607 O O . THR A 1 343 ? -20.592 -18.668 25.568 1.00 62.84 343 THR A O 1
ATOM 2610 N N . GLY A 1 344 ? -22.479 -19.463 24.625 1.00 63.19 344 GLY A N 1
ATOM 2611 C CA . GLY A 1 344 ? -23.156 -19.803 25.876 1.00 63.19 344 GLY A CA 1
ATOM 2612 C C . GLY A 1 344 ? -23.619 -18.573 26.666 1.00 63.19 344 GLY A C 1
ATOM 2613 O O . GLY A 1 344 ? -23.902 -18.693 27.854 1.00 63.19 344 GLY A O 1
ATOM 2614 N N . ALA A 1 345 ? -23.655 -17.389 26.042 1.00 67.00 345 ALA A N 1
ATOM 2615 C CA . ALA A 1 345 ? -24.031 -16.152 26.712 1.00 67.00 345 ALA A CA 1
ATOM 2616 C C . ALA A 1 345 ? -25.505 -16.171 27.129 1.00 67.00 345 ALA A C 1
ATOM 2618 O O . ALA A 1 345 ? -26.378 -16.574 26.355 1.00 67.00 345 ALA A O 1
ATOM 2619 N N . ALA A 1 346 ? -25.793 -15.648 28.319 1.00 62.81 346 ALA A N 1
ATOM 2620 C CA . ALA A 1 346 ? -27.145 -15.240 28.654 1.00 62.81 346 ALA A CA 1
ATOM 2621 C C . ALA A 1 346 ? -27.461 -13.962 27.859 1.00 62.81 346 ALA A C 1
ATOM 2623 O O . ALA A 1 346 ? -26.735 -12.967 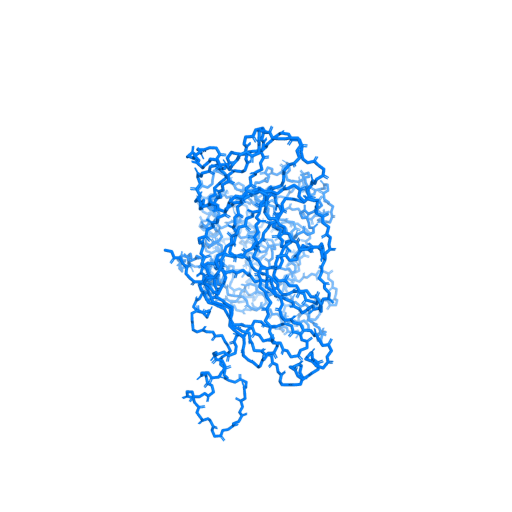27.931 1.00 62.81 346 ALA A O 1
ATOM 2624 N N . ALA A 1 347 ? -28.526 -13.986 27.056 1.00 62.09 347 ALA A N 1
ATOM 2625 C CA . ALA A 1 347 ? -29.041 -12.764 26.454 1.00 62.09 347 ALA A CA 1
ATOM 2626 C C . ALA A 1 347 ? -29.676 -11.932 27.563 1.00 62.09 347 ALA A C 1
ATOM 2628 O O . ALA A 1 347 ? -30.711 -12.314 28.109 1.00 62.09 347 ALA A O 1
ATOM 2629 N N . ILE A 1 348 ? -29.056 -10.808 27.898 1.00 62.19 348 ILE A N 1
ATOM 2630 C CA . ILE A 1 348 ? -29.607 -9.890 28.885 1.00 62.19 348 ILE A CA 1
ATOM 2631 C C . ILE A 1 348 ? -30.243 -8.771 28.095 1.00 62.19 348 ILE A C 1
ATOM 2633 O O . ILE A 1 348 ? -29.574 -7.869 27.586 1.00 62.19 348 ILE A O 1
ATOM 2637 N N . ASP A 1 349 ? -31.556 -8.883 27.930 1.00 59.91 349 ASP A N 1
ATOM 2638 C CA . ASP A 1 349 ? -32.323 -7.864 27.242 1.00 59.91 349 ASP A CA 1
ATOM 2639 C C . ASP A 1 349 ? -32.439 -6.610 28.114 1.00 59.91 349 ASP A C 1
ATOM 2641 O O . ASP A 1 349 ? -33.397 -6.399 28.855 1.00 59.91 349 ASP A O 1
ATOM 2645 N N . ILE A 1 350 ? -31.430 -5.756 27.998 1.00 60.28 350 ILE A N 1
ATOM 2646 C CA . ILE A 1 350 ? -31.388 -4.440 28.629 1.00 60.28 350 ILE A CA 1
ATOM 2647 C C . ILE A 1 350 ? -32.169 -3.375 27.842 1.00 60.28 350 ILE A C 1
ATOM 2649 O O . ILE A 1 350 ? -32.061 -2.186 28.144 1.00 60.28 350 ILE A O 1
ATOM 2653 N N . SER A 1 351 ? -32.964 -3.759 26.830 1.00 58.38 351 SER A N 1
ATOM 2654 C CA . SER A 1 351 ? -33.818 -2.815 26.091 1.00 58.38 351 SER A CA 1
ATOM 2655 C C . SER A 1 351 ? -34.970 -2.244 26.929 1.00 58.38 351 SER A C 1
ATOM 2657 O O . SER A 1 351 ? -35.497 -1.183 26.597 1.00 58.38 351 SER A O 1
ATOM 2659 N N . SER A 1 352 ? -35.318 -2.900 28.039 1.00 51.81 352 SER A N 1
ATOM 2660 C CA . SER A 1 352 ? -36.390 -2.512 28.963 1.00 51.81 352 SER A CA 1
ATOM 2661 C C . SER A 1 352 ? -35.995 -1.424 29.978 1.00 51.81 352 SER A C 1
ATOM 2663 O O . SER A 1 352 ? -36.865 -0.880 30.660 1.00 51.81 352 SER A O 1
ATOM 2665 N N . ILE A 1 353 ? -34.712 -1.046 30.063 1.00 60.88 353 ILE A N 1
ATOM 2666 C CA . ILE A 1 353 ? -34.206 -0.062 31.037 1.00 60.88 353 ILE A CA 1
ATOM 2667 C C . ILE A 1 353 ? -34.508 1.365 30.552 1.00 60.88 353 ILE A C 1
ATOM 2669 O O . ILE A 1 353 ? -33.640 2.059 30.018 1.00 60.88 353 ILE A O 1
ATOM 2673 N N . GLN A 1 354 ? -35.749 1.827 30.715 1.00 53.72 354 GLN A N 1
ATOM 2674 C CA . GLN A 1 354 ? -36.168 3.178 30.304 1.00 53.72 354 GLN A CA 1
ATOM 2675 C C . GLN A 1 354 ? -35.926 4.269 31.360 1.00 53.72 354 GLN A C 1
ATOM 2677 O O . GLN A 1 354 ? -35.954 5.451 31.026 1.00 53.72 354 GLN A O 1
ATOM 2682 N N . GLN A 1 355 ? -35.705 3.914 32.628 1.00 54.41 355 GLN A N 1
ATOM 2683 C CA . GLN A 1 355 ? -35.680 4.906 33.705 1.00 54.41 355 GLN A CA 1
ATOM 2684 C C . GLN A 1 355 ? -34.299 5.562 33.864 1.00 54.41 355 GLN A C 1
ATOM 2686 O O . GLN A 1 355 ? -33.270 4.893 33.830 1.00 54.41 355 GLN A O 1
ATOM 2691 N N . TYR A 1 356 ? -34.299 6.885 34.041 1.00 53.69 356 TYR A N 1
ATOM 2692 C CA . TYR A 1 356 ? -33.167 7.675 34.529 1.00 53.69 356 TYR A CA 1
ATOM 2693 C C . TYR A 1 356 ? -33.323 7.812 36.043 1.00 53.69 356 TYR A C 1
ATOM 2695 O O . TYR A 1 356 ? -33.857 8.808 36.532 1.00 53.69 356 TYR A O 1
ATOM 2703 N N . ILE A 1 357 ? -32.948 6.776 36.787 1.00 57.31 357 ILE A N 1
ATOM 2704 C CA . ILE A 1 357 ? -32.877 6.879 38.245 1.00 57.31 357 ILE A CA 1
ATOM 2705 C C . ILE A 1 357 ? -31.503 7.455 38.577 1.00 57.31 357 ILE A C 1
ATOM 2707 O O . ILE A 1 357 ? -30.496 7.013 38.031 1.00 57.31 357 ILE A O 1
ATOM 2711 N N . LEU A 1 358 ? -31.456 8.452 39.462 1.00 57.69 358 LEU A N 1
ATOM 2712 C CA . LEU A 1 358 ? -30.203 8.890 40.073 1.00 57.69 358 LEU A CA 1
ATOM 2713 C C . LEU A 1 358 ? -29.667 7.739 40.935 1.00 57.69 358 LEU A C 1
ATOM 2715 O O . LEU A 1 358 ? -30.046 7.595 42.095 1.00 57.69 358 LEU A O 1
ATOM 2719 N N . SER A 1 359 ? -28.832 6.901 40.333 1.00 62.09 359 SER A N 1
ATOM 2720 C CA . SER A 1 359 ? -28.152 5.778 40.970 1.00 62.09 359 SER A CA 1
ATOM 2721 C C . SER A 1 359 ? -26.811 6.229 41.540 1.00 62.09 359 SER A C 1
ATOM 2723 O O . SER A 1 359 ? -26.137 7.098 40.977 1.00 62.09 359 SER A O 1
ATOM 2725 N N . SER A 1 360 ? -26.387 5.632 42.653 1.00 66.06 360 SER A N 1
ATOM 2726 C CA . SER A 1 360 ? -25.026 5.835 43.147 1.00 66.06 360 SER A CA 1
ATOM 2727 C C . SER A 1 360 ? -24.020 5.192 42.193 1.00 66.06 360 SER A C 1
ATOM 2729 O O . SER A 1 360 ? -24.184 4.041 41.798 1.00 66.06 360 SER A O 1
ATOM 2731 N N . SER A 1 361 ? -22.957 5.924 41.859 1.00 69.62 361 SER A N 1
ATOM 2732 C CA . SER A 1 361 ? -21.851 5.428 41.036 1.00 69.62 361 SER A CA 1
ATOM 2733 C C . SER A 1 361 ? -21.232 4.167 41.660 1.00 69.62 361 SER A C 1
ATOM 2735 O O . SER A 1 361 ? -20.541 4.258 42.676 1.00 69.62 361 SER A O 1
ATOM 2737 N N . GLN A 1 362 ? -21.429 3.014 41.017 1.00 77.94 362 GLN A N 1
ATOM 2738 C CA . GLN A 1 362 ? -20.863 1.724 41.434 1.00 77.94 362 GLN A CA 1
ATOM 2739 C C . GLN A 1 362 ? -19.347 1.661 41.198 1.00 77.94 362 GLN A C 1
ATOM 2741 O O . GLN A 1 362 ? -18.815 2.356 40.325 1.00 77.94 362 GLN A O 1
ATOM 2746 N N . GLU A 1 363 ? -18.632 0.822 41.949 1.00 87.12 363 GLU A N 1
ATOM 2747 C CA . GLU A 1 363 ? -17.193 0.631 41.744 1.00 87.12 363 GLU A CA 1
ATOM 2748 C C . GLU A 1 363 ? -16.912 0.015 40.362 1.00 87.12 363 GLU A C 1
ATOM 2750 O O . GLU A 1 363 ? -17.541 -0.957 39.941 1.00 87.12 363 GLU A O 1
ATOM 2755 N N . ASN A 1 364 ? -15.966 0.601 39.626 1.00 92.56 364 ASN A N 1
ATOM 2756 C CA . ASN A 1 364 ? -15.598 0.129 38.298 1.00 92.56 364 ASN A CA 1
ATOM 2757 C C . ASN A 1 364 ? -14.724 -1.130 38.407 1.00 92.56 364 ASN A C 1
ATOM 2759 O O . ASN A 1 364 ? -13.552 -1.067 38.777 1.00 92.56 364 ASN A O 1
ATOM 2763 N N . SER A 1 365 ? -15.303 -2.273 38.046 1.00 94.25 365 SER A N 1
ATOM 2764 C CA . SER A 1 365 ? -14.695 -3.604 38.162 1.00 94.25 365 SER A CA 1
ATOM 2765 C C . SER A 1 365 ? -13.895 -4.020 36.920 1.00 94.25 365 SER A C 1
ATOM 2767 O O . SER A 1 365 ? -13.380 -5.140 36.851 1.00 94.25 365 SER A O 1
ATOM 2769 N N . ALA A 1 366 ? -13.766 -3.136 35.926 1.00 94.00 366 ALA A N 1
ATOM 2770 C CA . ALA A 1 366 ? -13.073 -3.422 34.677 1.00 94.00 366 ALA A CA 1
ATOM 2771 C C . ALA A 1 366 ? -11.569 -3.642 34.888 1.00 94.00 366 ALA A C 1
ATOM 2773 O O . ALA A 1 366 ? -10.885 -2.819 35.500 1.00 94.00 366 ALA A O 1
ATOM 2774 N N . GLN A 1 367 ? -11.031 -4.713 34.302 1.00 94.56 367 GLN A N 1
ATOM 2775 C CA . GLN A 1 367 ? -9.612 -5.066 34.393 1.00 94.56 367 GLN A CA 1
ATOM 2776 C C . GLN A 1 367 ? -8.937 -5.023 33.013 1.00 94.56 367 GLN A C 1
ATOM 2778 O O . GLN A 1 367 ? -9.536 -5.481 32.039 1.00 94.56 367 GLN A O 1
ATOM 2783 N N . PRO A 1 368 ? -7.668 -4.579 32.885 1.00 93.88 368 PRO A N 1
ATOM 2784 C CA . PRO A 1 368 ? -6.965 -4.533 31.592 1.00 93.88 368 PRO A CA 1
ATOM 2785 C C . PRO A 1 368 ? -6.876 -5.881 30.855 1.00 93.88 368 PRO A C 1
ATOM 2787 O O . PRO A 1 368 ? -6.787 -5.918 29.624 1.00 93.88 368 PRO A O 1
ATOM 2790 N N . GLN A 1 369 ? -6.885 -6.992 31.600 1.00 94.94 369 GLN A N 1
ATOM 2791 C CA . GLN A 1 369 ? -6.859 -8.354 31.052 1.00 94.94 369 GLN A CA 1
ATOM 2792 C C . GLN A 1 369 ? -8.256 -8.932 30.778 1.00 94.94 369 GLN A C 1
ATOM 2794 O O . GLN A 1 369 ? -8.344 -9.991 30.158 1.00 94.94 369 GLN A O 1
ATOM 2799 N N . GLY A 1 370 ? -9.324 -8.250 31.209 1.00 94.00 370 GLY A N 1
ATOM 2800 C CA . GLY A 1 370 ? -10.703 -8.654 30.943 1.00 94.00 370 GLY A CA 1
ATOM 2801 C C . GLY A 1 370 ? -11.011 -8.650 29.446 1.00 94.00 370 GLY A C 1
ATOM 2802 O O . GLY A 1 370 ? -10.473 -7.830 28.692 1.00 94.00 370 GLY A O 1
ATOM 2803 N N . ILE A 1 371 ? -11.853 -9.591 29.018 1.00 93.31 371 ILE A N 1
ATOM 2804 C CA . ILE A 1 371 ? -12.251 -9.750 27.619 1.00 93.31 371 ILE A CA 1
ATOM 2805 C C . ILE A 1 371 ? -13.440 -8.841 27.330 1.00 93.31 371 ILE A C 1
ATOM 2807 O O . ILE A 1 371 ? -14.488 -8.984 27.940 1.00 93.31 371 ILE A O 1
ATOM 2811 N N . THR A 1 372 ? -13.281 -7.919 26.388 1.00 89.38 372 THR A N 1
ATOM 2812 C CA . THR A 1 372 ? -14.359 -7.143 25.784 1.00 89.38 372 THR A CA 1
ATOM 2813 C C . THR A 1 372 ? -13.823 -6.378 24.560 1.00 89.38 372 THR A C 1
ATOM 2815 O O . THR A 1 372 ? -12.699 -5.863 24.609 1.00 89.38 372 THR A O 1
ATOM 2818 N N . PRO A 1 373 ? -14.590 -6.238 23.465 1.00 89.56 373 PRO A N 1
ATOM 2819 C CA . PRO A 1 373 ? -15.810 -6.976 23.115 1.00 89.56 373 PRO A CA 1
ATOM 2820 C C . PRO A 1 373 ? -15.527 -8.411 22.617 1.00 89.56 373 PRO A C 1
ATOM 2822 O O . PRO A 1 373 ? -14.371 -8.793 22.403 1.00 89.56 373 PRO A O 1
ATOM 2825 N N . ILE A 1 374 ? -16.591 -9.177 22.342 1.00 86.56 374 ILE A N 1
ATOM 2826 C CA . ILE A 1 374 ? -16.551 -10.298 21.384 1.00 86.56 374 ILE A CA 1
ATOM 2827 C C . ILE A 1 374 ? -17.240 -9.870 20.089 1.00 86.56 374 ILE A C 1
ATOM 2829 O O . ILE A 1 374 ? -18.446 -9.642 20.079 1.00 86.56 374 ILE A O 1
ATOM 2833 N N . ASN A 1 375 ? -16.490 -9.826 18.985 1.00 84.12 375 ASN A N 1
ATOM 2834 C CA . ASN A 1 375 ? -17.033 -9.488 17.665 1.00 84.12 375 ASN A CA 1
ATOM 2835 C C . ASN A 1 375 ? -17.136 -10.728 16.778 1.00 84.12 375 ASN A C 1
ATOM 2837 O O . ASN A 1 375 ? -16.171 -11.482 16.651 1.00 84.12 375 ASN A O 1
ATOM 2841 N N . PHE A 1 376 ? -18.295 -10.924 16.150 1.00 80.06 376 PHE A N 1
ATOM 2842 C CA . PHE A 1 376 ? -18.566 -12.085 15.309 1.00 80.06 376 PHE A CA 1
ATOM 2843 C C . PHE A 1 376 ? -18.349 -11.805 13.824 1.00 80.06 376 PHE A C 1
ATOM 2845 O O . PHE A 1 376 ? -18.954 -10.896 13.257 1.00 80.06 376 PHE A O 1
ATOM 2852 N N . THR A 1 377 ? -17.573 -12.673 13.175 1.00 72.69 377 THR A N 1
ATOM 2853 C CA . THR A 1 377 ? -17.355 -12.646 11.725 1.00 72.69 377 THR A CA 1
ATOM 2854 C C . THR A 1 377 ? -17.966 -13.885 11.081 1.00 72.69 377 THR A C 1
ATOM 2856 O O . THR A 1 377 ? -17.760 -15.010 11.546 1.00 72.69 377 THR A O 1
ATOM 2859 N N . VAL A 1 378 ? -18.713 -13.691 9.989 1.00 68.56 378 VAL A N 1
ATOM 2860 C CA . VAL A 1 378 ? -19.176 -14.801 9.146 1.00 68.56 378 VAL A CA 1
ATOM 2861 C C . VAL A 1 378 ? -17.986 -15.290 8.333 1.00 68.56 378 VAL A C 1
ATOM 2863 O O . VAL A 1 378 ? -17.377 -14.521 7.595 1.00 68.56 378 VAL A O 1
ATOM 2866 N N . VAL A 1 379 ? -17.643 -16.563 8.485 1.00 66.19 379 VAL A N 1
ATOM 2867 C CA . VAL A 1 379 ? -16.553 -17.206 7.746 1.00 66.19 379 VAL A CA 1
ATOM 2868 C C . VAL A 1 379 ? -17.110 -18.198 6.730 1.00 66.19 379 VAL A C 1
ATOM 2870 O O . VAL A 1 379 ? -18.246 -18.655 6.851 1.00 66.19 379 VAL A O 1
ATOM 2873 N N . SER A 1 380 ? -16.292 -18.558 5.739 1.00 57.03 380 SER A N 1
ATOM 2874 C CA . SER A 1 380 ? -16.649 -19.470 4.639 1.00 57.03 380 SER A CA 1
ATOM 2875 C C . SER A 1 380 ? -17.174 -20.839 5.092 1.00 57.03 380 SER A C 1
ATOM 2877 O O . SER A 1 380 ? -17.870 -21.504 4.335 1.00 57.03 380 SER A O 1
ATOM 2879 N N . THR A 1 381 ? -16.893 -21.249 6.332 1.00 68.81 381 THR A N 1
ATOM 2880 C CA . THR A 1 381 ? -17.375 -22.500 6.935 1.00 68.81 381 THR A CA 1
ATOM 2881 C C . THR A 1 381 ? -18.829 -22.440 7.425 1.00 68.81 381 THR A C 1
ATOM 2883 O O . THR A 1 381 ? -19.313 -23.420 7.979 1.00 68.81 381 THR A O 1
ATOM 2886 N N . GLY A 1 382 ? -19.522 -21.303 7.298 1.00 67.88 382 GLY A N 1
ATOM 2887 C CA . GLY A 1 382 ? -20.930 -21.130 7.691 1.00 67.88 382 GLY A CA 1
ATOM 2888 C C . GLY A 1 382 ? -21.175 -20.913 9.192 1.00 67.88 382 GLY A C 1
ATOM 2889 O O . GLY A 1 382 ? -22.165 -20.287 9.556 1.00 67.88 382 GLY A O 1
ATOM 2890 N N . VAL A 1 383 ? -20.256 -21.351 10.060 1.00 71.31 383 VAL A N 1
ATOM 2891 C CA . VAL A 1 383 ? -20.299 -21.113 11.516 1.00 71.31 383 VAL A CA 1
ATOM 2892 C C . VAL A 1 383 ? -19.598 -19.791 11.863 1.00 71.31 383 VAL A C 1
ATOM 2894 O O . VAL A 1 383 ? -18.403 -19.668 11.581 1.00 71.31 383 VAL A O 1
ATOM 2897 N N . PRO A 1 384 ? -20.279 -18.803 12.473 1.00 71.94 384 PRO A N 1
ATOM 2898 C CA . PRO A 1 384 ? -19.658 -17.549 12.896 1.00 71.94 384 PRO A CA 1
ATOM 2899 C C . PRO A 1 384 ? -18.520 -17.764 13.906 1.00 71.94 384 PRO A C 1
ATOM 2901 O O . PRO A 1 384 ? -18.632 -18.588 14.811 1.00 71.94 384 PRO A O 1
ATOM 2904 N N . LYS A 1 385 ? -17.434 -16.990 13.792 1.00 80.75 385 LYS A N 1
ATOM 2905 C CA . LYS A 1 385 ? -16.324 -17.003 14.763 1.00 80.75 385 LYS A CA 1
ATOM 2906 C C . LYS A 1 385 ? -16.308 -15.709 15.569 1.00 80.75 385 LYS A C 1
ATOM 2908 O O . LYS A 1 385 ? -16.323 -14.631 14.979 1.00 80.75 385 LYS A O 1
ATOM 2913 N N . GLY A 1 386 ? -16.264 -15.830 16.895 1.00 83.62 386 GLY A N 1
ATOM 2914 C CA . GLY A 1 386 ? -16.158 -14.703 17.821 1.00 83.62 386 GLY A CA 1
ATOM 2915 C C . GLY A 1 386 ? -14.702 -14.382 18.162 1.00 83.62 386 GLY A C 1
ATOM 2916 O O . GLY A 1 386 ? -14.004 -15.208 18.752 1.00 83.62 386 GLY A O 1
ATOM 2917 N N . THR A 1 387 ? -14.246 -13.181 17.823 1.00 89.12 387 THR A N 1
ATOM 2918 C CA . THR A 1 387 ? -12.912 -12.685 18.182 1.00 89.12 387 THR A CA 1
ATOM 2919 C C . THR A 1 387 ? -12.953 -12.066 19.574 1.00 89.12 387 THR A C 1
ATOM 2921 O O . THR A 1 387 ? -13.656 -11.081 19.787 1.00 89.12 387 THR A O 1
ATOM 2924 N N . LYS A 1 388 ? -12.188 -12.633 20.513 1.00 91.38 388 LYS A N 1
ATOM 2925 C CA . LYS A 1 388 ? -12.035 -12.116 21.881 1.00 91.38 388 LYS A CA 1
ATOM 2926 C C . LYS A 1 388 ? -10.980 -11.011 21.909 1.00 91.38 388 LYS A C 1
ATOM 2928 O O . LYS A 1 388 ? -9.826 -11.266 21.566 1.00 91.38 388 LYS A O 1
ATOM 2933 N N . ILE A 1 389 ? -11.360 -9.815 22.345 1.00 93.44 389 ILE A N 1
ATOM 2934 C CA . ILE A 1 389 ? -10.464 -8.659 22.490 1.00 93.44 389 ILE A CA 1
ATOM 2935 C C . ILE A 1 389 ? -10.263 -8.370 23.978 1.00 93.44 389 ILE A C 1
ATOM 2937 O O . ILE A 1 389 ? -11.193 -8.553 24.753 1.00 93.44 389 ILE A O 1
ATOM 2941 N N . LYS A 1 390 ? -9.071 -7.944 24.410 1.00 95.44 390 LYS A N 1
ATOM 2942 C CA . LYS A 1 390 ? -8.857 -7.482 25.793 1.00 95.44 390 LYS A CA 1
ATOM 2943 C C . LYS A 1 390 ? -9.111 -5.983 25.913 1.00 95.44 390 LYS A C 1
ATOM 2945 O O . LYS A 1 390 ? -8.782 -5.232 24.993 1.00 95.44 390 LYS A O 1
ATOM 2950 N N . HIS A 1 391 ? -9.521 -5.519 27.094 1.00 94.81 391 HIS A N 1
ATOM 2951 C CA . HIS A 1 391 ? -9.550 -4.083 27.405 1.00 94.81 391 HIS A CA 1
ATOM 2952 C C . HIS A 1 391 ? -8.215 -3.382 27.090 1.00 94.81 391 HIS A C 1
ATOM 2954 O O . HIS A 1 391 ? -8.209 -2.307 26.495 1.00 94.81 391 HIS A O 1
ATOM 2960 N N . SER A 1 392 ? -7.080 -4.010 27.416 1.00 95.38 392 SER A N 1
ATOM 2961 C CA . SER A 1 392 ? -5.739 -3.488 27.099 1.00 95.38 392 SER A CA 1
ATOM 2962 C C . SER A 1 392 ? -5.467 -3.338 25.596 1.00 95.38 392 SER A C 1
ATOM 2964 O O . SER A 1 392 ? -4.726 -2.437 25.211 1.00 95.38 392 SER A O 1
ATOM 2966 N N . ASN A 1 393 ? -6.087 -4.150 24.729 1.00 94.88 393 ASN A N 1
ATOM 2967 C CA . ASN A 1 393 ? -5.979 -3.960 23.279 1.00 94.88 393 ASN A CA 1
ATOM 2968 C C . ASN A 1 393 ? -6.713 -2.691 22.822 1.00 94.88 393 ASN A C 1
ATOM 2970 O O . ASN A 1 393 ? -6.202 -1.974 21.964 1.00 94.88 393 ASN A O 1
ATOM 2974 N N . LEU A 1 394 ? -7.877 -2.394 23.409 1.00 94.12 394 LEU A N 1
ATOM 2975 C CA . LEU A 1 394 ? -8.628 -1.167 23.121 1.00 94.12 394 LEU A CA 1
ATOM 2976 C C . LEU A 1 394 ? -7.861 0.077 23.592 1.00 94.12 394 LEU A C 1
ATOM 2978 O O . LEU A 1 394 ? -7.776 1.056 22.857 1.00 94.12 394 LEU A O 1
ATOM 2982 N N . VAL A 1 395 ? -7.253 0.017 24.781 1.00 93.19 395 VAL A N 1
ATOM 2983 C CA . VAL A 1 395 ? -6.392 1.085 25.326 1.00 93.19 395 VAL A CA 1
ATOM 2984 C C . VAL A 1 395 ? -5.207 1.353 24.403 1.00 93.19 395 VAL A C 1
ATOM 2986 O O . VAL A 1 395 ? -5.019 2.486 23.965 1.00 93.19 395 VAL A O 1
ATOM 2989 N N . ALA A 1 396 ? -4.460 0.302 24.049 1.00 92.81 396 ALA A N 1
ATOM 2990 C CA . ALA A 1 396 ? -3.304 0.401 23.163 1.00 92.81 396 ALA A CA 1
ATOM 2991 C C . ALA A 1 396 ? -3.676 1.009 21.802 1.00 92.81 396 ALA A C 1
ATOM 2993 O O . ALA A 1 396 ? -2.965 1.869 21.282 1.00 92.81 396 ALA A O 1
ATOM 2994 N N . ARG A 1 397 ? -4.823 0.603 21.243 1.00 92.19 397 ARG A N 1
ATOM 2995 C CA . ARG A 1 397 ? -5.342 1.157 19.990 1.00 92.19 397 ARG A CA 1
ATOM 2996 C C . ARG A 1 397 ? -5.684 2.642 20.113 1.00 92.19 397 ARG A C 1
ATOM 2998 O O . ARG A 1 397 ? -5.268 3.410 19.251 1.00 92.19 397 ARG A O 1
ATOM 3005 N N . ASN A 1 398 ? -6.433 3.043 21.141 1.00 90.81 398 ASN A N 1
ATOM 3006 C CA . ASN A 1 398 ? -6.840 4.440 21.322 1.00 90.81 398 ASN A CA 1
ATOM 3007 C C . ASN A 1 398 ? -5.636 5.354 21.564 1.00 90.81 398 ASN A C 1
ATOM 3009 O O . ASN A 1 398 ? -5.567 6.429 20.975 1.00 90.81 398 ASN A O 1
ATOM 3013 N N . GLU A 1 399 ? -4.671 4.927 22.383 1.00 90.56 399 GLU A N 1
ATOM 3014 C CA . GLU A 1 399 ? -3.447 5.698 22.617 1.00 90.56 399 GLU A CA 1
ATOM 3015 C C . GLU A 1 399 ? -2.600 5.801 21.344 1.00 90.56 399 GLU A C 1
ATOM 3017 O O . GLU A 1 399 ? -2.161 6.895 20.993 1.00 90.56 399 GLU A O 1
ATOM 3022 N N . GLY A 1 400 ? -2.413 4.690 20.622 1.00 90.94 400 GLY A N 1
ATOM 3023 C CA . GLY A 1 400 ? -1.680 4.686 19.357 1.00 90.94 400 GLY A CA 1
ATOM 3024 C C . GLY A 1 400 ? -2.316 5.610 18.321 1.00 90.94 400 GLY A C 1
ATOM 3025 O O . GLY A 1 400 ? -1.622 6.421 17.716 1.00 90.94 400 GLY A O 1
ATOM 3026 N N . PHE A 1 401 ? -3.643 5.553 18.182 1.00 89.62 401 PHE A N 1
ATOM 3027 C CA . PHE A 1 401 ? -4.391 6.427 17.281 1.00 89.62 401 PHE A CA 1
ATOM 3028 C C . PHE A 1 401 ? -4.301 7.898 17.712 1.00 89.62 401 PHE A C 1
ATOM 3030 O O . PHE A 1 401 ? -4.040 8.769 16.886 1.00 89.62 401 PHE A O 1
ATOM 3037 N N . SER A 1 402 ? -4.446 8.181 19.009 1.00 88.81 402 SER A N 1
ATOM 3038 C CA . SER A 1 402 ? -4.343 9.543 19.541 1.00 88.81 402 SER A CA 1
ATOM 3039 C C . SER A 1 402 ? -2.968 10.164 19.287 1.00 88.81 402 SER A C 1
ATOM 3041 O O . SER A 1 402 ? -2.894 11.307 18.842 1.00 88.81 402 SER A O 1
ATOM 3043 N N . LYS A 1 403 ? -1.887 9.391 19.473 1.00 89.44 403 LYS A N 1
ATOM 3044 C CA . LYS A 1 403 ? -0.509 9.823 19.183 1.00 89.44 403 LYS A CA 1
ATOM 3045 C C . LYS A 1 403 ? -0.233 9.973 17.690 1.00 89.44 403 LYS A C 1
ATOM 3047 O O . LYS A 1 403 ? 0.448 10.907 17.298 1.00 89.44 403 LYS A O 1
ATOM 3052 N N . GLN A 1 404 ? -0.736 9.062 16.858 1.00 89.56 404 GLN A N 1
ATOM 3053 C CA . GLN A 1 404 ? -0.482 9.088 15.416 1.00 89.56 404 GLN A CA 1
ATOM 3054 C C . GLN A 1 404 ? -1.129 10.293 14.719 1.00 89.56 404 GLN A C 1
ATOM 3056 O O . GLN A 1 404 ? -0.591 10.780 13.729 1.00 89.56 404 GLN A O 1
ATOM 3061 N N . TYR A 1 405 ? -2.279 10.751 15.218 1.00 87.75 405 TYR A N 1
ATOM 3062 C CA . TYR A 1 405 ? -3.060 11.834 14.613 1.00 87.75 405 TYR A CA 1
ATOM 3063 C C . TYR A 1 405 ? -3.095 13.111 15.467 1.00 87.75 405 TYR A C 1
ATOM 3065 O O . TYR A 1 405 ? -3.961 13.957 15.246 1.00 87.75 405 TYR A O 1
ATOM 3073 N N . ASP A 1 406 ? -2.196 13.233 16.452 1.00 87.69 406 ASP A N 1
ATOM 3074 C CA . ASP A 1 406 ? -2.082 14.378 17.368 1.00 87.69 406 ASP A CA 1
ATOM 3075 C C . ASP A 1 406 ? -3.426 14.809 17.989 1.00 87.69 406 ASP A C 1
ATOM 3077 O O . ASP A 1 406 ? -3.719 15.991 18.200 1.00 87.69 406 ASP A O 1
ATOM 3081 N N . ILE A 1 407 ? -4.275 13.830 18.306 1.00 87.69 407 ILE A N 1
ATOM 3082 C CA . ILE A 1 407 ? -5.648 14.084 18.747 1.00 87.69 407 ILE A CA 1
ATOM 3083 C C . ILE A 1 407 ? -5.643 14.803 20.089 1.00 87.69 407 ILE A C 1
ATOM 3085 O O . ILE A 1 407 ? -6.371 15.771 20.244 1.00 87.69 407 ILE A O 1
ATOM 3089 N N . SER A 1 408 ? -4.780 14.416 21.031 1.00 78.00 408 SER A N 1
ATOM 3090 C CA . SER A 1 408 ? -4.725 15.028 22.367 1.00 78.00 408 SER A CA 1
ATOM 3091 C C . SER A 1 408 ? -4.348 16.514 22.381 1.00 78.00 408 SER A C 1
ATOM 3093 O O . SER A 1 408 ? -4.536 17.170 23.400 1.00 78.00 408 SER A O 1
ATOM 3095 N N . THR A 1 409 ? -3.775 17.051 21.298 1.00 81.06 409 THR A N 1
ATOM 3096 C CA . THR A 1 409 ? -3.439 18.484 21.185 1.00 81.06 409 THR A CA 1
ATOM 3097 C C . THR A 1 409 ? -4.479 19.270 20.381 1.00 81.06 409 THR A C 1
ATOM 3099 O O . THR A 1 409 ? -4.388 20.496 20.261 1.00 81.06 409 THR A O 1
ATOM 3102 N N . SER A 1 410 ? -5.497 18.588 19.852 1.00 82.94 410 SER A N 1
ATOM 3103 C CA . SER A 1 410 ? -6.543 19.201 19.043 1.00 82.94 410 SER A CA 1
ATOM 3104 C C . SER A 1 410 ? -7.469 20.075 19.890 1.00 82.94 410 SER A C 1
ATOM 3106 O O . SER A 1 410 ? -7.958 19.674 20.944 1.00 82.94 410 SER A O 1
ATOM 3108 N N . LYS A 1 411 ? -7.774 21.282 19.390 1.00 82.62 411 LYS A N 1
ATOM 3109 C CA . LYS A 1 411 ? -8.684 22.237 20.056 1.00 82.62 411 LYS A CA 1
ATOM 3110 C C . LYS A 1 411 ? -10.132 21.742 20.130 1.00 82.62 411 LYS A C 1
ATOM 3112 O O . LYS A 1 411 ? -10.885 22.165 21.001 1.00 82.62 411 LYS A O 1
ATOM 3117 N N . SER A 1 412 ? -10.530 20.896 19.187 1.00 85.25 412 SER A N 1
ATOM 3118 C CA . SER A 1 412 ? -11.856 20.290 19.115 1.00 85.25 412 SER A CA 1
ATOM 3119 C C . SER A 1 412 ? -11.773 18.956 18.392 1.00 85.25 412 SER A C 1
ATOM 3121 O O . SER A 1 412 ? -11.044 18.841 17.407 1.00 85.25 412 SER A O 1
ATOM 3123 N N . PHE A 1 413 ? -12.581 17.991 18.810 1.00 90.31 413 PHE A N 1
ATOM 3124 C CA . PHE A 1 413 ? -12.695 16.695 18.152 1.00 90.31 413 PHE A CA 1
ATOM 3125 C C . PHE A 1 413 ? -14.154 16.232 18.228 1.00 90.31 413 PHE A C 1
ATOM 3127 O O . PHE A 1 413 ? -14.692 15.959 19.303 1.00 90.31 413 PHE A O 1
ATOM 3134 N N . ASN A 1 414 ? -14.803 16.202 17.070 1.00 91.31 414 ASN A N 1
ATOM 3135 C CA . ASN A 1 414 ? -16.174 15.765 16.870 1.00 91.31 414 ASN A CA 1
ATOM 3136 C C . ASN A 1 414 ? -16.127 14.578 15.911 1.00 91.31 414 ASN A C 1
ATOM 3138 O O . ASN A 1 414 ? -15.957 14.754 14.700 1.00 91.31 414 ASN A O 1
ATOM 3142 N N . MET A 1 415 ? -16.243 13.379 16.476 1.00 93.31 415 MET A N 1
ATOM 3143 C CA . MET A 1 415 ? -16.183 12.130 15.726 1.00 93.31 415 MET A CA 1
ATOM 3144 C C . MET A 1 415 ? -17.559 11.758 15.196 1.00 93.31 415 MET A C 1
ATOM 3146 O O . MET A 1 415 ? -18.526 11.750 15.960 1.00 93.31 415 MET A O 1
ATOM 3150 N N . LEU A 1 416 ? -17.646 11.375 13.925 1.00 93.50 416 LEU A N 1
ATOM 3151 C CA . LEU A 1 416 ? -18.853 10.745 13.397 1.00 93.50 416 LEU A CA 1
ATOM 3152 C C . LEU A 1 416 ? -18.911 9.263 13.804 1.00 93.50 416 LEU A C 1
ATOM 3154 O O . LEU A 1 416 ? -17.960 8.509 13.595 1.00 93.50 416 LEU A O 1
ATOM 3158 N N . GLN A 1 417 ? -20.051 8.847 14.356 1.00 92.44 417 GLN A N 1
ATOM 3159 C CA . GLN A 1 417 ? -20.394 7.456 14.641 1.00 92.44 417 GLN A CA 1
ATOM 3160 C C . GLN A 1 417 ? -21.608 7.054 13.795 1.00 92.44 417 GLN A C 1
ATOM 3162 O O . GLN A 1 417 ? -22.762 7.224 14.187 1.00 92.44 417 GLN A O 1
ATOM 3167 N N . GLN A 1 418 ? -21.326 6.510 12.620 1.00 90.88 418 GLN A N 1
ATOM 3168 C CA . GLN A 1 418 ? -22.300 6.010 11.646 1.00 90.88 418 GLN A CA 1
ATOM 3169 C C . GLN A 1 418 ? -22.195 4.492 11.441 1.00 90.88 418 GLN A C 1
ATOM 3171 O O . GLN A 1 418 ? -23.155 3.849 11.021 1.00 90.88 418 GLN A O 1
ATOM 3176 N N . SER A 1 419 ? -21.047 3.896 11.786 1.00 88.88 419 SER A N 1
ATOM 3177 C CA . SER A 1 419 ? -20.779 2.476 11.545 1.00 88.88 419 SER A CA 1
ATOM 3178 C C . SER A 1 419 ? -21.785 1.560 12.249 1.00 88.88 419 SER A C 1
ATOM 3180 O O . SER A 1 419 ? -22.232 1.826 13.371 1.00 88.88 419 SER A O 1
ATOM 3182 N N . VAL A 1 420 ? -22.138 0.448 11.597 1.00 81.88 420 VAL A N 1
ATOM 3183 C CA . VAL A 1 420 ? -23.092 -0.539 12.129 1.00 81.88 420 VAL A CA 1
ATOM 3184 C C . VAL A 1 420 ? -22.506 -1.318 13.311 1.00 81.88 420 VAL A C 1
ATOM 3186 O O . VAL A 1 420 ? -21.338 -1.694 13.307 1.00 81.88 420 VAL A O 1
ATOM 3189 N N . PHE A 1 421 ? -23.345 -1.600 14.311 1.00 76.12 421 PHE A N 1
ATOM 3190 C CA . PHE A 1 421 ? -22.957 -2.074 15.652 1.00 76.12 421 PHE A CA 1
ATOM 3191 C C . PHE A 1 421 ? -22.288 -3.458 15.712 1.00 76.12 421 PHE A C 1
ATOM 3193 O O . PHE A 1 421 ? -21.770 -3.845 16.752 1.00 76.12 421 PHE A O 1
ATOM 3200 N N . SER A 1 422 ? -22.325 -4.229 14.623 1.00 70.88 422 SER A N 1
ATOM 3201 C CA . SER A 1 422 ? -21.822 -5.610 14.569 1.00 70.88 422 SER A CA 1
ATOM 3202 C C . SER A 1 422 ? -20.358 -5.751 14.175 1.00 70.88 422 SER A C 1
ATOM 3204 O O . SER A 1 422 ? -19.903 -6.867 13.939 1.00 70.88 422 SER A O 1
ATOM 3206 N N . PHE A 1 423 ? -19.653 -4.637 14.020 1.00 78.44 423 PHE A N 1
ATOM 3207 C CA . PHE A 1 423 ? -18.231 -4.605 13.703 1.00 78.44 423 PHE A CA 1
ATOM 3208 C C . PHE A 1 423 ? -17.466 -3.916 14.835 1.00 78.44 423 PHE A C 1
ATOM 3210 O O . PHE A 1 423 ? -18.045 -3.347 15.757 1.00 78.44 423 PHE A O 1
ATOM 3217 N N . ASP A 1 424 ? -16.144 -3.953 14.767 1.00 85.81 424 ASP A N 1
ATOM 3218 C CA . ASP A 1 424 ? -15.249 -3.256 15.691 1.00 85.81 424 ASP A CA 1
ATOM 3219 C C . ASP A 1 424 ? -15.227 -1.730 15.476 1.00 85.81 424 ASP A C 1
ATOM 3221 O O . ASP A 1 424 ? -15.022 -0.973 16.426 1.00 85.81 424 ASP A O 1
ATOM 3225 N N . PHE A 1 425 ? -15.483 -1.264 14.250 1.00 88.44 425 PHE A N 1
ATOM 3226 C CA . PHE A 1 425 ? -15.565 0.156 13.883 1.00 88.44 425 PHE A CA 1
ATOM 3227 C C . PHE A 1 425 ? -16.391 1.038 14.842 1.00 88.44 425 PHE A C 1
ATOM 3229 O O . PHE A 1 425 ? -15.817 1.995 15.358 1.00 88.44 425 PHE A O 1
ATOM 3236 N N . PRO A 1 426 ? -17.677 0.768 15.142 1.00 89.06 426 PRO A N 1
ATOM 3237 C CA . PRO A 1 426 ? -18.484 1.607 16.041 1.00 89.06 426 PRO A CA 1
ATOM 3238 C C . PRO A 1 426 ? -17.877 1.765 17.442 1.00 89.06 426 PRO A C 1
ATOM 3240 O O . PRO A 1 426 ? -17.929 2.854 18.018 1.00 89.06 426 PRO A O 1
ATOM 3243 N N . ILE A 1 427 ? -17.262 0.704 17.978 1.00 90.69 427 ILE A N 1
ATOM 3244 C CA . ILE A 1 427 ? -16.588 0.724 19.283 1.00 90.69 427 ILE A CA 1
ATOM 3245 C C . ILE A 1 427 ? -15.376 1.651 19.205 1.00 90.69 427 ILE A C 1
ATOM 3247 O O . ILE A 1 427 ? -15.203 2.514 20.060 1.00 90.69 427 ILE A O 1
ATOM 3251 N N . ASN A 1 428 ? -14.581 1.534 18.140 1.00 90.44 428 ASN A N 1
ATOM 3252 C CA . ASN A 1 428 ? -13.419 2.391 17.914 1.00 90.44 428 ASN A CA 1
ATOM 3253 C C . ASN A 1 428 ? -13.811 3.867 17.746 1.00 90.44 428 ASN A C 1
ATOM 3255 O O . ASN A 1 428 ? -13.227 4.724 18.400 1.00 90.44 428 ASN A O 1
ATOM 3259 N N . GLN A 1 429 ? -14.818 4.160 16.916 1.00 91.94 429 GLN A N 1
ATOM 3260 C CA . GLN A 1 429 ? -15.332 5.520 16.708 1.00 91.94 429 GLN A CA 1
ATOM 3261 C C . GLN A 1 429 ? -15.769 6.155 18.033 1.00 91.94 429 GLN A C 1
ATOM 3263 O O . GLN A 1 429 ? -15.422 7.293 18.338 1.00 91.94 429 GLN A O 1
ATOM 3268 N N . THR A 1 430 ? -16.481 5.382 18.850 1.00 91.75 430 THR A N 1
ATOM 3269 C CA . THR A 1 430 ? -16.978 5.835 20.149 1.00 91.75 430 THR A CA 1
ATOM 3270 C C . THR A 1 430 ? -15.849 6.055 21.146 1.00 91.75 430 THR A C 1
ATOM 3272 O O . THR A 1 430 ? -15.795 7.099 21.793 1.00 91.75 430 THR A O 1
ATOM 3275 N N . LEU A 1 431 ? -14.938 5.088 21.284 1.00 92.06 431 LEU A N 1
ATOM 3276 C CA . LEU A 1 431 ? -13.873 5.183 22.272 1.00 92.06 431 LEU A CA 1
ATOM 3277 C C . LEU A 1 431 ? -12.888 6.295 21.926 1.00 92.06 431 LEU A C 1
ATOM 3279 O O . LEU A 1 431 ? -12.585 7.074 22.812 1.00 92.06 431 LEU A O 1
ATOM 3283 N N . ILE A 1 432 ? -12.452 6.459 20.674 1.00 89.75 432 ILE A N 1
ATOM 3284 C CA . ILE A 1 432 ? -11.533 7.557 20.313 1.00 89.75 432 ILE A CA 1
ATOM 3285 C C . ILE A 1 432 ? -12.118 8.922 20.721 1.00 89.75 432 ILE A C 1
ATOM 3287 O O . ILE A 1 432 ? -11.396 9.766 21.253 1.00 89.75 432 ILE A O 1
ATOM 3291 N N . ALA A 1 433 ? -13.431 9.104 20.536 1.00 90.31 433 ALA A N 1
ATOM 3292 C CA . ALA A 1 433 ? -14.141 10.323 20.901 1.00 90.31 433 ALA A CA 1
ATOM 3293 C C . ALA A 1 433 ? -14.311 10.510 22.417 1.00 90.31 433 ALA A C 1
ATOM 3295 O O . ALA A 1 433 ? -14.151 11.617 22.905 1.00 90.31 433 ALA A O 1
ATOM 3296 N N . LEU A 1 434 ? -14.643 9.460 23.171 1.00 90.06 434 LEU A N 1
ATOM 3297 C CA . LEU A 1 434 ? -14.943 9.583 24.608 1.00 90.06 434 LEU A CA 1
ATOM 3298 C C . LEU A 1 434 ? -13.717 9.407 25.516 1.00 90.06 434 LEU A C 1
ATOM 3300 O O . LEU A 1 434 ? -13.761 9.735 26.699 1.00 90.06 434 LEU A O 1
ATOM 3304 N N . TYR A 1 435 ? -12.630 8.858 24.977 1.00 82.88 435 TYR A N 1
ATOM 3305 C CA . TYR A 1 435 ? -11.407 8.543 25.715 1.00 82.88 435 TYR A CA 1
ATOM 3306 C C . TYR A 1 435 ? -10.478 9.756 25.862 1.00 82.88 435 TYR A C 1
ATOM 3308 O O . TYR A 1 435 ? -9.647 9.781 26.774 1.00 82.88 435 TYR A O 1
ATOM 3316 N N . THR A 1 436 ? -10.617 10.761 24.987 1.00 78.81 436 THR A N 1
ATOM 3317 C CA . THR A 1 436 ? -9.720 11.925 24.923 1.00 78.81 436 THR A CA 1
ATOM 3318 C C . THR A 1 436 ? -10.459 13.232 25.247 1.00 78.81 436 THR A C 1
ATOM 3320 O O . THR A 1 436 ? -11.532 13.499 24.721 1.00 78.81 436 THR A O 1
ATOM 3323 N N . ASP A 1 437 ? -9.867 14.018 26.148 1.00 76.19 437 ASP A N 1
ATOM 3324 C CA . ASP A 1 437 ? -10.168 15.406 26.550 1.00 76.19 437 ASP A CA 1
ATOM 3325 C C . ASP A 1 437 ? -11.555 16.016 26.231 1.00 76.19 437 ASP A C 1
ATOM 3327 O O . ASP A 1 437 ? -11.681 17.028 25.538 1.00 76.19 437 ASP A O 1
ATOM 3331 N N . GLY A 1 438 ? -12.633 15.466 26.798 1.00 70.81 438 GLY A N 1
ATOM 3332 C CA . GLY A 1 438 ? -13.947 16.123 26.769 1.00 70.81 438 GLY A CA 1
ATOM 3333 C C . GLY A 1 438 ? -14.516 16.348 25.359 1.00 70.81 438 GLY A C 1
ATOM 3334 O O . GLY A 1 438 ? -15.277 17.295 25.144 1.00 70.81 438 GLY A O 1
ATOM 3335 N N . TYR A 1 439 ? -14.116 15.505 24.409 1.00 86.56 439 TYR A N 1
ATOM 3336 C CA . TYR A 1 439 ? -14.539 15.519 23.012 1.00 86.56 439 TYR A CA 1
ATOM 3337 C C . TYR A 1 439 ? -15.942 14.941 22.812 1.00 86.56 439 TYR A C 1
ATOM 3339 O O . TYR A 1 439 ? -16.539 14.400 23.742 1.00 86.56 439 TYR A O 1
ATOM 3347 N N . SER A 1 440 ? -16.500 15.090 21.608 1.00 86.44 440 SER A N 1
ATOM 3348 C CA . SER A 1 440 ? -17.879 14.685 21.320 1.00 86.44 440 SER A CA 1
ATOM 3349 C C . SER A 1 440 ? -17.956 13.543 20.308 1.00 86.44 440 SER A C 1
ATOM 3351 O O . SER A 1 440 ? -17.391 13.613 19.216 1.00 86.44 440 SER A O 1
ATOM 3353 N N . CYS A 1 441 ? -18.745 12.524 20.639 1.00 90.38 441 CYS A N 1
ATOM 3354 C CA . CYS A 1 441 ? -19.197 11.496 19.705 1.00 90.38 441 CYS A CA 1
ATOM 3355 C C . CYS A 1 441 ? -20.551 11.908 19.108 1.00 90.38 441 CYS A C 1
ATOM 3357 O O . CYS A 1 441 ? -21.508 12.141 19.851 1.00 90.38 441 CYS A O 1
ATOM 3359 N N . ILE A 1 442 ? -20.641 12.022 17.784 1.00 90.19 442 ILE A N 1
ATOM 3360 C CA . ILE A 1 442 ? -21.862 12.401 17.067 1.00 90.19 442 ILE A CA 1
ATOM 3361 C C . ILE A 1 442 ? -22.440 11.163 16.385 1.00 90.19 442 ILE A C 1
ATOM 3363 O O . ILE A 1 442 ? -21.913 10.680 15.385 1.00 90.19 442 ILE A O 1
ATOM 3367 N N . VAL A 1 443 ? -23.533 10.646 16.930 1.00 87.94 443 VAL A N 1
ATOM 3368 C CA . VAL A 1 443 ? -24.183 9.426 16.460 1.00 87.94 443 VAL A CA 1
ATOM 3369 C C . VAL A 1 443 ? -25.209 9.747 15.386 1.00 87.94 443 VAL A C 1
ATOM 3371 O O . VAL A 1 443 ? -26.122 10.551 15.602 1.00 87.94 443 VAL A O 1
ATOM 3374 N N . LEU A 1 444 ? -25.085 9.052 14.256 1.00 87.75 444 LEU A N 1
ATOM 3375 C CA . LEU A 1 444 ? -26.113 8.960 13.227 1.00 87.75 444 LEU A CA 1
ATOM 3376 C C . LEU A 1 444 ? -26.878 7.638 13.432 1.00 87.7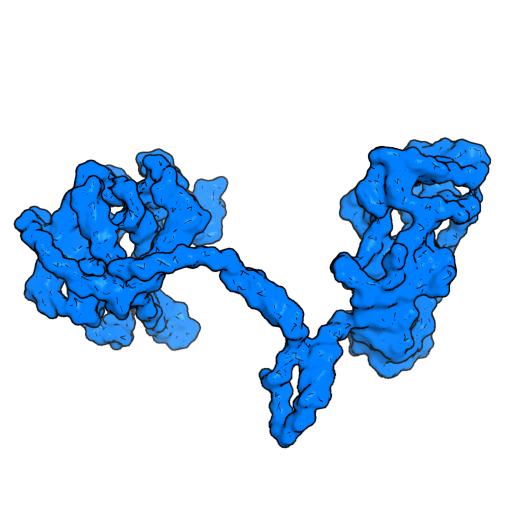5 444 LEU A C 1
ATOM 3378 O O . LEU A 1 444 ? -26.361 6.558 13.120 1.00 87.75 444 LEU A O 1
ATOM 3382 N N . PRO A 1 445 ? -28.073 7.663 14.046 1.00 77.06 445 PRO A N 1
ATOM 3383 C CA . PRO A 1 445 ? -28.779 6.437 14.406 1.00 77.06 445 PRO A CA 1
ATOM 3384 C C . PRO A 1 445 ? -29.406 5.739 13.193 1.00 77.06 445 PRO A C 1
ATOM 3386 O O . PRO A 1 445 ? -29.386 4.513 13.131 1.00 77.06 445 PRO A O 1
ATOM 3389 N N . GLU A 1 446 ? -29.890 6.509 12.221 1.00 81.00 446 GLU A N 1
ATOM 3390 C CA . GLU A 1 446 ? -30.666 6.061 11.059 1.00 81.00 446 GLU A CA 1
ATOM 3391 C C . GLU A 1 446 ? -30.062 6.610 9.761 1.00 81.00 446 GLU A C 1
ATOM 3393 O O . GLU A 1 446 ? -29.183 7.465 9.812 1.00 81.00 446 GLU A O 1
ATOM 3398 N N . HIS A 1 447 ? -30.516 6.111 8.605 1.00 84.62 447 HIS A N 1
ATOM 3399 C CA . HIS A 1 447 ? -30.062 6.570 7.280 1.00 84.62 447 HIS A CA 1
ATOM 3400 C C . HIS A 1 447 ? -28.535 6.496 7.088 1.00 84.62 447 HIS A C 1
ATOM 3402 O O . HIS A 1 447 ? -27.912 7.352 6.469 1.00 84.62 447 HIS A O 1
ATOM 3408 N N . ARG A 1 448 ? -27.915 5.452 7.649 1.00 83.50 448 ARG A N 1
ATOM 3409 C CA . ARG A 1 448 ? -26.460 5.199 7.586 1.00 83.50 448 ARG A CA 1
ATOM 3410 C C . ARG A 1 448 ? -25.985 4.741 6.208 1.00 83.50 448 ARG A C 1
ATOM 3412 O O . ARG A 1 448 ? -24.791 4.623 5.978 1.00 83.50 448 ARG A O 1
ATOM 3419 N N . ASP A 1 449 ? -26.923 4.407 5.341 1.00 84.94 449 ASP A N 1
ATOM 3420 C CA . ASP A 1 449 ? -26.746 4.064 3.937 1.00 84.94 449 ASP A CA 1
ATOM 3421 C C . ASP A 1 449 ? -27.002 5.261 3.008 1.00 84.94 449 ASP A C 1
ATOM 3423 O O . ASP A 1 449 ? -26.717 5.168 1.817 1.00 84.94 449 ASP A O 1
ATOM 3427 N N . ASP A 1 450 ? -27.499 6.383 3.540 1.00 91.06 450 ASP A N 1
ATOM 3428 C CA . ASP A 1 450 ? -27.763 7.597 2.775 1.00 91.06 450 ASP A CA 1
ATOM 3429 C C . ASP A 1 450 ? -26.562 8.563 2.856 1.00 91.06 450 ASP A C 1
ATOM 3431 O O . ASP A 1 450 ? -26.338 9.203 3.894 1.00 91.06 450 ASP A O 1
ATOM 3435 N N . PRO A 1 451 ? -25.784 8.728 1.769 1.00 92.62 451 PRO A N 1
ATOM 3436 C CA . PRO A 1 451 ? -24.642 9.639 1.762 1.00 92.62 451 PRO A CA 1
ATOM 3437 C C . PRO A 1 451 ? -25.041 11.106 1.985 1.00 92.62 451 PRO A C 1
ATOM 3439 O O . PRO A 1 451 ? -24.255 11.879 2.546 1.00 92.62 451 PRO A O 1
ATOM 3442 N N . PHE A 1 452 ? -26.259 11.514 1.614 1.00 92.44 452 PHE A N 1
ATOM 3443 C CA . PHE A 1 452 ? -26.733 12.880 1.839 1.00 92.44 452 PHE A CA 1
ATOM 3444 C C . PHE A 1 452 ? -27.037 13.139 3.314 1.00 92.44 452 PHE A C 1
ATOM 3446 O O . PHE A 1 452 ? -26.709 14.214 3.822 1.00 92.44 452 PHE A O 1
ATOM 3453 N N . GLU A 1 453 ? -27.628 12.182 4.032 1.00 90.69 453 GLU A N 1
ATOM 3454 C CA . GLU A 1 453 ? -27.836 12.339 5.478 1.00 90.69 453 GLU A CA 1
ATOM 3455 C C . GLU A 1 453 ? -26.517 12.286 6.251 1.00 90.69 453 GLU A C 1
ATOM 3457 O O . GLU A 1 453 ? -26.337 13.053 7.205 1.00 90.69 453 GLU A O 1
ATOM 3462 N N . ILE A 1 454 ? -25.562 11.459 5.817 1.00 92.19 454 ILE A N 1
ATOM 3463 C CA . ILE A 1 454 ? -24.217 11.417 6.403 1.00 92.19 454 ILE A CA 1
ATOM 3464 C C . ILE A 1 454 ? -23.525 12.776 6.265 1.00 92.19 454 ILE A C 1
ATOM 3466 O O . ILE A 1 454 ? -23.132 13.371 7.270 1.00 92.19 454 ILE A O 1
ATOM 3470 N N . THR A 1 455 ? -23.420 13.308 5.048 1.00 93.31 455 THR A N 1
ATOM 3471 C CA . THR A 1 455 ? -22.753 14.597 4.786 1.00 93.31 455 THR A CA 1
ATOM 3472 C C . THR A 1 455 ? -23.485 15.770 5.443 1.00 93.31 455 THR A C 1
ATOM 3474 O O . THR A 1 455 ? -22.860 16.669 6.012 1.00 93.31 455 THR A O 1
ATOM 3477 N N . ARG A 1 456 ? -24.822 15.743 5.487 1.00 91.38 456 ARG A N 1
ATOM 3478 C CA . ARG A 1 456 ? -25.610 16.734 6.235 1.00 91.38 456 ARG A CA 1
ATOM 3479 C C . ARG A 1 456 ? -25.354 16.654 7.738 1.00 91.38 456 ARG A C 1
ATOM 3481 O O . ARG A 1 456 ? -25.279 17.690 8.401 1.00 91.38 456 ARG A O 1
ATOM 3488 N N . THR A 1 457 ? -25.209 15.449 8.280 1.00 90.50 457 THR A N 1
ATOM 3489 C CA . THR A 1 457 ? -24.841 15.234 9.685 1.00 90.50 457 THR A CA 1
ATOM 3490 C C . THR A 1 457 ? -23.421 15.712 9.955 1.00 90.50 457 THR A C 1
ATOM 3492 O O . THR A 1 457 ? -23.190 16.324 10.997 1.00 90.50 457 THR A O 1
ATOM 3495 N N . MET A 1 458 ? -22.497 15.541 9.003 1.00 92.50 458 MET A N 1
ATOM 3496 C CA . MET A 1 458 ? -21.145 16.093 9.101 1.00 92.50 458 MET A CA 1
ATOM 3497 C C . MET A 1 458 ? -21.160 17.613 9.272 1.00 92.50 458 MET A C 1
ATOM 3499 O O . MET A 1 458 ? -20.541 18.132 10.203 1.00 92.50 458 MET A O 1
ATOM 3503 N N . LEU A 1 459 ? -21.940 18.309 8.442 1.00 91.44 459 LEU A N 1
ATOM 3504 C CA . LEU A 1 459 ? -22.107 19.762 8.528 1.00 91.44 459 LEU A CA 1
ATOM 3505 C C . LEU A 1 459 ? -22.791 20.191 9.834 1.00 91.44 459 LEU A C 1
ATOM 3507 O O . LEU A 1 459 ? -22.292 21.064 10.537 1.00 91.44 459 LEU A O 1
ATOM 3511 N N . ARG A 1 460 ? -23.918 19.566 10.200 1.00 88.81 460 ARG A N 1
ATOM 3512 C CA . ARG A 1 460 ? -24.683 19.921 11.414 1.00 88.81 460 ARG A CA 1
ATOM 3513 C C . ARG A 1 460 ? -23.925 19.625 12.708 1.00 88.81 460 ARG A C 1
ATOM 3515 O O . ARG A 1 460 ? -24.059 20.357 13.684 1.00 88.81 460 ARG A O 1
ATOM 3522 N N . GLY A 1 461 ? -23.170 18.531 12.725 1.00 87.75 461 GLY A N 1
ATOM 3523 C CA . GLY A 1 461 ? -22.399 18.068 13.873 1.00 87.75 461 GLY A CA 1
ATOM 3524 C C . GLY A 1 461 ? -21.042 18.749 14.028 1.00 87.75 461 GLY A C 1
ATOM 3525 O O . GLY A 1 461 ? -20.363 18.476 15.018 1.00 87.75 461 GLY A O 1
ATOM 3526 N N . ASN A 1 462 ? -20.647 19.616 13.084 1.00 89.81 462 ASN A N 1
ATOM 3527 C CA . ASN A 1 462 ? -19.290 20.160 12.972 1.00 89.81 462 ASN A CA 1
ATOM 3528 C C . ASN A 1 462 ? -18.231 19.048 13.045 1.00 89.81 462 ASN A C 1
ATOM 3530 O O . ASN A 1 462 ? -17.276 19.141 13.822 1.00 89.81 462 ASN A O 1
ATOM 3534 N N . ILE A 1 463 ? -18.447 17.969 12.289 1.00 91.88 463 ILE A N 1
ATOM 3535 C CA . ILE A 1 463 ? -17.549 16.814 12.259 1.00 91.88 463 ILE A CA 1
ATOM 3536 C C . ILE A 1 463 ? -16.210 17.241 11.681 1.00 91.88 463 ILE A C 1
ATOM 3538 O O . ILE A 1 463 ? -16.142 17.782 10.580 1.00 91.88 463 ILE A O 1
ATOM 3542 N N . ASN A 1 464 ? -15.145 16.963 12.421 1.00 90.94 464 ASN A N 1
ATOM 3543 C CA . ASN A 1 464 ? -13.775 17.186 11.971 1.00 90.94 464 ASN A CA 1
ATOM 3544 C C . ASN A 1 464 ? -12.937 15.900 11.975 1.00 90.94 464 ASN A C 1
ATOM 3546 O O . ASN A 1 464 ? -11.802 15.928 11.511 1.00 90.94 464 ASN A O 1
ATOM 3550 N N . TYR A 1 465 ? -13.515 14.778 12.421 1.00 92.19 465 TYR A N 1
ATOM 3551 C CA . TYR A 1 465 ? -12.943 13.444 12.271 1.00 92.19 465 TYR A CA 1
ATOM 3552 C C . TYR A 1 465 ? -14.027 12.429 11.902 1.00 92.19 465 TYR A C 1
ATOM 3554 O O . TYR A 1 465 ? -15.104 12.378 12.496 1.00 92.19 465 TYR A O 1
ATOM 3562 N N . THR A 1 466 ? -13.734 11.590 10.915 1.00 91.88 466 THR A N 1
ATOM 3563 C CA . THR A 1 466 ? -14.584 10.465 10.520 1.00 91.88 466 THR A CA 1
ATOM 3564 C C . THR A 1 466 ? -13.708 9.290 10.111 1.00 91.88 466 THR A C 1
ATOM 3566 O O . THR A 1 466 ? -12.581 9.477 9.647 1.00 91.88 466 THR A O 1
ATOM 3569 N N . SER A 1 467 ? -14.233 8.083 10.270 1.00 89.62 467 SER A N 1
ATOM 3570 C CA . SER A 1 467 ? -13.669 6.864 9.703 1.00 89.62 467 SER A CA 1
ATOM 3571 C C . SER A 1 467 ? -14.759 6.137 8.928 1.00 89.62 467 SER A C 1
ATOM 3573 O O . SER A 1 467 ? -15.871 5.981 9.433 1.00 89.62 467 SER A O 1
ATOM 3575 N N . GLY A 1 468 ? -14.444 5.697 7.716 1.00 89.19 468 GLY A N 1
ATOM 3576 C CA . GLY A 1 468 ? -15.357 4.967 6.842 1.00 89.19 468 GLY A CA 1
ATOM 3577 C C . GLY A 1 468 ? -14.625 3.923 6.011 1.00 89.19 468 GLY A C 1
ATOM 3578 O O . GLY A 1 468 ? -13.392 3.881 5.965 1.00 89.19 468 GLY A O 1
ATOM 3579 N N . MET A 1 469 ? -15.392 3.055 5.371 1.00 89.75 469 MET A N 1
ATOM 3580 C CA . MET A 1 469 ? -14.888 2.141 4.352 1.00 89.75 469 MET A CA 1
ATOM 3581 C C . MET A 1 469 ? -14.558 2.917 3.067 1.00 89.75 469 MET A C 1
ATOM 3583 O O . MET A 1 469 ? -15.174 3.952 2.815 1.00 89.75 469 MET A O 1
ATOM 3587 N N . PRO A 1 470 ? -13.647 2.424 2.204 1.00 92.25 470 PRO A N 1
ATOM 3588 C CA . PRO A 1 470 ? -13.349 3.083 0.929 1.00 92.25 470 PRO A CA 1
ATOM 3589 C C . PRO A 1 470 ? -14.604 3.403 0.103 1.00 92.25 470 PRO A C 1
ATOM 3591 O O . PRO A 1 470 ? -14.762 4.525 -0.358 1.00 92.25 470 PRO A O 1
ATOM 3594 N N . SER A 1 471 ? -15.550 2.463 0.029 1.00 90.44 471 SER A N 1
ATOM 3595 C CA . SER A 1 471 ? -16.826 2.650 -0.672 1.00 90.44 471 SER A CA 1
ATOM 3596 C C . SER A 1 471 ? -17.723 3.719 -0.048 1.00 90.44 471 SER A C 1
ATOM 3598 O O . SER A 1 471 ? -18.509 4.336 -0.750 1.00 90.44 471 SER A O 1
ATOM 3600 N N . GLU A 1 472 ? -17.653 3.929 1.271 1.00 90.62 472 GLU A N 1
ATOM 3601 C CA . GLU A 1 472 ? -18.386 5.020 1.916 1.00 90.62 472 GLU A CA 1
ATOM 3602 C C . GLU A 1 472 ? -17.786 6.371 1.511 1.00 90.62 472 GLU A C 1
ATOM 3604 O O . GLU A 1 472 ? -18.517 7.269 1.104 1.00 90.62 472 GLU A O 1
ATOM 3609 N N . TYR A 1 473 ? -16.455 6.491 1.544 1.00 92.50 473 TYR A N 1
ATOM 3610 C CA . TYR A 1 473 ? -15.768 7.718 1.141 1.00 92.50 473 TYR A CA 1
ATOM 3611 C C . TYR A 1 473 ? -16.004 8.089 -0.325 1.00 92.50 473 TYR A C 1
ATOM 3613 O O . TYR A 1 473 ? -16.156 9.272 -0.604 1.00 92.50 473 TYR A O 1
ATOM 3621 N N . GLU A 1 474 ? -16.099 7.106 -1.224 1.00 91.94 474 GLU A N 1
ATOM 3622 C CA . GLU A 1 474 ? -16.466 7.318 -2.635 1.00 91.94 474 GLU A CA 1
ATOM 3623 C C . GLU A 1 474 ? -17.872 7.914 -2.825 1.00 91.94 474 GLU A C 1
ATOM 3625 O O . GLU A 1 474 ? -18.168 8.447 -3.890 1.00 91.94 474 GLU A O 1
ATOM 3630 N N . MET A 1 475 ? -18.754 7.803 -1.825 1.00 90.88 475 MET A N 1
ATOM 3631 C CA . MET A 1 475 ? -20.119 8.338 -1.888 1.00 90.88 475 MET A CA 1
ATOM 3632 C C . MET A 1 475 ? -20.289 9.665 -1.135 1.00 90.88 475 MET A C 1
ATOM 3634 O O . MET A 1 475 ? -21.257 10.380 -1.386 1.00 90.88 475 MET A O 1
ATOM 3638 N N . TRP A 1 476 ? -19.421 9.973 -0.166 1.00 88.94 476 TRP A N 1
ATOM 3639 C CA . TRP A 1 476 ? -19.545 11.165 0.688 1.00 88.94 476 TRP A CA 1
ATOM 3640 C C . TRP A 1 476 ? -18.918 12.423 0.079 1.00 88.94 476 TRP A C 1
ATOM 3642 O O . TRP A 1 476 ? -19.351 13.531 0.406 1.00 88.94 476 TRP A O 1
ATOM 3652 N N . PHE A 1 477 ? -17.885 12.247 -0.746 1.00 79.56 477 PHE A N 1
ATOM 3653 C CA . PHE A 1 477 ? -17.079 13.297 -1.375 1.00 79.56 477 PHE A CA 1
ATOM 3654 C C . PHE A 1 477 ? -17.023 13.068 -2.881 1.00 79.56 477 PHE A C 1
ATOM 3656 O O . PHE A 1 477 ? -16.993 14.084 -3.613 1.00 79.56 477 PHE A O 1
#

InterPro domains:
  IPR000873 AMP-dependent synthetase/ligase domain [PF00501] (361-476)
  IPR042099 ANL, N-terminal domain [G3DSA:3.40.50.12780] (269-477)

Sequence (477 aa):
MSNYRLHITVTGEWVKRFNEQGYQLCFASGVKTGEKTNFNVIAATHAIANNITVQWSDNCSIAASQDSFEHGMILNASTDVTDIQAGQSYTLPENWTNGVVNQDSASPPGGFKFINKTNGAGAIVYRRVGGKPSPIYFSSYAPLPPGTEDLTPVSKVKVWFSRDVQPGTMISHFDSEAMEVDLSGRTQIELGYDGRWSQKVNVNLLRGLTKTPRIDGSLASSSISAEEDIANMLQVSQGPAVPLTPGPAPSHQIDLIIRTHGLKPGLKTVPMSLFTYEGLGHRVDTIAETLIDAGVASGDIGGVLQQPGSDWICRMLAAFRVGATYLPLLIRPLRILLSLETTGAAAIDISSIQQYILSSSQENSAQPQGITPINFTVVSTGVPKGTKIKHSNLVARNEGFSKQYDISTSKSFNMLQQSVFSFDFPINQTLIALYTDGYSCIVLPEHRDDPFEITRTMLRGNINYTSGMPSEYEMWF

Radius of gyration: 35.34 Å; chains: 1; bounding box: 71×61×85 Å

Foldseek 3Di:
DFKFKEKEFEDPVVLVVCVVVQKWKFKAFWKDWPHDTDQFFTFFTHRRDRIDMKMWDPWKWKAKDQDAFDAFDFDDGLADIGTDFAQWEWAQAQVRYHTDIDRHNPADVQWYKYFYQHQAMWMWMWTQMPNDTFTRDIDHDPRDGGDMIHIHGFQKMKIDMDHPHGGRGTHPDGPGDIDIDHQVPHRYFYWYHPPDIDTCLPVQLVVQCVVDVDPPPDSPPRDSDDPVRVVVCCDVVVPDDDDADFDWFLLVLLVVLCVVFVQFFAEAEPPPDTHGSVNLQLLLQLLLVVCVVVVDAAQAAEEEEDAQDDSVVSNQSSCQQRNHEYEYDYPDVVSNVLVCVVPVHDHDYPVPSPDSDRHDRDHRPHGQQRWYYFAWDQDPVRRIDTDTDGSSNLSRVLRSVCVVVVVQVDPAAEEEQLDDPRDCVNVNSSSNQSSHNSYYYYYHRDPSVPLVVVLVSCVVRVHPDYDDDPVSVVSND

Secondary structure (DSSP, 8-state):
--EEEEEEEE-HHHHHHHHHTTEEEEEEEEEEETTEEE--B--EEE---SEEEEEEEEEEEEEEE-PPP-TTPBP--SS--EEE-TTEEEEE-TT-PPPEEEE-TTSPTT-EEEEE-SSS-EEEEEEEETTEEEEEEE--SSSPPSEEEEEEEEEEEEEEEEES--TTBB-SS-SS--EEEE-TT-SEEEEEESSSEEE--HHHHHHHHHH---SS--GGGS--S-HHHHHHHHHHHH-S---------HHHHHHHHHHHHTTSEEEEETTTEEEEHHHHHHHHHHHHHHHHHTT--TT-EEEEEE-SSSHHHHHHHHHHHHT-EEEEEES-HHHHHHHHHHHT-EE--GGG---------------TTSEEEEEEE--TTSS-EEEEEEHHHHHHHHHHHHHHTTGGG-S--EEEE-S-TTSSHHHHHHHHHHHSTT-EEEE--S-TT-HHHHHHHHHHTT--B----HHHHHHH-

Organism: NCBI:txid33205

pLDDT: mean 85.28, std 11.81, range [51.81, 97.81]